Protein AF-0000000085124175 (afdb_homodimer)

InterPro domains:
  IPR004776 Membrane transport PIN-like [PF03547] (3-293)
  IPR038770 Sodium/solute symporter superfamily [G3DSA:1.20.1530.20] (146-297)

Secondary structure (DSSP, 8-state):
--TTTHHHHHHHHHHHHHHHHT---HHHHHHHIIIIIHHHHHHHHHTTS---HHHHHHHHHHHHHHHHHHHHHHHHHHHTT--HHHHHHHHHHHH-B-TTHHHHHHHHHHH-GGGHHHHHHHIIIIIIHHIIIIIHHHHHHHH-S---HHHHHHHHHT-HHHHHHHHHHHHTTSPPPHHHHHHHHHHHTTHHHHHHHHHHHH---TTTTTTHHHHHHHHHIIIIIHHHHHHHHHHHHS-TTSHHHHHHHHHHT--B-HHHHHHHHHTTS-HHHHHHHHHHHHHHHHHHHHHHHHHH-/--TTTHHHHHHHHHHHHHHHHT---HHHHHHHIIIIIHHHHHHHHHTTS---HHHHHHHHHHHHHHHHHHHHHHHHHHHTT--HHHHHHHHHHHH-B-TTHHHHHHHHHHH-GGGHHHHHHHIIIIIIHHIIIIIHHHHHHHH-S---HHHHHHHHHT-HHHHHHHHHHHHTTSPPPHHHHHHHHHHHTTHHHHHHHHHHHH---TTTTTTHHHHHHHHHIIIIIHHHHHHHHHHHHS-TTSHHHHHHHHHHT--B-HHHHHHHHHTTS-HHHHHHHHHHHHHHHHHHHHHHHHHH-

Sequence (594 aa):
MLDPVLPIALYLMIGYFFKIFIKDNSQALVDFVIYFSLPAMVFIKIYPLALDFKFLNMIFMFNTIILANLVLTYFIGKFLKFEKKTLATFMAVGTFGNTSFVGFSYIDAFYGQDYVVYALIYDLFGSFLLVVSLGSIIVNWGSGELIKFKAMTRKVLFFPPIIMFFVTIILKFFTVPTFVMNTASAIGATVVPVAMIAIGMKLEVKNIFYKFKTVSLLLGIKMFLMPILVMIGFSIFYNLDDTWSKATILEVAMPPMTMAVILAIQGGLDERLAVNALVIGVLLSLLSVTGFYYFLAMLDPVLPIALYLMIGYFFKIFIKDNSQALVDFVIYFSLPAMVFIKIYPLALDFKFLNMIFMFNTIILANLVLTYFIGKFLKFEKKTLATFMAVGTFGNTSFVGFSYIDAFYGQDYVVYALIYDLFGSFLLVVSLGSIIVNWGSGELIKFKAMTRKVLFFPPIIMFFVTIILKFFTVPTFVMNTASAIGATVVPVAMIAIGMKLEVKNIFYKFKTVSLLLGIKMFLMPILVMIGFSIFYNLDDTWSKATILEVAMPPMTMAVILAIQGGLDERLAVNALVIGVLLSLLSVTGFYYFLA

Nearest PDB structures (foldseek):
  8u5n-assembly1_A  TM=7.788E-01  e=3.786E-08  Homo sapiens
  8z8z-assembly1_B  TM=7.545E-01  e=6.148E-08  Homo sapiens
  7wkw-assembly1_B  TM=6.749E-01  e=1.638E-08  Arabidopsis thaliana
  7y9t-assembly1_B  TM=6.868E-01  e=2.285E-06  Arabidopsis thaliana
  7y9u-assembly1_A  TM=7.026E-01  e=2.608E-06  Arabidopsis thaliana

Foldseek 3Di:
DLVLLVVLVVLLQLLQVCCVPPRAPLVVLVVLLQQFQLLLLLLLLQLVDDPDVVLVVLLVVLQVLLVVLLVVLQVVCVVVPPQLLLSLLLSLQLRAFQLFQLVLSSLCSQPRNNLSSLSSSSVLSHRPVCCLQVVLVSLCRSLVHDDPNVVSVVCSVPRNNVVSNVVSVVCSVDDDDPVSNVVSVVSNVVRHSSSSSSVSNLADPPPLCVPVVSLCVSLCSQQPVSLVVLVVVCVVVHDLLDSSNLSSSLSSNGFTHPVSLVSNVVSPGDNSSSNSSRNVRSVCCSPRSVVSSVVSD/DLVLLVVLVVLLQLLQVCCVPPRQPLVVLVVLLQQFQLLLLLLLLQLVDDPDVVLVVLLVVLQVLLVVLLVVLQVVCVVVPPQLLLSLLLSLQLRAFQLFQQLLSSCCSQPRSNLSSLSSSSVLSHRPVCCLQVVLVSLCRSLVHDDPNVVSVVCSVPRNNVVSNVVSVVCSVDDDDPVSNVVSVVSNVVRHSSSSSSVSNLADPPPLCPPVVSLCVSLCSQQPVSLVVLCVVCVVVHDLLDSSNLSSSLSSNGFTHPVSLVSNVVSPGDNSSSNSSRNVRSVCCSPRSVVSSVVSD

Structure (mmCIF, N/CA/C/O backbone):
data_AF-0000000085124175-model_v1
#
loop_
_entity.id
_entity.type
_entity.pdbx_description
1 polymer 'Auxin Efflux Carrier'
#
loop_
_atom_site.group_PDB
_atom_site.id
_atom_site.type_symbol
_atom_site.label_atom_id
_atom_site.label_alt_id
_atom_site.label_comp_id
_atom_site.label_asym_id
_atom_site.label_entity_id
_atom_site.label_seq_id
_atom_site.pdbx_PDB_ins_code
_atom_site.Cartn_x
_atom_site.Cartn_y
_atom_site.Cartn_z
_atom_site.occupancy
_atom_site.B_iso_or_equiv
_atom_site.auth_seq_id
_atom_site.auth_comp_id
_atom_site.auth_asym_id
_atom_site.auth_atom_id
_atom_site.pdbx_PDB_model_num
ATOM 1 N N . MET A 1 1 ? 15.125 22.156 -9.008 1 59.59 1 MET A N 1
ATOM 2 C CA . MET A 1 1 ? 14.523 22.828 -7.863 1 59.59 1 MET A CA 1
ATOM 3 C C . MET A 1 1 ? 13.266 22.109 -7.395 1 59.59 1 MET A C 1
ATOM 5 O O . MET A 1 1 ? 13.07 21.922 -6.191 1 59.59 1 MET A O 1
ATOM 9 N N . LEU A 1 2 ? 12.453 21.484 -8.328 1 78.25 2 LEU A N 1
ATOM 10 C CA . LEU A 1 2 ? 11.172 20.891 -7.934 1 78.25 2 LEU A CA 1
ATOM 11 C C . LEU A 1 2 ? 11.258 19.375 -7.941 1 78.25 2 LEU A C 1
ATOM 13 O O . LEU A 1 2 ? 10.258 18.688 -7.691 1 78.25 2 LEU A O 1
ATOM 17 N N . ASP A 1 3 ? 12.43 18.938 -7.945 1 81.81 3 ASP A N 1
ATOM 18 C CA . ASP A 1 3 ? 12.609 17.516 -8.172 1 81.81 3 ASP A CA 1
ATOM 19 C C . ASP A 1 3 ? 12.07 16.703 -6.992 1 81.81 3 ASP A C 1
ATOM 21 O O . ASP A 1 3 ? 11.352 15.719 -7.188 1 81.81 3 ASP A O 1
ATOM 25 N N . PRO A 1 4 ? 12.242 17.234 -5.852 1 79.88 4 PRO A N 1
ATOM 26 C CA . PRO A 1 4 ? 11.828 16.375 -4.738 1 79.88 4 PRO A CA 1
ATOM 27 C C . PRO A 1 4 ? 10.312 16.344 -4.559 1 79.88 4 PRO A C 1
ATOM 29 O O . PRO A 1 4 ? 9.781 15.383 -3.998 1 79.88 4 PRO A O 1
ATOM 32 N N . VAL A 1 5 ? 9.703 17.328 -5.105 1 88.19 5 VAL A N 1
ATOM 33 C CA . VAL A 1 5 ? 8.273 17.438 -4.859 1 88.19 5 VAL A CA 1
ATOM 34 C C . VAL A 1 5 ? 7.504 16.797 -6.016 1 88.19 5 VAL A C 1
ATOM 36 O O . VAL A 1 5 ? 6.332 16.438 -5.863 1 88.19 5 VAL A O 1
ATOM 39 N N . LEU A 1 6 ? 8.133 16.594 -7.043 1 91.38 6 LEU A N 1
ATOM 40 C CA . LEU A 1 6 ? 7.488 16.109 -8.258 1 91.38 6 LEU A CA 1
ATOM 41 C C . LEU A 1 6 ? 6.887 14.719 -8.031 1 91.38 6 LEU A C 1
ATOM 43 O O . LEU A 1 6 ? 5.797 14.422 -8.516 1 91.38 6 LEU A O 1
ATOM 47 N N . PRO A 1 7 ? 7.547 13.922 -7.238 1 92.44 7 PRO A N 1
ATOM 48 C CA . PRO A 1 7 ? 6.918 12.633 -6.93 1 92.44 7 PRO A CA 1
ATOM 49 C C . PRO A 1 7 ? 5.574 12.789 -6.219 1 92.44 7 PRO A C 1
ATOM 51 O O . PRO A 1 7 ? 4.629 12.055 -6.52 1 92.44 7 PRO A O 1
ATOM 54 N N . ILE A 1 8 ? 5.516 13.711 -5.32 1 93.06 8 ILE A N 1
ATOM 55 C CA . ILE A 1 8 ? 4.277 13.953 -4.586 1 93.06 8 ILE A CA 1
ATOM 56 C C . ILE A 1 8 ? 3.174 14.367 -5.555 1 93.06 8 ILE A C 1
ATOM 58 O O . ILE A 1 8 ? 2.059 13.852 -5.492 1 93.06 8 ILE A O 1
ATOM 62 N N . ALA A 1 9 ? 3.525 15.242 -6.434 1 94.06 9 ALA A N 1
ATOM 63 C CA . ALA A 1 9 ? 2.576 15.68 -7.453 1 94.06 9 ALA A CA 1
ATOM 64 C C . ALA A 1 9 ? 2.105 14.5 -8.305 1 94.06 9 ALA A C 1
ATOM 66 O O . ALA A 1 9 ? 0.918 14.391 -8.625 1 94.06 9 ALA A O 1
ATOM 67 N N . LEU A 1 10 ? 2.99 13.656 -8.602 1 95.44 10 LEU A N 1
ATOM 68 C CA . LEU A 1 10 ? 2.674 12.5 -9.43 1 95.44 10 LEU A CA 1
ATOM 69 C C . LEU A 1 10 ? 1.722 11.555 -8.703 1 95.44 10 LEU A C 1
ATOM 71 O O . LEU A 1 10 ? 0.769 11.047 -9.297 1 95.44 10 LEU A O 1
ATOM 75 N N . TYR A 1 11 ? 1.988 11.281 -7.422 1 95.69 11 TYR A N 1
ATOM 76 C CA . TYR A 1 11 ? 1.098 10.438 -6.633 1 95.69 11 TYR A CA 1
ATOM 77 C C . TYR A 1 11 ? -0.325 10.984 -6.645 1 95.69 11 TYR A C 1
ATOM 79 O O . TYR A 1 11 ? -1.279 10.242 -6.891 1 95.69 11 TYR A O 1
ATOM 87 N N . LEU A 1 12 ? -0.445 12.305 -6.391 1 94.5 12 LEU A N 1
ATOM 88 C CA . LEU A 1 12 ? -1.75 12.953 -6.324 1 94.5 12 LEU A CA 1
ATOM 89 C C . LEU A 1 12 ? -2.477 12.852 -7.66 1 94.5 12 LEU A C 1
ATOM 91 O O . LEU A 1 12 ? -3.674 12.562 -7.703 1 94.5 12 LEU A O 1
ATOM 95 N N . MET A 1 13 ? -1.728 13.055 -8.703 1 95.75 13 MET A N 1
ATOM 96 C CA . MET A 1 13 ? -2.299 13.039 -10.039 1 95.75 13 MET A CA 1
ATOM 97 C C . MET A 1 13 ? -2.826 11.656 -10.398 1 95.75 13 MET A C 1
ATOM 99 O O . MET A 1 13 ? -3.951 11.516 -10.883 1 95.75 13 MET A O 1
ATOM 103 N N . ILE A 1 14 ? -2.072 10.594 -10.141 1 96.5 14 ILE A N 1
ATOM 104 C CA . ILE A 1 14 ? -2.486 9.258 -10.531 1 96.5 14 ILE A CA 1
ATOM 105 C C . ILE A 1 14 ? -3.664 8.805 -9.672 1 96.5 14 ILE A C 1
ATOM 107 O O . ILE A 1 14 ? -4.57 8.125 -10.156 1 96.5 14 ILE A O 1
ATOM 111 N N . GLY A 1 15 ? -3.666 9.188 -8.414 1 96.56 15 GLY A N 1
ATOM 112 C CA . GLY A 1 15 ? -4.824 8.914 -7.578 1 96.56 15 GLY A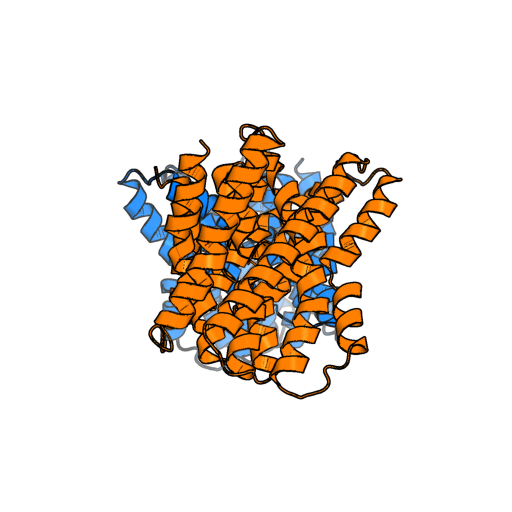 CA 1
ATOM 113 C C . GLY A 1 15 ? -6.09 9.594 -8.07 1 96.56 15 GLY A C 1
ATOM 114 O O . GLY A 1 15 ? -7.145 8.961 -8.156 1 96.56 15 GLY A O 1
ATOM 115 N N . TYR A 1 16 ? -5.938 10.836 -8.43 1 95.88 16 TYR A N 1
ATOM 116 C CA . TYR A 1 16 ? -7.074 11.625 -8.898 1 95.88 16 TYR A CA 1
ATOM 117 C C . TYR A 1 16 ? -7.66 11.023 -10.172 1 95.88 16 TYR A C 1
ATOM 119 O O . TYR A 1 16 ? -8.875 10.859 -10.281 1 95.88 16 TYR A O 1
ATOM 127 N N . PHE A 1 17 ? -6.836 10.672 -11.094 1 95.94 17 PHE A N 1
ATOM 128 C CA . PHE A 1 17 ? -7.305 10.156 -12.375 1 95.94 17 PHE A CA 1
ATOM 129 C C . PHE A 1 17 ? -7.879 8.758 -12.211 1 95.94 17 PHE A C 1
ATOM 131 O O . PHE A 1 17 ? -8.82 8.375 -12.914 1 95.94 17 PHE A O 1
ATOM 138 N N . PHE A 1 18 ? -7.305 8.008 -11.336 1 96 18 PHE A N 1
ATOM 139 C CA . PHE A 1 18 ? -7.879 6.695 -11.062 1 96 18 PHE A CA 1
ATOM 140 C C . PHE A 1 18 ? -9.32 6.824 -10.586 1 96 18 PHE A C 1
ATOM 142 O O . PHE A 1 18 ? -10.195 6.078 -11.031 1 96 18 PHE A O 1
ATOM 149 N N . LYS A 1 19 ? -9.508 7.785 -9.688 1 94.62 19 LYS A N 1
ATOM 150 C CA . LYS A 1 19 ? -10.859 8.008 -9.188 1 94.62 19 LYS A CA 1
ATOM 151 C C . LYS A 1 19 ? -11.812 8.375 -10.32 1 94.62 19 LYS A C 1
ATOM 153 O O . LYS A 1 19 ? -12.938 7.867 -10.383 1 94.62 19 LYS A O 1
ATOM 158 N N . ILE A 1 20 ? -11.391 9.219 -11.227 1 94.81 20 ILE A N 1
ATOM 159 C CA . ILE A 1 20 ? -12.242 9.758 -12.281 1 94.81 20 ILE A CA 1
ATOM 160 C C . ILE A 1 20 ? -12.562 8.672 -13.297 1 94.81 20 ILE A C 1
ATOM 162 O O . ILE A 1 20 ? -13.688 8.578 -13.789 1 94.81 20 ILE A O 1
ATOM 166 N N . PHE A 1 21 ? -11.625 7.77 -13.586 1 94.25 21 PHE A N 1
ATOM 167 C CA . PHE A 1 21 ? -11.781 6.879 -14.734 1 94.25 21 PHE A CA 1
ATOM 168 C C . PHE A 1 21 ? -12.172 5.477 -14.273 1 94.25 21 PHE A C 1
ATOM 170 O O . PHE A 1 21 ? -12.688 4.684 -15.062 1 94.25 21 PHE A O 1
ATOM 177 N N . ILE A 1 22 ? -11.867 5.195 -13.078 1 94.56 22 ILE A N 1
ATOM 178 C CA . ILE A 1 22 ? -12.102 3.828 -12.625 1 94.56 22 ILE A CA 1
ATOM 179 C C . ILE A 1 22 ? -13.039 3.84 -11.414 1 94.56 22 ILE A C 1
ATOM 181 O O . ILE A 1 22 ? -14.234 3.58 -11.547 1 94.56 22 ILE A O 1
ATOM 185 N N . LYS A 1 23 ? -12.57 4.172 -10.242 1 94.88 23 LYS A N 1
ATOM 186 C CA . LYS A 1 23 ? -13.414 4.211 -9.055 1 94.88 23 LYS A CA 1
ATOM 187 C C . LYS A 1 23 ? -12.688 4.852 -7.879 1 94.88 23 LYS A C 1
ATOM 189 O O . LYS A 1 23 ? -11.469 5.031 -7.926 1 94.88 23 LYS A O 1
ATOM 194 N N . ASP A 1 24 ? -13.414 5.199 -6.863 1 95.62 24 ASP A N 1
ATOM 195 C CA . ASP A 1 24 ? -12.852 5.73 -5.629 1 95.62 24 ASP A CA 1
ATOM 196 C C . ASP A 1 24 ? -12.609 4.621 -4.609 1 95.62 24 ASP A C 1
ATOM 198 O O . ASP A 1 24 ? -13.555 4.086 -4.031 1 95.62 24 ASP A O 1
ATOM 202 N N . ASN A 1 25 ? -11.344 4.316 -4.375 1 96.5 25 ASN A N 1
ATOM 203 C CA . ASN A 1 25 ? -10.953 3.336 -3.369 1 96.5 25 ASN A CA 1
ATOM 204 C C . ASN A 1 25 ? -10.258 4 -2.182 1 96.5 25 ASN A C 1
ATOM 206 O O . ASN A 1 25 ? -9.547 3.34 -1.421 1 96.5 25 ASN A O 1
ATOM 210 N N . SER A 1 26 ? -10.406 5.297 -2.062 1 95.25 26 SER A N 1
ATOM 211 C CA . SER A 1 26 ? -9.625 6.082 -1.112 1 95.25 26 SER A CA 1
ATOM 212 C C . SER A 1 26 ? -9.844 5.594 0.317 1 95.25 26 SER A C 1
ATOM 214 O O . SER A 1 26 ? -8.891 5.508 1.099 1 95.25 26 SER A O 1
ATOM 216 N N . GLN A 1 27 ? -11.07 5.215 0.695 1 94.06 27 GLN A N 1
ATOM 217 C CA . GLN A 1 27 ? -11.359 4.82 2.07 1 94.06 27 GLN A CA 1
ATOM 218 C C . GLN A 1 27 ? -10.594 3.555 2.449 1 94.06 27 GLN A C 1
ATOM 220 O O . GLN A 1 27 ? -9.984 3.488 3.521 1 94.06 27 GLN A O 1
ATOM 225 N N . ALA A 1 28 ? -10.586 2.59 1.595 1 96.06 28 ALA A N 1
ATOM 226 C CA . ALA A 1 28 ? -9.883 1.339 1.853 1 96.06 28 ALA A CA 1
ATOM 227 C C . ALA A 1 28 ? -8.375 1.57 1.948 1 96.06 28 ALA A C 1
ATOM 229 O O . ALA A 1 28 ? -7.691 0.93 2.75 1 96.06 28 ALA A O 1
ATOM 230 N N . LEU A 1 29 ? -7.852 2.43 1.11 1 96.69 29 LEU A N 1
ATOM 231 C CA . LEU A 1 29 ? -6.426 2.734 1.133 1 96.69 29 LEU A CA 1
ATOM 232 C C . LEU A 1 29 ? -6.047 3.477 2.408 1 96.69 29 LEU A C 1
ATOM 234 O O . LEU A 1 29 ? -4.992 3.221 2.992 1 96.69 29 LEU A O 1
ATOM 238 N N . VAL A 1 30 ? -6.898 4.355 2.832 1 93.31 30 VAL A N 1
ATOM 239 C CA . VAL A 1 30 ? -6.684 5.074 4.082 1 93.31 30 VAL A CA 1
ATOM 240 C C . VAL A 1 30 ? -6.688 4.09 5.254 1 93.31 30 VAL A C 1
ATOM 242 O O . VAL A 1 30 ? -5.844 4.176 6.148 1 93.31 30 VAL A O 1
ATOM 245 N N . ASP A 1 31 ? -7.648 3.152 5.219 1 94.62 31 ASP A N 1
ATOM 246 C CA . ASP A 1 31 ? -7.676 2.119 6.25 1 94.62 31 ASP A CA 1
ATOM 247 C C . ASP A 1 31 ? -6.363 1.343 6.289 1 94.62 31 ASP A C 1
ATOM 249 O O . ASP A 1 31 ? -5.844 1.039 7.363 1 94.62 31 ASP A O 1
ATOM 253 N N . PHE A 1 32 ? -5.891 1.017 5.184 1 97.31 32 PHE A N 1
ATOM 254 C CA . PHE A 1 32 ? -4.629 0.296 5.102 1 97.31 32 PHE A CA 1
ATOM 255 C C . PHE A 1 32 ? -3.508 1.092 5.762 1 97.31 32 PHE A C 1
ATOM 257 O O . PHE A 1 32 ? -2.715 0.54 6.527 1 97.31 32 PHE A O 1
ATOM 264 N N . VAL A 1 33 ? -3.418 2.369 5.453 1 95.94 33 VAL A N 1
ATOM 265 C CA . VAL A 1 33 ? -2.369 3.227 5.992 1 95.94 33 VAL A CA 1
ATOM 266 C C . VAL A 1 33 ? -2.506 3.316 7.512 1 95.94 33 VAL A C 1
ATOM 268 O O . VAL A 1 33 ? -1.516 3.197 8.234 1 95.94 33 VAL A O 1
ATOM 271 N N . ILE A 1 34 ? -3.707 3.441 7.992 1 93.38 34 ILE A N 1
ATOM 272 C CA . ILE A 1 34 ? -3.971 3.674 9.406 1 93.38 34 ILE A CA 1
ATOM 273 C C . ILE A 1 34 ? -3.697 2.398 10.203 1 93.38 34 ILE A C 1
ATOM 275 O O . ILE A 1 34 ? -3.117 2.449 11.289 1 93.38 34 ILE A O 1
ATOM 279 N N . TYR A 1 35 ? -4.047 1.264 9.594 1 95.75 35 TYR A N 1
ATOM 280 C CA . TYR A 1 35 ? -4.027 0.042 10.398 1 95.75 35 TYR A CA 1
ATOM 281 C C . TYR A 1 35 ? -2.723 -0.721 10.188 1 95.75 35 TYR A C 1
ATOM 283 O O . TYR A 1 35 ? -2.355 -1.563 11.016 1 95.75 35 TYR A O 1
ATOM 291 N N . PHE A 1 36 ? -2.037 -0.392 9.117 1 97.5 36 PHE A N 1
ATOM 292 C CA . PHE A 1 36 ? -0.849 -1.191 8.844 1 97.5 36 PHE A CA 1
ATOM 293 C C . PHE A 1 36 ? 0.375 -0.3 8.672 1 97.5 36 PHE A C 1
ATOM 295 O O . PHE A 1 36 ? 1.342 -0.411 9.43 1 97.5 36 PHE A O 1
ATOM 302 N N . SER A 1 37 ? 0.359 0.643 7.715 1 97 37 SER A N 1
ATOM 303 C CA . SER A 1 37 ? 1.544 1.406 7.34 1 97 37 SER A CA 1
ATOM 304 C C . SER A 1 37 ? 2.027 2.281 8.492 1 97 37 SER A C 1
ATOM 306 O O . SER A 1 37 ? 3.219 2.297 8.805 1 97 37 SER A O 1
ATOM 308 N N . LEU A 1 38 ? 1.117 3 9.117 1 94.81 38 LEU A N 1
ATOM 309 C CA . LEU A 1 38 ? 1.485 3.961 10.148 1 94.81 38 LEU A CA 1
ATOM 310 C C . LEU A 1 38 ? 1.978 3.248 11.406 1 94.81 38 LEU A C 1
ATOM 312 O O . LEU A 1 38 ? 3.018 3.607 11.961 1 94.81 38 LEU A O 1
ATOM 316 N N . PRO A 1 39 ? 1.238 2.209 11.844 1 96.06 39 PRO A N 1
ATOM 317 C CA . PRO A 1 39 ? 1.767 1.478 13 1 96.06 39 PRO A CA 1
ATOM 318 C C . PRO A 1 39 ? 3.162 0.91 12.75 1 96.06 39 PRO A C 1
ATOM 320 O O . PRO A 1 39 ? 4.02 0.957 13.633 1 96.06 39 PRO A O 1
ATOM 323 N N . ALA A 1 40 ? 3.363 0.408 11.562 1 97.19 40 ALA A N 1
ATOM 324 C CA . ALA A 1 40 ? 4.684 -0.112 11.219 1 97.19 40 ALA A CA 1
ATOM 325 C C . ALA A 1 40 ? 5.734 0.996 11.242 1 97.19 40 ALA A C 1
ATOM 327 O O . ALA A 1 40 ? 6.844 0.797 11.734 1 97.19 40 ALA A O 1
ATOM 328 N N . MET A 1 41 ? 5.371 2.109 10.742 1 94.75 41 MET A N 1
ATOM 329 C CA . MET A 1 41 ? 6.266 3.264 10.734 1 94.75 41 MET A CA 1
ATOM 330 C C . MET A 1 41 ? 6.594 3.707 12.156 1 94.75 41 MET A C 1
ATOM 332 O O . MET A 1 41 ? 7.75 3.99 12.469 1 94.75 41 MET A O 1
ATOM 336 N N . VAL A 1 42 ? 5.586 3.768 12.953 1 95 42 VAL A N 1
ATOM 337 C CA . VAL A 1 42 ? 5.777 4.113 14.359 1 95 42 VAL A CA 1
ATOM 338 C C . VAL A 1 42 ? 6.77 3.146 15 1 95 42 VAL A C 1
ATOM 340 O O . VAL A 1 42 ? 7.715 3.568 15.664 1 95 42 VAL A O 1
ATOM 343 N N . PHE A 1 43 ? 6.578 1.858 14.75 1 97.19 43 PHE A N 1
ATOM 344 C CA . PHE A 1 43 ? 7.418 0.824 15.344 1 97.19 43 PHE A CA 1
ATOM 345 C C . PHE A 1 43 ? 8.867 0.993 14.914 1 97.19 43 PHE A C 1
ATOM 347 O O . PHE A 1 43 ? 9.773 1.022 15.758 1 97.19 43 PHE A O 1
ATOM 354 N N . ILE A 1 44 ? 9.094 1.216 13.664 1 95.56 44 ILE A N 1
ATOM 355 C CA . ILE A 1 44 ? 10.461 1.187 13.156 1 95.56 44 ILE A CA 1
ATOM 356 C C . ILE A 1 44 ? 11.18 2.484 13.523 1 95.56 44 ILE A C 1
ATOM 358 O O . ILE A 1 44 ? 12.406 2.51 13.641 1 95.56 44 ILE A O 1
ATOM 362 N N . LYS A 1 45 ? 10.453 3.535 13.719 1 92.69 45 LYS A N 1
ATOM 363 C CA . LYS A 1 45 ? 11.086 4.816 14.023 1 92.69 45 LYS A CA 1
ATOM 364 C C . LYS A 1 45 ? 11.281 4.988 15.523 1 92.69 45 LYS A C 1
ATOM 366 O O . LYS A 1 45 ? 12.266 5.582 15.969 1 92.69 45 LYS A O 1
ATOM 371 N N . ILE A 1 46 ? 10.383 4.438 16.312 1 92.94 46 ILE A N 1
ATOM 372 C CA . ILE A 1 46 ? 10.406 4.648 17.75 1 92.94 46 ILE A CA 1
ATOM 373 C C . ILE A 1 46 ? 11.32 3.619 18.422 1 92.94 46 ILE A C 1
ATOM 375 O O . ILE A 1 46 ? 12.008 3.926 19.391 1 92.94 46 ILE A O 1
ATOM 379 N N . TYR A 1 47 ? 11.352 2.445 17.891 1 95.12 47 TYR A N 1
ATOM 380 C CA . TYR A 1 47 ? 12.086 1.349 18.516 1 95.12 47 TYR A CA 1
ATOM 381 C C . TYR A 1 47 ? 13.555 1.718 18.703 1 95.12 47 TYR A C 1
ATOM 383 O O . TYR A 1 47 ? 14.117 1.506 19.781 1 95.12 47 TYR A O 1
ATOM 391 N N . PRO A 1 48 ? 14.164 2.283 17.75 1 91.75 48 PRO A N 1
ATOM 392 C CA . PRO A 1 48 ? 15.586 2.584 17.922 1 91.75 48 PRO A CA 1
ATOM 393 C C . PRO A 1 48 ? 15.828 3.898 18.656 1 91.75 48 PRO A C 1
ATOM 395 O O . PRO A 1 48 ? 16.969 4.23 18.984 1 91.75 48 PRO A O 1
ATOM 398 N N . LEU A 1 49 ? 14.797 4.688 18.969 1 88.81 49 LEU A N 1
ATOM 399 C CA . LEU A 1 49 ? 14.938 6.035 19.516 1 88.81 49 LEU A CA 1
ATOM 400 C C . LEU A 1 49 ? 15.141 6 21.031 1 88.81 49 LEU A C 1
ATOM 402 O O . LEU A 1 49 ? 14.508 5.207 21.719 1 88.81 49 LEU A O 1
ATOM 406 N N . ALA A 1 50 ? 16.078 6.816 21.469 1 86.06 50 ALA A N 1
ATOM 407 C CA . ALA A 1 50 ? 16.203 7.043 22.906 1 86.06 50 ALA A CA 1
ATOM 408 C C . ALA A 1 50 ? 15.156 8.039 23.391 1 86.06 50 ALA A C 1
ATOM 410 O O . ALA A 1 50 ? 15.133 9.195 22.969 1 86.06 50 ALA A O 1
ATOM 411 N N . LEU A 1 51 ? 14.195 7.59 24.141 1 84.94 51 LEU A N 1
ATOM 412 C CA . LEU A 1 51 ? 13.125 8.438 24.656 1 84.94 51 LEU A CA 1
ATOM 413 C C . LEU A 1 51 ? 13.586 9.203 25.891 1 84.94 51 LEU A C 1
ATOM 415 O O . LEU A 1 51 ? 13.391 8.742 27.016 1 84.94 51 LEU A O 1
ATOM 419 N N . ASP A 1 52 ? 14.258 10.32 25.625 1 87.88 52 ASP A N 1
ATOM 420 C CA . ASP A 1 52 ? 14.797 11.148 26.719 1 87.88 52 ASP A CA 1
ATOM 421 C C . ASP A 1 52 ? 14.047 12.469 26.812 1 87.88 52 ASP A C 1
ATOM 423 O O . ASP A 1 52 ? 12.969 12.625 26.234 1 87.88 52 ASP A O 1
ATOM 427 N N . PHE A 1 53 ? 14.438 13.359 27.609 1 87.62 53 PHE A N 1
ATOM 428 C CA . PHE A 1 53 ? 13.797 14.633 27.922 1 87.62 53 PHE A CA 1
ATOM 429 C C . PHE A 1 53 ? 13.703 15.508 26.672 1 87.62 53 PHE A C 1
ATOM 431 O O . PHE A 1 53 ? 12.773 16.312 26.547 1 87.62 53 PHE A O 1
ATOM 438 N N . LYS A 1 54 ? 14.562 15.312 25.828 1 86.12 54 LYS A N 1
ATOM 439 C CA . LYS A 1 54 ? 14.531 16.094 24.594 1 86.12 54 LYS A CA 1
ATOM 440 C C . LYS A 1 54 ? 13.281 15.781 23.781 1 86.12 54 LYS A C 1
ATOM 442 O O . LYS A 1 54 ? 12.68 16.672 23.188 1 86.12 54 LYS A O 1
ATOM 447 N N . PHE A 1 55 ? 12.961 14.578 23.922 1 87.06 55 PHE A N 1
ATOM 448 C CA . PHE A 1 55 ? 11.766 14.133 23.219 1 87.06 55 PHE A CA 1
ATOM 449 C C . PHE A 1 55 ? 10.516 14.75 23.828 1 87.06 55 PHE A C 1
ATOM 451 O O . PHE A 1 55 ? 9.625 15.203 23.109 1 87.06 55 PHE A O 1
ATOM 458 N N . LEU A 1 56 ? 10.414 14.867 25.062 1 90.69 56 LEU A N 1
ATOM 459 C CA . LEU A 1 56 ? 9.273 15.445 25.766 1 90.69 56 LEU A CA 1
ATOM 460 C C . LEU A 1 56 ? 9.172 16.953 25.484 1 90.69 56 LEU A C 1
ATOM 462 O O . LEU A 1 56 ? 8.078 17.484 25.312 1 90.69 56 LEU A O 1
ATOM 466 N N . ASN A 1 57 ? 10.281 17.578 25.453 1 92.06 57 ASN A N 1
ATOM 467 C CA . ASN A 1 57 ? 10.312 19 25.141 1 92.06 57 ASN A CA 1
ATOM 468 C C . ASN A 1 57 ? 9.781 19.281 23.734 1 92.06 57 ASN A C 1
ATOM 470 O O . ASN A 1 57 ? 9.125 20.297 23.516 1 92.06 57 ASN A O 1
ATOM 474 N N . MET A 1 58 ? 10.102 18.391 22.891 1 92 58 MET A N 1
ATOM 475 C CA . MET A 1 58 ? 9.609 18.531 21.531 1 92 58 MET A CA 1
ATOM 476 C C . MET A 1 58 ? 8.094 18.406 21.484 1 92 58 MET A C 1
ATOM 478 O O . MET A 1 58 ? 7.426 19.188 20.797 1 92 58 MET A O 1
ATOM 482 N N . ILE A 1 59 ? 7.598 17.484 22.172 1 94.31 59 ILE A N 1
ATOM 483 C CA . ILE A 1 59 ? 6.156 17.281 22.219 1 94.31 59 ILE A CA 1
ATOM 484 C C . ILE A 1 59 ? 5.461 18.531 22.766 1 94.31 59 ILE A C 1
ATOM 486 O O . ILE A 1 59 ? 4.469 18.984 22.203 1 94.31 59 ILE A O 1
ATOM 490 N N . PHE A 1 60 ? 5.984 19.062 23.797 1 95.5 60 PHE A N 1
ATOM 491 C CA . PHE A 1 60 ? 5.422 20.266 24.391 1 95.5 60 PHE A CA 1
ATOM 492 C C . PHE A 1 60 ? 5.48 21.438 23.406 1 95.5 60 PHE A C 1
ATOM 494 O O . PHE A 1 60 ? 4.52 22.188 23.281 1 95.5 60 PHE A O 1
ATOM 501 N N . MET A 1 61 ? 6.598 21.531 22.797 1 95.81 61 MET A N 1
ATOM 502 C CA . MET A 1 61 ? 6.785 22.594 21.828 1 95.81 61 MET A CA 1
ATOM 503 C C . MET A 1 61 ? 5.793 22.453 20.672 1 95.81 61 MET A C 1
ATOM 505 O O . MET A 1 61 ? 5.164 23.438 20.266 1 95.81 61 MET A O 1
ATOM 509 N N . PHE A 1 62 ? 5.621 21.297 20.172 1 96.69 62 PHE A N 1
ATOM 510 C CA . PHE A 1 62 ? 4.703 21.047 19.062 1 96.69 62 PHE A CA 1
ATOM 511 C C . PHE A 1 62 ? 3.273 21.406 19.453 1 96.69 62 PHE A C 1
ATOM 513 O O . PHE A 1 62 ? 2.547 22.031 18.688 1 96.69 62 PHE A O 1
ATOM 520 N N . ASN A 1 63 ? 2.896 21 20.656 1 97.38 63 ASN A N 1
ATOM 521 C CA . ASN A 1 63 ? 1.561 21.297 21.156 1 97.38 63 ASN A CA 1
ATOM 522 C C . ASN A 1 63 ? 1.349 22.812 21.297 1 97.38 63 ASN A C 1
ATOM 524 O O . ASN A 1 63 ? 0.272 23.328 21 1 97.38 63 ASN A O 1
ATOM 528 N N . THR A 1 64 ? 2.338 23.469 21.766 1 97.38 64 THR A N 1
ATOM 529 C CA . THR A 1 64 ? 2.258 24.906 21.938 1 97.38 64 THR A CA 1
ATOM 530 C C . THR A 1 64 ? 2.055 25.609 20.594 1 97.38 64 THR A C 1
ATOM 532 O O . THR A 1 64 ? 1.265 26.547 20.484 1 97.38 64 THR A O 1
ATOM 535 N N . ILE A 1 65 ? 2.75 25.141 19.594 1 97.88 65 ILE A N 1
ATOM 536 C CA . ILE A 1 65 ? 2.645 25.703 18.25 1 97.88 65 ILE A CA 1
ATOM 537 C C . ILE A 1 65 ? 1.223 25.516 17.719 1 97.88 65 ILE A C 1
ATOM 539 O O . ILE A 1 65 ? 0.622 26.453 17.203 1 97.88 65 ILE A O 1
ATOM 543 N N . ILE A 1 66 ? 0.648 24.375 17.891 1 98.06 66 ILE A N 1
ATOM 544 C CA . ILE A 1 66 ? -0.681 24.062 17.375 1 98.06 66 ILE A CA 1
ATOM 545 C C . ILE A 1 66 ? -1.73 24.859 18.141 1 98.06 66 ILE A C 1
ATOM 547 O O . ILE A 1 66 ? -2.67 25.391 17.547 1 98.06 66 ILE A O 1
ATOM 551 N N . LEU A 1 67 ? -1.533 24.953 19.453 1 97.94 67 LEU A N 1
ATOM 552 C CA . LEU A 1 67 ? -2.459 25.734 20.266 1 97.94 67 LEU A CA 1
ATOM 553 C C . LEU A 1 67 ? -2.387 27.219 19.906 1 97.94 67 LEU A C 1
ATOM 555 O O . LEU A 1 67 ? -3.406 27.906 19.906 1 97.94 67 LEU A O 1
ATOM 559 N N . ALA A 1 68 ? -1.197 27.672 19.656 1 97.88 68 ALA A N 1
ATOM 560 C CA . ALA A 1 68 ? -1.047 29.047 19.203 1 97.88 68 ALA A CA 1
ATOM 561 C C . ALA A 1 68 ? -1.796 29.281 17.891 1 97.88 68 ALA A C 1
ATOM 563 O O . ALA A 1 68 ? -2.406 30.344 17.703 1 97.88 68 ALA A O 1
ATOM 564 N N . ASN A 1 69 ? -1.687 28.328 17 1 98.12 69 ASN A N 1
ATOM 565 C CA . ASN A 1 69 ? -2.424 28.422 15.742 1 98.12 69 ASN A CA 1
ATOM 566 C C . ASN A 1 69 ? -3.932 28.453 15.977 1 98.12 69 ASN A C 1
ATOM 568 O O . ASN A 1 69 ? -4.66 29.156 15.289 1 98.12 69 ASN A O 1
ATOM 572 N N . LEU A 1 70 ? -4.379 27.625 16.891 1 97.94 70 LEU A N 1
ATOM 573 C CA . LEU A 1 70 ? -5.793 27.594 17.25 1 97.94 70 LEU A CA 1
ATOM 574 C C . LEU A 1 70 ? -6.254 28.953 17.766 1 97.94 70 LEU A C 1
ATOM 576 O O . LEU A 1 70 ? -7.32 29.438 17.375 1 97.94 70 LEU A O 1
ATOM 580 N N . VAL A 1 71 ? -5.488 29.516 18.625 1 97.62 71 VAL A N 1
ATOM 581 C CA . VAL A 1 71 ? -5.801 30.828 19.188 1 97.62 71 VAL A CA 1
ATOM 582 C C . VAL A 1 71 ? -5.836 31.875 18.078 1 97.62 71 VAL A C 1
ATOM 584 O O . VAL A 1 71 ? -6.738 32.719 18.031 1 97.62 71 VAL A O 1
ATOM 587 N N . LEU A 1 72 ? -4.887 31.797 17.172 1 97.62 72 LEU A N 1
ATOM 588 C CA . LEU A 1 72 ? -4.816 32.75 16.062 1 97.62 72 LEU A CA 1
ATOM 589 C C . LEU A 1 72 ? -6.051 32.625 15.172 1 97.62 72 LEU A C 1
ATOM 591 O O . LEU A 1 72 ? -6.637 33.625 14.781 1 97.62 72 LEU A O 1
ATOM 595 N N . THR A 1 73 ? -6.422 31.391 14.797 1 97.94 73 THR A N 1
ATOM 596 C CA . THR A 1 73 ? -7.586 31.188 13.945 1 97.94 73 THR A CA 1
ATOM 597 C C . THR A 1 73 ? -8.859 31.672 14.641 1 97.94 73 THR A C 1
ATOM 599 O O . THR A 1 73 ? -9.75 32.219 14 1 97.94 73 THR A O 1
ATOM 602 N N . TYR A 1 74 ? -8.953 31.453 15.938 1 97.5 74 TYR A N 1
ATOM 603 C CA . TYR A 1 74 ? -10.109 31.906 16.703 1 97.5 74 TYR A CA 1
ATOM 604 C C . TYR A 1 74 ? -10.227 33.438 16.641 1 97.5 74 TYR A C 1
ATOM 606 O O . TYR A 1 74 ? -11.281 33.969 16.297 1 97.5 74 TYR A O 1
ATOM 614 N N . PHE A 1 75 ? -9.188 34.094 16.953 1 97.75 75 PHE A N 1
ATOM 615 C CA . PHE A 1 75 ? -9.242 35.562 17.078 1 97.75 75 PHE A CA 1
ATOM 616 C C . PHE A 1 75 ? -9.43 36.219 15.719 1 97.75 75 PHE A C 1
ATOM 618 O O . PHE A 1 75 ? -10.148 37.219 15.594 1 97.75 75 PHE A O 1
ATOM 625 N N . ILE A 1 76 ? -8.805 35.688 14.688 1 97.38 76 ILE A N 1
ATOM 626 C CA . ILE A 1 76 ? -8.977 36.25 13.359 1 97.38 76 ILE A CA 1
ATOM 627 C C . ILE A 1 76 ? -10.406 36 12.883 1 97.38 76 ILE A C 1
ATOM 629 O O . ILE A 1 76 ? -11.039 36.906 12.328 1 97.38 76 ILE A O 1
ATOM 633 N N . GLY A 1 77 ? -10.922 34.844 13.109 1 96.88 77 GLY A N 1
ATOM 634 C CA . GLY A 1 77 ? -12.297 34.562 12.742 1 96.88 77 GLY A CA 1
ATOM 635 C C . GLY A 1 77 ? -13.297 35.438 13.484 1 96.88 77 GLY A C 1
ATOM 636 O O . GLY A 1 77 ? -14.281 35.906 12.898 1 96.88 77 GLY A O 1
ATOM 637 N N . LYS A 1 78 ? -12.984 35.656 14.75 1 96.69 78 LYS A N 1
ATOM 638 C CA . LYS A 1 78 ? -13.836 36.5 15.562 1 96.69 78 LYS A CA 1
ATOM 639 C C . LYS A 1 78 ? -13.758 37.969 15.086 1 96.69 78 LYS A C 1
ATOM 641 O O . LYS A 1 78 ? -14.773 38.656 15.055 1 96.69 78 LYS A O 1
ATOM 646 N N . PHE A 1 79 ? -12.57 38.375 14.82 1 97.25 79 PHE A N 1
ATOM 647 C CA . PHE A 1 79 ? -12.367 39.719 14.344 1 97.25 79 PHE A CA 1
ATOM 648 C C . PHE A 1 79 ? -13.117 39.969 13.047 1 97.25 79 PHE A C 1
ATOM 650 O O . PHE A 1 79 ? -13.617 41.062 12.805 1 97.25 79 PHE A O 1
ATOM 657 N N . LEU A 1 80 ? -13.203 38.938 12.227 1 96.88 80 LEU A N 1
ATOM 658 C CA . LEU A 1 80 ? -13.875 39.062 10.938 1 96.88 80 LEU A CA 1
ATOM 659 C C . LEU A 1 80 ? -15.367 38.781 11.07 1 96.88 80 LEU A C 1
ATOM 661 O O . LEU A 1 80 ? -16.094 38.781 10.078 1 96.88 80 LEU A O 1
ATOM 665 N N . LYS A 1 81 ? -15.797 38.5 12.297 1 97.31 81 LYS A N 1
ATOM 666 C CA . LYS A 1 81 ? -17.203 38.344 12.664 1 97.31 81 LYS A CA 1
ATOM 667 C C . LYS A 1 81 ? -17.844 37.156 11.945 1 97.31 81 LYS A C 1
ATOM 669 O O . LYS A 1 81 ? -18.969 37.25 11.445 1 97.31 81 LYS A O 1
ATOM 674 N N . PHE A 1 82 ? -17.094 36.125 11.852 1 96.56 82 PHE A N 1
ATOM 675 C CA . PHE A 1 82 ? -17.656 34.906 11.281 1 96.56 82 PHE A CA 1
ATOM 676 C C . PHE A 1 82 ? -18.812 34.406 12.141 1 96.56 82 PHE A C 1
ATOM 678 O O . PHE A 1 82 ? -18.766 34.469 13.367 1 96.56 82 PHE A O 1
ATOM 685 N N . GLU A 1 83 ? -19.828 33.938 11.43 1 95.94 83 GLU A N 1
ATOM 686 C CA . GLU A 1 83 ? -20.875 33.219 12.156 1 95.94 83 GLU A CA 1
ATOM 687 C C . GLU A 1 83 ? -20.312 32 12.859 1 95.94 83 GLU A C 1
ATOM 689 O O . GLU A 1 83 ? -19.297 31.453 12.445 1 95.94 83 GLU A O 1
ATOM 694 N N . LYS A 1 84 ? -20.984 31.578 13.828 1 95.62 84 LYS A N 1
ATOM 695 C CA . LYS A 1 84 ? -20.5 30.531 14.727 1 95.62 84 LYS A CA 1
ATOM 696 C C . LYS A 1 84 ? -20.094 29.281 13.938 1 95.62 84 LYS A C 1
ATOM 698 O O . LYS A 1 84 ? -19.016 28.734 14.156 1 95.62 84 LYS A O 1
ATOM 703 N N . LYS A 1 85 ? -20.969 28.891 13.008 1 95.31 85 LYS A N 1
ATOM 704 C CA . LYS A 1 85 ? -20.703 27.688 12.234 1 95.31 85 LYS A CA 1
ATOM 705 C C . LYS A 1 85 ? -19.469 27.859 11.352 1 95.31 85 LYS A C 1
ATOM 707 O O . LYS A 1 85 ? -18.641 26.953 11.234 1 95.31 85 LYS A O 1
ATOM 712 N N . THR A 1 86 ? -19.375 28.938 10.75 1 96.38 86 THR A N 1
ATOM 713 C CA . THR A 1 86 ? -18.219 29.25 9.906 1 96.38 86 THR A CA 1
ATOM 714 C C . THR A 1 86 ? -16.953 29.391 10.742 1 96.38 86 THR A C 1
ATOM 716 O O . THR A 1 86 ? -15.883 28.922 10.344 1 96.38 86 THR A O 1
ATOM 719 N N . LEU A 1 87 ? -17.109 30.016 11.898 1 97.31 87 LEU A N 1
ATOM 720 C CA . LEU A 1 87 ? -15.977 30.188 12.789 1 97.31 87 LEU A CA 1
ATOM 721 C C . LEU A 1 87 ? -15.453 28.844 13.273 1 97.31 87 LEU A C 1
ATOM 723 O O . LEU A 1 87 ? -14.242 28.609 13.297 1 97.31 87 LEU A O 1
ATOM 727 N N . ALA A 1 88 ? -16.359 27.984 13.617 1 97.25 88 ALA A N 1
ATOM 728 C CA . ALA A 1 88 ? -15.977 26.656 14.062 1 97.25 88 ALA A CA 1
ATOM 729 C C . ALA A 1 88 ? -15.266 25.875 12.953 1 97.25 88 ALA A C 1
ATOM 731 O O . ALA A 1 88 ? -14.281 25.188 13.211 1 97.25 88 ALA A O 1
ATOM 732 N N . THR A 1 89 ? -15.797 25.969 11.742 1 97.38 89 THR A N 1
ATOM 733 C CA . THR A 1 89 ? -15.156 25.328 10.602 1 97.38 89 THR A CA 1
ATOM 734 C C . THR A 1 89 ? -13.758 25.906 10.375 1 97.38 89 THR A C 1
ATOM 736 O O . THR A 1 89 ? -12.805 25.156 10.164 1 97.38 89 THR A O 1
ATOM 739 N N . PHE A 1 90 ? -13.695 27.219 10.461 1 97.88 90 PHE A N 1
ATOM 740 C CA . PHE A 1 90 ? -12.453 27.953 10.273 1 97.88 90 PHE A CA 1
ATOM 741 C C . PHE A 1 90 ? -11.406 27.516 11.281 1 97.88 90 PHE A C 1
ATOM 743 O O . PHE A 1 90 ? -10.25 27.266 10.93 1 97.88 90 PHE A O 1
ATOM 750 N N . MET A 1 91 ? -11.742 27.344 12.461 1 98 91 MET A N 1
ATOM 751 C CA . MET A 1 91 ? -10.852 26.938 13.539 1 98 91 MET A CA 1
ATOM 752 C C . MET A 1 91 ? -10.43 25.469 13.367 1 98 91 MET A C 1
ATOM 754 O O . MET A 1 91 ? -9.234 25.172 13.383 1 98 91 MET A O 1
ATOM 758 N N . ALA A 1 92 ? -11.398 24.594 13.117 1 95.56 92 ALA A N 1
ATOM 759 C CA . ALA A 1 92 ? -11.133 23.172 13.039 1 95.56 92 ALA A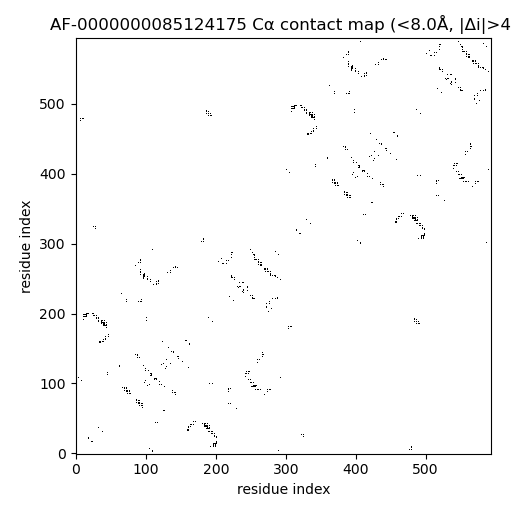 CA 1
ATOM 760 C C . ALA A 1 92 ? -10.234 22.828 11.852 1 95.56 92 ALA A C 1
ATOM 762 O O . ALA A 1 92 ? -9.297 22.047 11.969 1 95.56 92 ALA A O 1
ATOM 763 N N . VAL A 1 93 ? -10.492 23.438 10.766 1 96.94 93 VAL A N 1
ATOM 764 C CA . VAL A 1 93 ? -9.805 23.125 9.523 1 96.94 93 VAL A CA 1
ATOM 765 C C . VAL A 1 93 ? -8.523 23.953 9.414 1 96.94 93 VAL A C 1
ATOM 767 O O . VAL A 1 93 ? -7.531 23.516 8.836 1 96.94 93 VAL A O 1
ATOM 770 N N . GLY A 1 94 ? -8.523 25.125 10.039 1 97.88 94 GLY A N 1
ATOM 771 C CA . GLY A 1 94 ? -7.402 26.047 9.93 1 97.88 94 GLY A CA 1
ATOM 772 C C . GLY A 1 94 ? -6.316 25.797 10.961 1 97.88 94 GLY A C 1
ATOM 773 O O . GLY A 1 94 ? -5.23 26.375 10.883 1 97.88 94 GLY A O 1
ATOM 774 N N . THR A 1 95 ? -6.535 24.938 11.883 1 97.69 95 THR A N 1
ATOM 775 C CA . THR A 1 95 ? -5.602 24.75 12.984 1 97.69 95 THR A CA 1
ATOM 776 C C . THR A 1 95 ? -4.762 23.484 12.758 1 97.69 95 THR A C 1
ATOM 778 O O . THR A 1 95 ? -3.539 23.516 12.922 1 97.69 95 THR A O 1
ATOM 781 N N . PHE A 1 96 ? -5.383 22.469 12.367 1 96.56 96 PHE A N 1
ATOM 782 C CA . PHE A 1 96 ? -4.73 21.156 12.305 1 96.56 96 PHE A CA 1
ATOM 783 C C . PHE A 1 96 ? -4.246 20.859 10.891 1 96.56 96 PHE A C 1
ATOM 785 O O . PHE A 1 96 ? -5.004 20.984 9.93 1 96.56 96 PHE A O 1
ATOM 792 N N . GLY A 1 97 ? -2.982 20.469 10.82 1 97.31 97 GLY A N 1
ATOM 793 C CA . GLY A 1 97 ? -2.385 20.234 9.516 1 97.31 97 GLY A CA 1
ATOM 794 C C . GLY A 1 97 ? -2.342 18.766 9.141 1 97.31 97 GLY A C 1
ATOM 795 O O . GLY A 1 97 ? -2.412 17.891 10.008 1 97.31 97 GLY A O 1
ATOM 796 N N . ASN A 1 98 ? -2.334 18.5 7.879 1 95.69 98 ASN A N 1
ATOM 797 C CA . ASN A 1 98 ? -2.141 17.141 7.363 1 95.69 98 ASN A CA 1
ATOM 798 C C . ASN A 1 98 ? -0.7 16.672 7.543 1 95.69 98 ASN A C 1
ATOM 800 O O . ASN A 1 98 ? 0.012 16.453 6.562 1 95.69 98 ASN A O 1
ATOM 804 N N . THR A 1 99 ? -0.327 16.438 8.742 1 96.81 99 THR A N 1
ATOM 805 C CA . THR A 1 99 ? 1.062 16.234 9.125 1 96.81 99 THR A CA 1
ATOM 806 C C . THR A 1 99 ? 1.446 14.758 8.969 1 96.81 99 THR A C 1
ATOM 808 O O . THR A 1 99 ? 2.629 14.414 8.992 1 96.81 99 THR A O 1
ATOM 811 N N . SER A 1 100 ? 0.534 13.891 8.805 1 91.88 100 SER A N 1
ATOM 812 C CA . SER A 1 100 ? 0.814 12.477 8.602 1 91.88 100 SER A CA 1
ATOM 813 C C . SER A 1 100 ? 0.884 12.133 7.117 1 91.88 100 SER A C 1
ATOM 815 O O . SER A 1 100 ? 1.97 12.086 6.535 1 91.88 100 SER A O 1
ATOM 817 N N . PHE A 1 101 ? -0.231 12.172 6.418 1 88.06 101 PHE A N 1
ATOM 818 C CA . PHE A 1 101 ? -0.31 11.727 5.031 1 88.06 101 PHE A CA 1
ATOM 819 C C . PHE A 1 101 ? 0.543 12.617 4.129 1 88.06 101 PHE A C 1
ATOM 821 O O . PHE A 1 101 ? 1.429 12.125 3.428 1 88.06 101 PHE A O 1
ATOM 828 N N . VAL A 1 102 ? 0.351 13.867 4.246 1 92.94 102 VAL A N 1
ATOM 829 C CA . VAL A 1 102 ? 1.05 14.812 3.385 1 92.94 102 VAL A CA 1
ATOM 830 C C . VAL A 1 102 ? 2.391 15.188 4.012 1 92.94 102 VAL A C 1
ATOM 832 O O . VAL A 1 102 ? 3.42 15.195 3.334 1 92.94 102 VAL A O 1
ATOM 835 N N . GLY A 1 103 ? 2.418 15.352 5.238 1 96.25 103 GLY A N 1
ATOM 836 C CA . GLY A 1 103 ? 3.621 15.758 5.945 1 96.25 103 GLY A CA 1
ATOM 837 C C . GLY A 1 103 ? 4.746 14.742 5.848 1 96.25 103 GLY A C 1
ATOM 838 O O . GLY A 1 103 ? 5.879 15.094 5.504 1 96.25 103 GLY A O 1
ATOM 839 N N . PHE A 1 104 ? 4.438 13.484 6.141 1 94 104 PHE A N 1
ATOM 840 C CA . PHE A 1 104 ? 5.441 12.43 6.047 1 94 104 PHE A CA 1
ATOM 841 C C . PHE A 1 104 ? 6.066 12.406 4.656 1 94 104 PHE A C 1
ATOM 843 O O . PHE A 1 104 ? 7.277 12.211 4.52 1 94 104 PHE A O 1
ATOM 850 N N . SER A 1 105 ? 5.238 12.609 3.697 1 92.31 105 SER A N 1
ATOM 851 C CA . SER A 1 105 ? 5.699 12.531 2.314 1 92.31 105 SER A CA 1
ATOM 852 C C . SER A 1 105 ? 6.688 13.648 1.998 1 92.31 105 SER A C 1
ATOM 854 O O . SER A 1 105 ? 7.707 13.414 1.341 1 92.31 105 SER A O 1
ATOM 856 N N . TYR A 1 106 ? 6.414 14.82 2.494 1 95.5 106 TYR A N 1
ATOM 857 C CA . TYR A 1 106 ? 7.312 15.945 2.244 1 95.5 106 TYR A CA 1
ATOM 858 C C . TYR A 1 106 ? 8.625 15.766 2.99 1 95.5 106 TYR A C 1
ATOM 860 O O . TYR A 1 106 ? 9.703 16.031 2.439 1 95.5 106 TYR A O 1
ATOM 868 N N . ILE A 1 107 ? 8.547 15.32 4.207 1 96.12 107 ILE A N 1
ATOM 869 C CA . ILE A 1 107 ? 9.758 15.148 5 1 96.12 107 ILE A CA 1
ATOM 870 C C . ILE A 1 107 ? 10.625 14.055 4.383 1 96.12 107 ILE A C 1
ATOM 872 O O . ILE A 1 107 ? 11.844 14.203 4.289 1 96.12 107 ILE A O 1
ATOM 876 N N . ASP A 1 108 ? 9.953 13.008 3.963 1 91.69 108 ASP A N 1
ATOM 877 C CA . ASP A 1 108 ? 10.68 11.93 3.301 1 91.69 108 ASP A CA 1
ATOM 878 C C . ASP A 1 108 ? 11.352 12.422 2.021 1 91.69 108 ASP A C 1
ATOM 880 O O . ASP A 1 108 ? 12.523 12.125 1.776 1 91.69 108 ASP A O 1
ATOM 884 N N . ALA A 1 109 ? 10.664 13.188 1.281 1 90.69 109 ALA A N 1
ATOM 885 C CA . ALA A 1 109 ? 11.148 13.664 -0.012 1 90.69 109 ALA A CA 1
ATOM 886 C C . ALA A 1 109 ? 12.305 14.641 0.162 1 90.69 109 ALA A C 1
ATOM 888 O O . ALA A 1 109 ? 13.281 14.602 -0.592 1 90.69 109 ALA A O 1
ATOM 889 N N . PHE A 1 110 ? 12.242 15.477 1.16 1 93.69 110 PHE A N 1
ATOM 890 C CA . PHE A 1 110 ? 13.18 16.594 1.271 1 93.69 110 PHE A CA 1
ATOM 891 C C . PHE A 1 110 ? 14.375 16.203 2.131 1 93.69 110 PHE A C 1
ATOM 893 O O . PHE A 1 110 ? 15.5 16.641 1.873 1 93.69 110 PHE A O 1
ATOM 900 N N . TYR A 1 111 ? 14.109 15.375 3.143 1 93.31 111 TYR A N 1
ATOM 901 C CA . TYR A 1 111 ? 15.164 15.172 4.129 1 93.31 111 TYR A CA 1
ATOM 902 C C . TYR A 1 111 ? 15.508 13.695 4.27 1 93.31 111 TYR A C 1
ATOM 904 O O . TYR A 1 111 ? 16.562 13.344 4.824 1 93.31 111 TYR A O 1
ATOM 912 N N . GLY A 1 112 ? 14.664 12.875 3.791 1 89.5 112 GLY A N 1
ATOM 913 C CA . GLY A 1 112 ? 14.914 11.445 3.891 1 89.5 112 GLY A CA 1
ATOM 914 C C . GLY A 1 112 ? 14.109 10.773 4.98 1 89.5 112 GLY A C 1
ATOM 915 O O . GLY A 1 112 ? 13.594 11.438 5.883 1 89.5 112 GLY A O 1
ATOM 916 N N . GLN A 1 113 ? 14.078 9.477 4.93 1 87.62 113 GLN A N 1
ATOM 917 C CA . GLN A 1 113 ? 13.211 8.664 5.777 1 87.62 113 GLN A CA 1
ATOM 918 C C . GLN A 1 113 ? 13.633 8.758 7.242 1 87.62 113 GLN A C 1
ATOM 920 O O . GLN A 1 113 ? 12.789 8.68 8.141 1 87.62 113 GLN A O 1
ATOM 925 N N . ASP A 1 114 ? 14.906 9.023 7.473 1 88.88 114 ASP A N 1
ATOM 926 C CA . ASP A 1 114 ? 15.43 9.055 8.836 1 88.88 114 ASP A CA 1
ATOM 927 C C . ASP A 1 114 ? 14.828 10.219 9.625 1 88.88 114 ASP A C 1
ATOM 929 O O . ASP A 1 114 ? 14.758 10.172 10.852 1 88.88 114 ASP A O 1
ATOM 933 N N . TYR A 1 115 ? 14.336 11.258 8.93 1 92.44 115 TYR A N 1
ATOM 934 C CA . TYR A 1 115 ? 13.867 12.453 9.617 1 92.44 115 TYR A CA 1
ATOM 935 C C . TYR A 1 115 ? 12.344 12.453 9.734 1 92.44 115 TYR A C 1
ATOM 937 O O . TYR A 1 115 ? 11.766 13.344 10.352 1 92.44 115 TYR A O 1
ATOM 945 N N . VAL A 1 116 ? 11.727 11.367 9.25 1 94.12 116 VAL A N 1
ATOM 946 C CA . VAL A 1 116 ? 10.273 11.227 9.32 1 94.12 116 VAL A CA 1
ATOM 947 C C . VAL A 1 116 ? 9.844 11.062 10.781 1 94.12 116 VAL A C 1
ATOM 949 O O . VAL A 1 116 ? 8.688 11.328 11.125 1 94.12 116 VAL A O 1
ATOM 952 N N . VAL A 1 117 ? 10.766 10.711 11.641 1 92.5 117 VAL A N 1
ATOM 953 C CA . VAL A 1 117 ? 10.469 10.516 13.055 1 92.5 117 VAL A CA 1
ATOM 954 C C . VAL A 1 117 ? 9.977 11.82 13.672 1 92.5 117 VAL A C 1
ATOM 956 O O . VAL A 1 117 ? 9.094 11.812 14.531 1 92.5 117 VAL A O 1
ATOM 959 N N . TYR A 1 118 ? 10.461 12.969 13.266 1 93.69 118 TYR A N 1
ATOM 960 C CA . TYR A 1 118 ? 10.047 14.258 13.805 1 93.69 118 TYR A CA 1
ATOM 961 C C . TYR A 1 118 ? 8.609 14.578 13.398 1 93.69 118 TYR A C 1
ATOM 963 O O . TYR A 1 118 ? 7.828 15.062 14.219 1 93.69 118 TYR A O 1
ATOM 971 N N . ALA A 1 119 ? 8.297 14.273 12.125 1 95.31 119 ALA A N 1
ATOM 972 C CA . ALA A 1 119 ? 6.926 14.453 11.656 1 95.31 119 ALA A CA 1
ATOM 973 C C . ALA A 1 119 ? 5.965 13.508 12.375 1 95.31 119 ALA A C 1
ATOM 975 O O . ALA A 1 119 ? 4.832 13.883 12.68 1 95.31 119 ALA A O 1
ATOM 976 N N . LEU A 1 120 ? 6.453 12.375 12.602 1 94.31 120 LEU A N 1
ATOM 977 C CA . LEU A 1 120 ? 5.664 11.352 13.281 1 94.31 120 LEU A CA 1
ATOM 978 C C . LEU A 1 120 ? 5.312 11.797 14.695 1 94.31 120 LEU A C 1
ATOM 980 O O . LEU A 1 120 ? 4.16 11.68 15.117 1 94.31 120 LEU A O 1
ATOM 984 N N . ILE A 1 121 ? 6.262 12.281 15.43 1 93.31 121 ILE A N 1
ATOM 985 C CA . ILE A 1 121 ? 6.043 12.75 16.797 1 93.31 121 ILE A CA 1
ATOM 986 C C . ILE A 1 121 ? 5.109 13.953 16.781 1 93.31 121 ILE A C 1
ATOM 988 O O . ILE A 1 121 ? 4.18 14.039 17.594 1 93.31 121 ILE A O 1
ATOM 992 N N . TYR A 1 122 ? 5.367 14.859 15.867 1 96.19 122 TYR A N 1
ATOM 993 C CA . TYR A 1 122 ? 4.504 16.031 15.711 1 96.19 122 TYR A CA 1
ATOM 994 C C . TYR A 1 122 ? 3.057 15.609 15.492 1 96.19 122 TYR A C 1
ATOM 996 O O . TYR A 1 122 ? 2.139 16.203 16.062 1 96.19 122 TYR A O 1
ATOM 1004 N N . ASP A 1 123 ? 2.9 14.633 14.695 1 94.88 123 ASP A N 1
ATOM 1005 C CA . ASP A 1 123 ? 1.564 14.203 14.305 1 94.88 123 ASP A CA 1
ATOM 1006 C C . ASP A 1 123 ? 0.873 13.445 15.43 1 94.88 123 ASP A C 1
ATOM 1008 O O . ASP A 1 123 ? -0.244 13.789 15.828 1 94.88 123 ASP A O 1
ATOM 1012 N N . LEU A 1 124 ? 1.501 12.453 15.977 1 92.06 124 LEU A N 1
ATOM 1013 C CA . LEU A 1 124 ? 0.88 11.547 16.938 1 92.06 124 LEU A CA 1
ATOM 1014 C C . LEU A 1 124 ? 0.598 12.266 18.25 1 92.06 124 LEU A C 1
ATOM 1016 O O . LEU A 1 124 ? -0.496 12.141 18.812 1 92.06 124 LEU A O 1
ATOM 1020 N N . PHE A 1 125 ? 1.561 13.039 18.719 1 91.69 125 PHE A N 1
ATOM 1021 C CA . PHE A 1 125 ? 1.443 13.602 20.047 1 91.69 125 PHE A CA 1
ATOM 1022 C C . PHE A 1 125 ? 1.062 15.07 19.984 1 91.69 125 PHE A C 1
ATOM 1024 O O . PHE A 1 125 ? 0.905 15.727 21.016 1 91.69 125 PHE A O 1
ATOM 1031 N N . GLY A 1 126 ? 0.928 15.562 18.859 1 93.12 126 GLY A N 1
ATOM 1032 C CA . GLY A 1 126 ? 0.451 16.922 18.641 1 93.12 126 GLY A CA 1
ATOM 1033 C C . GLY A 1 126 ? -0.862 16.969 17.891 1 93.12 126 GLY A C 1
ATOM 1034 O O . GLY A 1 126 ? -1.936 16.922 18.5 1 93.12 126 GLY A O 1
ATOM 1035 N N . SER A 1 127 ? -0.726 16.938 16.656 1 92.56 127 SER A N 1
ATOM 1036 C CA . SER A 1 127 ? -1.839 17.25 15.766 1 92.56 127 SER A CA 1
ATOM 1037 C C . SER A 1 127 ? -2.988 16.266 15.953 1 92.56 127 SER A C 1
ATOM 1039 O O . SER A 1 127 ? -4.148 16.672 16.062 1 92.56 127 SER A O 1
ATOM 1041 N N . PHE A 1 128 ? -2.73 15.016 16.047 1 89.75 128 PHE A N 1
ATOM 1042 C CA . PHE A 1 128 ? -3.785 14.016 16.094 1 89.75 128 PHE A CA 1
ATOM 1043 C C . PHE A 1 128 ? -4.504 14.039 17.422 1 89.75 128 PHE A C 1
ATOM 1045 O O . PHE A 1 128 ? -5.738 14.031 17.484 1 89.75 128 PHE A O 1
ATOM 1052 N N . LEU A 1 129 ? -3.77 14.047 18.5 1 89.44 129 LEU A N 1
ATOM 1053 C CA . LEU A 1 129 ? -4.375 14.07 19.828 1 89.44 129 LEU A CA 1
ATOM 1054 C C . LEU A 1 129 ? -5.234 15.312 20 1 89.44 129 LEU A C 1
ATOM 1056 O O . LEU A 1 129 ? -6.344 15.234 20.531 1 89.44 129 LEU A O 1
ATOM 1060 N N . LEU A 1 130 ? -4.77 16.344 19.516 1 92.75 130 LEU A N 1
ATOM 1061 C CA . LEU A 1 130 ? -5.469 17.609 19.703 1 92.75 130 LEU A CA 1
ATOM 1062 C C . LEU A 1 130 ? -6.695 17.703 18.797 1 92.75 130 LEU A C 1
ATOM 1064 O O . LEU A 1 130 ? -7.715 18.281 19.188 1 92.75 130 LEU A O 1
ATOM 1068 N N . VAL A 1 131 ? -6.629 17.141 17.656 1 91.88 131 VAL A N 1
ATOM 1069 C CA . VAL A 1 131 ? -7.785 17.234 16.781 1 91.88 131 VAL A CA 1
ATOM 1070 C C . VAL A 1 131 ? -8.914 16.359 17.312 1 91.88 131 VAL A C 1
ATOM 1072 O O . VAL A 1 131 ? -10.086 16.734 17.234 1 91.88 131 VAL A O 1
ATOM 1075 N N . VAL A 1 132 ? -8.625 15.281 17.828 1 86.88 132 VAL A N 1
ATOM 1076 C CA . VAL A 1 132 ? -9.656 14.375 18.328 1 86.88 132 VAL A CA 1
ATOM 1077 C C . VAL A 1 132 ? -10.25 14.93 19.625 1 86.88 132 VAL A C 1
ATOM 1079 O O . VAL A 1 132 ? -11.422 14.688 19.938 1 86.88 132 VAL A O 1
ATOM 1082 N N . SER A 1 133 ? -9.492 15.664 20.328 1 89.12 133 SER A N 1
ATOM 1083 C CA . SER A 1 133 ? -9.977 16.25 21.578 1 89.12 133 SER A CA 1
ATOM 1084 C C . SER A 1 133 ? -10.516 17.656 21.359 1 89.12 133 SER A C 1
ATOM 1086 O O . SER A 1 133 ? -11.711 17.844 21.141 1 89.12 133 SER A O 1
ATOM 1088 N N . LEU A 1 134 ? -9.594 18.531 21.109 1 90.75 134 LEU A N 1
ATOM 1089 C CA . LEU A 1 134 ? -9.977 19.938 20.969 1 90.75 134 LEU A CA 1
ATOM 1090 C C . LEU A 1 134 ? -10.766 20.156 19.688 1 90.75 134 LEU A C 1
ATOM 1092 O O . LEU A 1 134 ? -11.68 20.984 19.656 1 90.75 134 LEU A O 1
ATOM 1096 N N . GLY A 1 135 ? -10.391 19.469 18.672 1 91.38 135 GLY A N 1
ATOM 1097 C CA . GLY A 1 135 ? -11.141 19.562 17.422 1 91.38 135 GLY A CA 1
ATOM 1098 C C . GLY A 1 135 ? -12.594 19.156 17.578 1 91.38 135 GLY A C 1
ATOM 1099 O O . GLY A 1 135 ? -13.492 19.812 17.047 1 91.38 135 GLY A O 1
ATOM 1100 N N . SER A 1 136 ? -12.789 18.125 18.344 1 88 136 SER A N 1
ATOM 1101 C CA . SER A 1 136 ? -14.148 17.672 18.594 1 88 136 SER A CA 1
ATOM 1102 C C . SER A 1 136 ? -14.938 18.688 19.406 1 88 136 SER A C 1
ATOM 1104 O O . SER A 1 136 ? -16.141 18.875 19.188 1 88 136 SER A O 1
ATOM 1106 N N . ILE A 1 137 ? -14.289 19.266 20.344 1 90.12 137 ILE A N 1
ATOM 1107 C CA . ILE A 1 137 ? -14.922 20.281 21.172 1 90.12 137 ILE A CA 1
ATOM 1108 C C . ILE A 1 137 ? -15.344 21.469 20.312 1 90.12 137 ILE A C 1
ATOM 1110 O O . ILE A 1 137 ? -16.453 21.984 20.438 1 90.12 137 ILE A O 1
ATOM 1114 N N . ILE A 1 138 ? -14.516 21.859 19.406 1 94 138 ILE A N 1
ATOM 1115 C CA . ILE A 1 138 ? -14.773 22.984 18.516 1 94 138 ILE A CA 1
ATOM 1116 C C . ILE A 1 138 ? -15.953 22.656 17.609 1 94 138 ILE A C 1
ATOM 1118 O O . ILE A 1 138 ? -16.844 23.484 17.406 1 94 138 ILE A O 1
ATOM 1122 N N . VAL A 1 139 ? -15.977 21.484 17.109 1 90.81 139 VAL A N 1
ATOM 1123 C CA . VAL A 1 139 ? -17.047 21.062 16.203 1 90.81 139 VAL A CA 1
ATOM 1124 C C . VAL A 1 139 ? -18.375 21.031 16.953 1 90.81 139 VAL A C 1
ATOM 1126 O O . VAL A 1 139 ? -19.391 21.484 16.438 1 90.81 139 VAL A O 1
ATOM 1129 N N . ASN A 1 140 ? -18.312 20.5 18.125 1 89.56 140 ASN A N 1
ATOM 1130 C CA . ASN A 1 140 ? -19.516 20.484 18.953 1 89.56 140 ASN A CA 1
ATOM 1131 C C . ASN A 1 140 ? -20.016 21.891 19.25 1 89.56 140 ASN A C 1
ATOM 1133 O O . ASN A 1 140 ? -21.219 22.141 19.219 1 89.56 140 ASN A O 1
ATOM 1137 N N . TRP A 1 141 ? -19.156 22.672 19.609 1 91.75 141 TRP A N 1
ATOM 1138 C CA . TRP A 1 141 ? -19.484 24.062 19.906 1 91.75 141 TRP A CA 1
ATOM 1139 C C . TRP A 1 141 ? -20.094 24.75 18.688 1 91.75 141 TRP A C 1
ATOM 1141 O O . TRP A 1 141 ? -21.078 25.469 18.812 1 91.75 141 TRP A O 1
ATOM 1151 N N . GLY A 1 142 ? -19.547 24.516 17.578 1 92.62 142 GLY A N 1
ATOM 1152 C CA . GLY A 1 142 ? -20.016 25.141 16.359 1 92.62 142 GLY A CA 1
ATOM 1153 C C . GLY A 1 142 ? -21.375 24.641 15.898 1 92.62 142 GLY A C 1
ATOM 1154 O O . GLY A 1 142 ? -22.188 25.391 15.375 1 92.62 142 GLY A O 1
ATOM 1155 N N . SER A 1 143 ? -21.562 23.375 16.031 1 87 143 SER A N 1
ATOM 1156 C CA . SER A 1 143 ? -22.781 22.734 15.562 1 87 143 SER A CA 1
ATOM 1157 C C . SER A 1 143 ? -23.906 22.875 16.578 1 87 143 SER A C 1
ATOM 1159 O O . SER A 1 143 ? -25.078 22.75 16.234 1 87 143 SER A O 1
ATOM 1161 N N . GLY A 1 144 ? -23.594 23.078 17.688 1 82.69 144 GLY A N 1
ATOM 1162 C CA . GLY A 1 144 ? -24.578 23.109 18.75 1 82.69 144 GLY A CA 1
ATOM 1163 C C . GLY A 1 144 ? -24.953 21.719 19.25 1 82.69 144 GLY A C 1
ATOM 1164 O O . GLY A 1 144 ? -25.875 21.594 20.078 1 82.69 144 GLY A O 1
ATOM 1165 N N . GLU A 1 145 ? -24.391 20.656 18.719 1 71.81 145 GLU A N 1
ATOM 1166 C CA . GLU A 1 145 ? -24.703 19.297 19.141 1 71.81 145 GLU A CA 1
ATOM 1167 C C . GLU A 1 145 ? -23.641 18.75 20.078 1 71.81 145 GLU A C 1
ATOM 1169 O O . GLU A 1 145 ? -22.453 19.094 19.969 1 71.81 145 GLU A O 1
ATOM 1174 N N . LEU A 1 146 ? -24.078 18.094 21.141 1 64.81 146 LEU A N 1
ATOM 1175 C CA . LEU A 1 146 ? -23.172 17.531 22.125 1 64.81 146 LEU A CA 1
ATOM 1176 C C . LEU A 1 146 ? -22.391 16.359 21.547 1 64.81 146 LEU A C 1
ATOM 1178 O O . LEU A 1 146 ? -23 15.422 21 1 64.81 146 LEU A O 1
ATOM 1182 N N . ILE A 1 147 ? -21.172 16.625 21.281 1 63.62 147 ILE A N 1
ATOM 1183 C CA . ILE A 1 147 ? -20.344 15.531 20.797 1 63.62 147 ILE A CA 1
ATOM 1184 C C . ILE A 1 147 ? -19.953 14.633 21.969 1 63.62 147 ILE A C 1
ATOM 1186 O O . ILE A 1 147 ? -19.656 15.125 23.062 1 63.62 147 ILE A O 1
ATOM 1190 N N . LYS A 1 148 ? -20.312 13.32 21.891 1 64.19 148 LYS A N 1
ATOM 1191 C CA . LYS A 1 148 ? -20.031 12.305 22.906 1 64.19 148 LYS A CA 1
ATOM 1192 C C . LYS A 1 148 ? -18.531 12.164 23.156 1 64.19 148 LYS A C 1
ATOM 1194 O O . LYS A 1 148 ? -17.828 11.484 22.391 1 64.19 148 LYS A O 1
ATOM 1199 N N . PHE A 1 149 ? -18.047 12.953 24.188 1 62.88 149 PHE A N 1
ATOM 1200 C CA . PHE A 1 149 ? -16.641 12.969 24.578 1 62.88 149 PHE A CA 1
ATOM 1201 C C . PHE A 1 149 ? -16.094 11.555 24.703 1 62.88 149 PHE A C 1
ATOM 1203 O O . PHE A 1 149 ? -14.945 11.289 24.312 1 62.88 149 PHE A O 1
ATOM 1210 N N . LYS A 1 150 ? -16.844 10.75 25.344 1 68.25 150 LYS A N 1
ATOM 1211 C CA . LYS A 1 150 ? -16.438 9.352 25.516 1 68.25 150 LYS A CA 1
ATOM 1212 C C . LYS A 1 150 ? -16.141 8.703 24.172 1 68.25 150 LYS A C 1
ATOM 1214 O O . LYS A 1 150 ? -15.156 7.965 24.031 1 68.25 150 LYS A O 1
ATOM 1219 N N . ALA A 1 151 ? -16.875 9.039 23.203 1 71.38 151 ALA A N 1
ATOM 1220 C CA . ALA A 1 151 ? -16.656 8.484 21.875 1 71.38 151 ALA A CA 1
ATOM 1221 C C . ALA A 1 151 ? -15.375 9.016 21.25 1 71.38 151 ALA A C 1
ATOM 1223 O O . ALA A 1 151 ? -14.664 8.281 20.562 1 71.38 151 ALA A O 1
ATOM 1224 N N . MET A 1 152 ? -15.031 10.164 21.656 1 71.31 152 MET A N 1
ATOM 1225 C CA . MET A 1 152 ? -13.828 10.781 21.109 1 71.31 152 MET A CA 1
ATOM 1226 C C . MET A 1 152 ? -12.578 10.219 21.781 1 71.31 152 MET A C 1
ATOM 1228 O O . MET A 1 152 ? -11.578 9.961 21.109 1 71.31 152 MET A O 1
ATOM 1232 N N . THR A 1 153 ? -12.672 10.086 23.031 1 71.44 153 THR A N 1
ATOM 1233 C CA . THR A 1 153 ? -11.555 9.492 23.766 1 71.44 153 THR A CA 1
ATOM 1234 C C . THR A 1 153 ? -11.281 8.078 23.281 1 71.44 153 THR A C 1
ATOM 1236 O O . THR A 1 153 ? -10.125 7.672 23.156 1 71.44 153 THR A O 1
ATOM 1239 N N . ARG A 1 154 ? -12.312 7.383 23.062 1 78 154 ARG A N 1
ATOM 1240 C CA . ARG A 1 154 ? -12.156 6.016 22.562 1 78 154 ARG A CA 1
ATOM 1241 C C . ARG A 1 154 ? -11.492 5.992 21.203 1 78 154 ARG A C 1
ATOM 1243 O O . ARG A 1 154 ? -10.688 5.102 20.906 1 78 154 ARG A O 1
ATOM 1250 N N . LYS A 1 155 ? -11.68 7.004 20.453 1 76.81 155 LYS A N 1
ATOM 1251 C CA . LYS A 1 155 ? -11.078 7.094 19.125 1 76.81 155 LYS A CA 1
ATOM 1252 C C . LYS A 1 155 ? -9.562 7.277 19.219 1 76.81 155 LYS A C 1
ATOM 1254 O O . LYS A 1 155 ? -8.812 6.707 18.438 1 76.81 155 LYS A O 1
ATOM 1259 N N . VAL A 1 156 ? -9.18 8.016 20.25 1 76.62 156 VAL A N 1
ATOM 1260 C CA . VAL A 1 156 ? -7.758 8.281 20.438 1 76.62 156 VAL A CA 1
ATOM 1261 C C . VAL A 1 156 ? -7.062 7.035 20.984 1 76.62 156 VAL A C 1
ATOM 1263 O O . VAL A 1 156 ? -6.035 6.605 20.438 1 76.62 156 VAL A O 1
ATOM 1266 N N . LEU A 1 157 ? -7.656 6.453 21.969 1 80.56 157 LEU A N 1
ATOM 1267 C CA . LEU A 1 157 ? -7.023 5.336 22.656 1 80.56 157 LEU A CA 1
ATOM 1268 C C . LEU A 1 157 ? -6.945 4.113 21.75 1 80.56 157 LEU A C 1
ATOM 1270 O O . LEU A 1 157 ? -6.02 3.305 21.859 1 80.56 157 LEU A O 1
ATOM 1274 N N . PHE A 1 158 ? -7.789 4.043 20.828 1 86.19 158 PHE A N 1
ATOM 1275 C CA . PHE A 1 158 ? -7.836 2.84 20 1 86.19 158 PHE A CA 1
ATOM 1276 C C . PHE A 1 158 ? -7.328 3.125 18.594 1 86.19 158 PHE A C 1
ATOM 1278 O O . PHE A 1 158 ? -7.539 2.326 17.672 1 86.19 158 PHE A O 1
ATOM 1285 N N . PHE A 1 159 ? -6.727 4.324 18.484 1 87.44 159 PHE A N 1
ATOM 1286 C CA . PHE A 1 159 ? -6.074 4.629 17.219 1 87.44 159 PHE A CA 1
ATOM 1287 C C . PHE A 1 159 ? -4.84 3.756 17.031 1 87.44 159 PHE A C 1
ATOM 1289 O O . PHE A 1 159 ? -3.898 3.814 17.828 1 87.44 159 PHE A O 1
ATOM 1296 N N . PRO A 1 160 ? -4.73 2.977 16 1 93.31 160 PRO A N 1
ATOM 1297 C CA . PRO A 1 160 ? -3.729 1.914 15.875 1 93.31 160 PRO A CA 1
ATOM 1298 C C . PRO A 1 160 ? -2.297 2.434 16 1 93.31 160 PRO A C 1
ATOM 1300 O O . PRO A 1 160 ? -1.478 1.828 16.703 1 93.31 160 PRO A O 1
ATOM 1303 N N . PRO A 1 161 ? -1.951 3.508 15.414 1 93.06 161 PRO A N 1
ATOM 1304 C CA . PRO A 1 161 ? -0.579 3.996 15.57 1 93.06 161 PRO A CA 1
ATOM 1305 C C . PRO A 1 161 ? -0.241 4.34 17.016 1 93.06 161 PRO A C 1
ATOM 1307 O O . PRO A 1 161 ? 0.899 4.152 17.453 1 93.06 161 PRO A O 1
ATOM 1310 N N . ILE A 1 162 ? -1.204 4.855 17.766 1 92.12 162 ILE A N 1
ATOM 1311 C CA . ILE A 1 162 ? -0.983 5.18 19.172 1 92.12 162 ILE A CA 1
ATOM 1312 C C . ILE A 1 162 ? -0.781 3.896 19.969 1 92.12 162 ILE A C 1
ATOM 1314 O O . ILE A 1 162 ? 0.125 3.812 20.797 1 92.12 162 ILE A O 1
ATOM 1318 N N . ILE A 1 163 ? -1.623 2.951 19.703 1 94.62 163 ILE A N 1
ATOM 1319 C CA . ILE A 1 163 ? -1.463 1.652 20.344 1 94.62 163 ILE A CA 1
ATOM 1320 C C . ILE A 1 163 ? -0.071 1.098 20.047 1 94.62 163 ILE A C 1
ATOM 1322 O O . ILE A 1 163 ? 0.618 0.619 20.953 1 94.62 163 ILE A O 1
ATOM 1326 N N . MET A 1 164 ? 0.349 1.196 18.828 1 96.06 164 MET A N 1
ATOM 1327 C CA . MET A 1 164 ? 1.652 0.669 18.438 1 96.06 164 MET A CA 1
ATOM 1328 C C . MET A 1 164 ? 2.777 1.411 19.141 1 96.06 164 MET A C 1
ATOM 1330 O O . MET A 1 164 ? 3.822 0.827 19.438 1 96.06 164 MET A O 1
ATOM 1334 N N . PHE A 1 165 ? 2.576 2.68 19.406 1 93.69 165 PHE A N 1
ATOM 1335 C CA . PHE A 1 165 ? 3.572 3.441 20.141 1 93.69 165 PHE A CA 1
ATOM 1336 C C . PHE A 1 165 ? 3.83 2.807 21.516 1 93.69 165 PHE A C 1
ATOM 1338 O O . PHE A 1 165 ? 4.98 2.535 21.859 1 93.69 165 PHE A O 1
ATOM 1345 N N . PHE A 1 166 ? 2.77 2.523 22.234 1 94.44 166 PHE A N 1
ATOM 1346 C CA . PHE A 1 166 ? 2.912 1.959 23.562 1 94.44 166 PHE A CA 1
ATOM 1347 C C . PHE A 1 166 ? 3.428 0.526 23.5 1 94.44 166 PHE A C 1
ATOM 1349 O O . PHE A 1 166 ? 4.246 0.114 24.328 1 94.44 166 PHE A O 1
ATOM 1356 N N . VAL A 1 167 ? 2.982 -0.219 22.531 1 96.75 167 VAL A N 1
ATOM 1357 C CA . VAL A 1 167 ? 3.5 -1.568 22.328 1 96.75 167 VAL A CA 1
ATOM 1358 C C . VAL A 1 167 ? 5.004 -1.511 22.062 1 96.75 167 VAL A C 1
ATOM 1360 O O . VAL A 1 167 ? 5.762 -2.332 22.578 1 96.75 167 VAL A O 1
ATOM 1363 N N . THR A 1 168 ? 5.414 -0.583 21.266 1 96.75 168 THR A N 1
ATOM 1364 C CA . THR A 1 168 ? 6.82 -0.438 20.922 1 96.75 168 THR A CA 1
ATOM 1365 C C . THR A 1 168 ? 7.66 -0.11 22.141 1 96.75 168 THR A C 1
ATOM 1367 O O . THR A 1 168 ? 8.773 -0.614 22.297 1 96.75 168 THR A O 1
ATOM 1370 N N . ILE A 1 169 ? 7.168 0.728 23.062 1 94.5 169 ILE A N 1
ATOM 1371 C CA . ILE A 1 169 ? 7.875 1.075 24.297 1 94.5 169 ILE A CA 1
ATOM 1372 C C . ILE A 1 169 ? 8.133 -0.187 25.109 1 94.5 169 ILE A C 1
ATOM 1374 O O . ILE A 1 169 ? 9.219 -0.371 25.656 1 94.5 169 ILE A O 1
ATOM 1378 N N . ILE A 1 170 ? 7.113 -1.019 25.172 1 96.5 170 ILE A N 1
ATOM 1379 C CA . ILE A 1 170 ? 7.25 -2.273 25.906 1 96.5 170 ILE A CA 1
ATOM 1380 C C . ILE A 1 170 ? 8.266 -3.174 25.188 1 96.5 170 ILE A C 1
ATOM 1382 O O . ILE A 1 170 ? 9.117 -3.789 25.844 1 96.5 170 ILE A O 1
ATOM 1386 N N . LEU A 1 171 ? 8.242 -3.234 23.922 1 96.56 171 LEU A N 1
ATOM 1387 C CA . LEU A 1 171 ? 9.109 -4.117 23.141 1 96.56 171 LEU A CA 1
ATOM 1388 C C . LEU A 1 171 ? 10.562 -3.658 23.203 1 96.56 171 LEU A C 1
ATOM 1390 O O . LEU A 1 171 ? 11.469 -4.426 22.891 1 96.56 171 LEU A O 1
ATOM 1394 N N . LYS A 1 172 ? 10.773 -2.402 23.562 1 94.69 172 LYS A N 1
ATOM 1395 C CA . LYS A 1 172 ? 12.133 -1.88 23.672 1 94.69 172 LYS A CA 1
ATOM 1396 C C . LYS A 1 172 ? 12.938 -2.643 24.719 1 94.69 172 LYS A C 1
ATOM 1398 O O . LYS A 1 172 ? 14.172 -2.627 24.688 1 94.69 172 LYS A O 1
ATOM 1403 N N . PHE A 1 173 ? 12.219 -3.26 25.578 1 95.12 173 PHE A N 1
ATOM 1404 C CA . PHE A 1 173 ? 12.875 -4.023 26.641 1 95.12 173 PHE A CA 1
ATOM 1405 C C . PHE A 1 173 ? 13.312 -5.391 26.125 1 95.12 173 PHE A C 1
ATOM 1407 O O . PHE A 1 173 ? 13.992 -6.137 26.828 1 95.12 173 PHE A O 1
ATOM 1414 N N . PHE A 1 174 ? 12.992 -5.684 24.938 1 96.25 174 PHE A N 1
ATOM 1415 C CA . PHE A 1 174 ? 13.328 -6.973 24.328 1 96.25 174 PHE A CA 1
ATOM 1416 C C . PHE A 1 174 ? 14.047 -6.785 23 1 96.25 174 PHE A C 1
ATOM 1418 O O . PHE A 1 174 ? 13.984 -5.707 22.406 1 96.25 174 PHE A O 1
ATOM 1425 N N . THR A 1 175 ? 14.812 -7.824 22.656 1 96.06 175 THR A N 1
ATOM 1426 C CA . THR A 1 175 ? 15.391 -7.836 21.312 1 96.06 175 THR A CA 1
ATOM 1427 C C . THR A 1 175 ? 14.383 -8.359 20.297 1 96.06 175 THR A C 1
ATOM 1429 O O . THR A 1 175 ? 13.938 -9.508 20.391 1 96.06 175 THR A O 1
ATOM 1432 N N . VAL A 1 176 ? 14.031 -7.551 19.391 1 95.56 176 VAL A N 1
ATOM 1433 C CA . VAL A 1 176 ? 13.055 -7.941 18.375 1 95.56 176 VAL A CA 1
ATOM 1434 C C . VAL A 1 176 ? 13.766 -8.656 17.234 1 95.56 176 VAL A C 1
ATOM 1436 O O . VAL A 1 176 ? 14.781 -8.18 16.719 1 95.56 176 VAL A O 1
ATOM 1439 N N . PRO A 1 177 ? 13.211 -9.781 16.812 1 94.5 177 PRO A N 1
ATOM 1440 C CA . PRO A 1 177 ? 13.844 -10.531 15.727 1 94.5 177 PRO A CA 1
ATOM 1441 C C . PRO A 1 177 ? 13.922 -9.727 14.43 1 94.5 177 PRO A C 1
ATOM 1443 O O . PRO A 1 177 ? 13.047 -8.906 14.156 1 94.5 177 PRO A O 1
ATOM 1446 N N . THR A 1 178 ? 14.93 -10.055 13.664 1 92.5 178 THR A N 1
ATOM 1447 C CA . THR A 1 178 ? 15.219 -9.32 12.438 1 92.5 178 THR A CA 1
ATOM 1448 C C . THR A 1 178 ? 14.062 -9.422 11.453 1 92.5 178 THR A C 1
ATOM 1450 O O . THR A 1 178 ? 13.734 -8.445 10.773 1 92.5 178 THR A O 1
ATOM 1453 N N . PHE A 1 179 ? 13.414 -10.547 11.375 1 91.5 179 PHE A N 1
ATOM 1454 C CA . PHE A 1 179 ? 12.336 -10.719 10.398 1 91.5 179 PHE A CA 1
ATOM 1455 C C . PHE A 1 179 ? 11.148 -9.828 10.742 1 91.5 179 PHE A C 1
ATOM 1457 O O . PHE A 1 179 ? 10.43 -9.367 9.852 1 91.5 179 PHE A O 1
ATOM 1464 N N . VAL A 1 180 ? 10.953 -9.539 11.984 1 95.06 180 VAL A N 1
ATOM 1465 C CA . VAL A 1 180 ? 9.883 -8.641 12.406 1 95.06 180 VAL A CA 1
ATOM 1466 C C . VAL A 1 180 ? 10.219 -7.207 12.008 1 95.06 180 VAL A C 1
ATOM 1468 O O . VAL A 1 180 ? 9.375 -6.488 11.477 1 95.06 180 VAL A O 1
ATOM 1471 N N . MET A 1 181 ? 11.484 -6.871 12.203 1 94 181 MET A N 1
ATOM 1472 C CA . MET A 1 181 ? 11.938 -5.527 11.852 1 94 181 MET A CA 1
ATOM 1473 C C . MET A 1 181 ? 11.852 -5.305 10.344 1 94 181 MET A C 1
ATOM 1475 O O . MET A 1 181 ? 11.383 -4.254 9.898 1 94 181 MET A O 1
ATOM 1479 N N . ASN A 1 182 ? 12.219 -6.277 9.648 1 91.94 182 ASN A N 1
ATOM 1480 C CA . ASN A 1 182 ? 12.188 -6.172 8.195 1 91.94 182 ASN A CA 1
ATOM 1481 C C . ASN A 1 182 ? 10.75 -6.086 7.672 1 91.94 182 ASN A C 1
ATOM 1483 O O . ASN A 1 182 ? 10.477 -5.332 6.734 1 91.94 182 ASN A O 1
ATOM 1487 N N . THR A 1 183 ? 9.93 -6.852 8.266 1 94.56 183 THR A N 1
ATOM 1488 C CA . THR A 1 183 ? 8.523 -6.816 7.883 1 94.56 183 THR A CA 1
ATOM 1489 C C . THR A 1 183 ? 7.918 -5.445 8.164 1 94.56 183 THR A C 1
ATOM 1491 O O . THR A 1 183 ? 7.234 -4.875 7.312 1 94.56 183 THR A O 1
ATOM 1494 N N . ALA A 1 184 ? 8.211 -4.949 9.305 1 96.25 184 ALA A N 1
ATOM 1495 C CA . ALA A 1 184 ? 7.711 -3.631 9.688 1 96.25 184 ALA A CA 1
ATOM 1496 C C . ALA A 1 184 ? 8.273 -2.547 8.773 1 96.25 184 ALA A C 1
ATOM 1498 O O . ALA A 1 184 ? 7.566 -1.607 8.406 1 96.25 184 ALA A O 1
ATOM 1499 N N . SER A 1 185 ? 9.508 -2.695 8.422 1 94.69 185 SER A N 1
ATOM 1500 C CA . SER A 1 185 ? 10.141 -1.725 7.531 1 94.69 185 SER A CA 1
ATOM 1501 C C . SER A 1 185 ? 9.477 -1.711 6.16 1 94.69 185 SER A C 1
ATOM 1503 O O . SER A 1 185 ? 9.227 -0.644 5.594 1 94.69 185 SER A O 1
ATOM 1505 N N . ALA A 1 186 ? 9.203 -2.859 5.691 1 94.06 186 ALA A N 1
ATOM 1506 C CA . ALA A 1 186 ? 8.555 -2.963 4.383 1 94.06 186 ALA A CA 1
ATOM 1507 C C . ALA A 1 186 ? 7.148 -2.373 4.422 1 94.06 186 ALA A C 1
ATOM 1509 O O . ALA A 1 186 ? 6.746 -1.649 3.506 1 94.06 186 ALA A O 1
ATOM 1510 N N . ILE A 1 187 ? 6.438 -2.646 5.422 1 97 187 ILE A N 1
ATOM 1511 C CA . ILE A 1 187 ? 5.086 -2.121 5.562 1 97 187 ILE A CA 1
ATOM 1512 C C . ILE A 1 187 ? 5.141 -0.609 5.773 1 97 187 ILE A C 1
ATOM 1514 O O . ILE A 1 187 ? 4.352 0.135 5.188 1 97 187 ILE A O 1
ATOM 1518 N N . GLY A 1 188 ? 6.055 -0.169 6.602 1 95.56 188 GLY A N 1
ATOM 1519 C CA . GLY A 1 188 ? 6.207 1.255 6.855 1 95.56 188 GLY A CA 1
ATOM 1520 C C . GLY A 1 188 ? 6.52 2.055 5.605 1 95.56 188 GLY A C 1
ATOM 1521 O O . GLY A 1 188 ? 6.066 3.191 5.461 1 95.56 188 GLY A O 1
ATOM 1522 N N . ALA A 1 189 ? 7.227 1.46 4.684 1 93.69 189 ALA A N 1
ATOM 1523 C CA . ALA A 1 189 ? 7.637 2.129 3.449 1 93.69 189 ALA A CA 1
ATOM 1524 C C . ALA A 1 189 ? 6.434 2.4 2.549 1 93.69 189 ALA A C 1
ATOM 1526 O O . ALA A 1 189 ? 6.523 3.184 1.601 1 93.69 189 ALA A O 1
ATOM 1527 N N . THR A 1 190 ? 5.332 1.803 2.875 1 96.12 190 THR A N 1
ATOM 1528 C CA . THR A 1 190 ? 4.148 1.98 2.041 1 96.12 190 THR A CA 1
ATOM 1529 C C . THR A 1 190 ? 3.4 3.252 2.432 1 96.12 190 THR A C 1
ATOM 1531 O O . THR A 1 190 ? 2.512 3.701 1.704 1 96.12 190 THR A O 1
ATOM 1534 N N . VAL A 1 191 ? 3.732 3.879 3.471 1 94.56 191 VAL A N 1
ATOM 1535 C CA . VAL A 1 191 ? 2.977 5.008 3.998 1 94.56 191 VAL A CA 1
ATOM 1536 C C . VAL A 1 191 ? 2.836 6.082 2.92 1 94.56 191 VAL A C 1
ATOM 1538 O O . VAL A 1 191 ? 1.722 6.477 2.57 1 94.56 191 VAL A O 1
ATOM 1541 N N . VAL A 1 192 ? 3.9 6.469 2.303 1 92.94 192 VAL A N 1
ATOM 1542 C CA . VAL A 1 192 ? 3.936 7.648 1.445 1 92.94 192 VAL A CA 1
ATOM 1543 C C . VAL A 1 192 ? 3.201 7.359 0.138 1 92.94 192 VAL A C 1
ATOM 1545 O O . VAL A 1 192 ? 2.217 8.023 -0.19 1 92.94 192 VAL A O 1
ATOM 1548 N N . PRO A 1 193 ? 3.57 6.336 -0.568 1 95.81 193 PRO A N 1
ATOM 1549 C CA . PRO A 1 193 ? 2.9 6.141 -1.856 1 95.81 193 PRO A CA 1
ATOM 1550 C C . PRO A 1 193 ? 1.412 5.832 -1.706 1 95.81 193 PRO A C 1
ATOM 1552 O O . PRO A 1 193 ? 0.589 6.371 -2.451 1 95.81 193 PRO A O 1
ATOM 1555 N N . VAL A 1 194 ? 1.052 5.023 -0.737 1 96.81 194 VAL A N 1
ATOM 1556 C CA . VAL A 1 194 ? -0.348 4.637 -0.594 1 96.81 194 VAL A CA 1
ATOM 1557 C C . VAL A 1 194 ? -1.164 5.824 -0.09 1 96.81 194 VAL A C 1
ATOM 1559 O O . VAL A 1 194 ? -2.25 6.102 -0.603 1 96.81 194 VAL A O 1
ATOM 1562 N N . ALA A 1 195 ? -0.626 6.551 0.868 1 94.25 195 ALA A N 1
ATOM 1563 C CA . ALA A 1 195 ? -1.335 7.695 1.438 1 94.25 195 ALA A CA 1
ATOM 1564 C C . ALA A 1 195 ? -1.542 8.789 0.394 1 94.25 195 ALA A C 1
ATOM 1566 O O . ALA A 1 195 ? -2.639 9.336 0.272 1 94.25 195 ALA A O 1
ATOM 1567 N N . MET A 1 196 ? -0.519 9.086 -0.349 1 94.38 196 MET A N 1
ATOM 1568 C CA . MET A 1 196 ? -0.599 10.195 -1.301 1 94.38 196 MET A CA 1
ATOM 1569 C C . MET A 1 196 ? -1.533 9.852 -2.455 1 94.38 196 MET A C 1
ATOM 1571 O O . MET A 1 196 ? -2.26 10.711 -2.949 1 94.38 196 MET A O 1
ATOM 1575 N N . ILE A 1 197 ? -1.536 8.633 -2.863 1 96.88 197 ILE A N 1
ATOM 1576 C CA . ILE A 1 197 ? -2.459 8.211 -3.912 1 96.88 197 ILE A CA 1
ATOM 1577 C C . ILE A 1 197 ? -3.893 8.258 -3.387 1 96.88 197 ILE A C 1
ATOM 1579 O O . ILE A 1 197 ? -4.805 8.695 -4.094 1 96.88 197 ILE A O 1
ATOM 1583 N N . ALA A 1 198 ? -4.082 7.824 -2.137 1 95.12 198 ALA A N 1
ATOM 1584 C CA . ALA A 1 198 ? -5.402 7.902 -1.519 1 95.12 198 ALA A CA 1
ATOM 1585 C C . ALA A 1 198 ? -5.883 9.352 -1.437 1 95.12 198 ALA A C 1
ATOM 1587 O O . ALA A 1 198 ? -7.047 9.641 -1.716 1 95.12 198 ALA A O 1
ATOM 1588 N N . ILE A 1 199 ? -5.016 10.266 -1.049 1 92.69 199 ILE A N 1
ATOM 1589 C CA . ILE A 1 199 ? -5.344 11.688 -0.971 1 92.69 199 ILE A CA 1
ATOM 1590 C C . ILE A 1 199 ? -5.707 12.211 -2.359 1 92.69 199 ILE A C 1
ATOM 1592 O O . ILE A 1 199 ? -6.645 12.992 -2.51 1 92.69 199 ILE A O 1
ATOM 1596 N N . GLY A 1 200 ? -4.977 11.797 -3.354 1 94.69 200 GLY A N 1
ATOM 1597 C CA . GLY A 1 200 ? -5.324 12.148 -4.723 1 94.69 200 GLY A CA 1
ATOM 1598 C C . GLY A 1 200 ? -6.738 11.75 -5.098 1 94.69 200 GLY A C 1
ATOM 1599 O O . GLY A 1 200 ? -7.453 12.516 -5.742 1 94.69 200 GLY A O 1
ATOM 1600 N N . MET A 1 201 ? -7.109 10.594 -4.672 1 94.94 201 MET A N 1
ATOM 1601 C CA . MET A 1 201 ? -8.453 10.102 -4.969 1 94.94 201 MET A CA 1
ATOM 1602 C C . MET A 1 201 ? -9.508 10.922 -4.227 1 94.94 201 MET A C 1
ATOM 1604 O O . MET A 1 201 ? -10.648 11.016 -4.676 1 94.94 201 MET A O 1
ATOM 1608 N N . LYS A 1 202 ? -9.141 11.477 -3.113 1 89.56 202 LYS A N 1
ATOM 1609 C CA . LYS A 1 202 ? -10.094 12.203 -2.281 1 89.56 202 LYS A CA 1
ATOM 1610 C C . LYS A 1 202 ? -10.273 13.633 -2.779 1 89.56 202 LYS A C 1
ATOM 1612 O O . LYS A 1 202 ? -11.219 14.32 -2.385 1 89.56 202 LYS A O 1
ATOM 1617 N N . LEU A 1 203 ? -9.391 14.102 -3.635 1 90.94 203 LEU A N 1
ATOM 1618 C CA . LEU A 1 203 ? -9.484 15.469 -4.133 1 90.94 203 LEU A CA 1
ATOM 1619 C C . LEU A 1 203 ? -10.773 15.68 -4.918 1 90.94 203 LEU A C 1
ATOM 1621 O O . LEU A 1 203 ? -11.148 14.836 -5.734 1 90.94 203 LEU A O 1
ATOM 1625 N N . GLU A 1 204 ? -11.531 16.656 -4.512 1 87.88 204 GLU A N 1
ATOM 1626 C CA . GLU A 1 204 ? -12.742 17.094 -5.195 1 87.88 204 GLU A CA 1
ATOM 1627 C C . GLU A 1 204 ? -12.609 18.516 -5.73 1 87.88 204 GLU A C 1
ATOM 1629 O O . GLU A 1 204 ? -12.555 19.469 -4.953 1 87.88 204 GLU A O 1
ATOM 1634 N N . VAL A 1 205 ? -12.672 18.625 -6.973 1 84.06 205 VAL A N 1
ATOM 1635 C CA . VAL A 1 205 ? -12.453 19.938 -7.559 1 84.06 205 VAL A CA 1
ATOM 1636 C C . VAL A 1 205 ? -13.789 20.625 -7.824 1 84.06 205 VAL A C 1
ATOM 1638 O O . VAL A 1 205 ? -13.836 21.781 -8.242 1 84.06 205 VAL A O 1
ATOM 1641 N N . LYS A 1 206 ? -14.805 20.016 -7.23 1 82.62 206 LYS A N 1
ATOM 1642 C CA . LYS A 1 206 ? -16.109 20.656 -7.391 1 82.62 206 LYS A CA 1
ATOM 1643 C C . LYS A 1 206 ? -16.281 21.812 -6.418 1 82.62 206 LYS A C 1
ATOM 1645 O O . LYS A 1 206 ? -15.867 21.734 -5.258 1 82.62 206 LYS A O 1
ATOM 1650 N N . ASN A 1 207 ? -16.656 23.016 -6.75 1 82.38 207 ASN A N 1
ATOM 1651 C CA . ASN A 1 207 ? -16.969 24.203 -5.945 1 82.38 207 ASN A CA 1
ATOM 1652 C C . ASN A 1 207 ? -15.703 24.828 -5.359 1 82.38 207 ASN A C 1
ATOM 1654 O O . ASN A 1 207 ? -15.727 25.328 -4.234 1 82.38 207 ASN A O 1
ATOM 1658 N N . ILE A 1 208 ? -14.68 24.688 -5.969 1 86.88 208 ILE A N 1
ATOM 1659 C CA . ILE A 1 208 ? -13.383 25.109 -5.449 1 86.88 208 ILE A CA 1
ATOM 1660 C C . ILE A 1 208 ? -13.391 26.609 -5.191 1 86.88 208 ILE A C 1
ATOM 1662 O O . ILE A 1 208 ? -12.547 27.125 -4.453 1 86.88 208 ILE A O 1
ATOM 1666 N N . PHE A 1 209 ? -14.422 27.328 -5.555 1 88.19 209 PHE A N 1
ATOM 1667 C CA . PHE A 1 209 ? -14.438 28.781 -5.398 1 88.19 209 PHE A CA 1
ATOM 1668 C C . PHE A 1 209 ? -15.398 29.188 -4.289 1 88.19 209 PHE A C 1
ATOM 1670 O O . PHE A 1 209 ? -15.5 30.375 -3.961 1 88.19 209 PHE A O 1
ATOM 1677 N N . TYR A 1 210 ? -16.078 28.219 -3.736 1 88.31 210 TYR A N 1
ATOM 1678 C CA . TYR A 1 210 ? -16.969 28.531 -2.617 1 88.31 210 TYR A CA 1
ATOM 1679 C C . TYR A 1 210 ? -16.188 29.141 -1.46 1 88.31 210 TYR A C 1
ATOM 1681 O O . TYR A 1 210 ? -15.188 28.594 -1.003 1 88.31 210 TYR A O 1
ATOM 1689 N N . LYS A 1 211 ? -16.562 30.359 -0.959 1 93.56 211 LYS A N 1
ATOM 1690 C CA . LYS A 1 211 ? -15.961 31.094 0.141 1 93.56 211 LYS A CA 1
ATOM 1691 C C . LYS A 1 211 ? -14.445 31.203 -0.035 1 93.56 211 LYS A C 1
ATOM 1693 O O . LYS A 1 211 ? -13.688 30.969 0.906 1 93.56 211 LYS A O 1
ATOM 1698 N N . PHE A 1 212 ? -14.133 31.531 -1.248 1 94.75 212 PHE A N 1
ATOM 1699 C CA . PHE A 1 212 ? -12.727 31.562 -1.637 1 94.75 212 PHE A CA 1
ATOM 1700 C C . PHE A 1 212 ? -11.945 32.5 -0.726 1 94.75 212 PHE A C 1
ATOM 1702 O O . PHE A 1 212 ? -10.789 32.25 -0.393 1 94.75 212 PHE A O 1
ATOM 1709 N N . LYS A 1 213 ? -12.547 33.562 -0.355 1 95.62 213 LYS A N 1
ATOM 1710 C CA . LYS A 1 213 ? -11.867 34.5 0.528 1 95.62 213 LYS A CA 1
ATOM 1711 C C . LYS A 1 213 ? -11.586 33.875 1.893 1 95.62 213 LYS A C 1
ATOM 1713 O O . LYS A 1 213 ? -10.484 34 2.428 1 95.62 213 LYS A O 1
ATOM 1718 N N . THR A 1 214 ? -12.602 33.281 2.438 1 96.62 214 THR A N 1
ATOM 1719 C CA . THR A 1 214 ? -12.461 32.594 3.725 1 96.62 214 THR A CA 1
ATOM 1720 C C . THR A 1 214 ? -11.43 31.484 3.643 1 96.62 214 THR A C 1
ATOM 1722 O O . THR A 1 214 ? -10.602 31.312 4.543 1 96.62 214 THR A O 1
ATOM 1725 N N . VAL A 1 215 ? -11.5 30.75 2.553 1 97.25 215 VAL A N 1
ATOM 1726 C CA . VAL A 1 215 ? -10.562 29.656 2.332 1 97.25 215 VAL A CA 1
ATOM 1727 C C . VAL A 1 215 ? -9.141 30.203 2.225 1 97.25 215 VAL A C 1
ATOM 1729 O O . VAL A 1 215 ? -8.211 29.672 2.832 1 97.25 215 VAL A O 1
ATOM 1732 N N . SER A 1 216 ? -9.008 31.281 1.471 1 97.62 216 SER A N 1
ATOM 1733 C CA . SER A 1 216 ? -7.695 31.875 1.282 1 97.62 216 SER A CA 1
ATOM 1734 C C . SER A 1 216 ? -7.129 32.406 2.602 1 97.62 216 SER A C 1
ATOM 1736 O O . SER A 1 216 ? -5.93 32.281 2.854 1 97.62 216 SER A O 1
ATOM 1738 N N . LEU A 1 217 ? -7.938 32.938 3.369 1 97.56 217 LEU A N 1
ATOM 1739 C CA . LEU A 1 217 ? -7.512 33.438 4.676 1 97.56 217 LEU A CA 1
ATOM 1740 C C . LEU A 1 217 ? -7.102 32.281 5.582 1 97.56 217 LEU A C 1
ATOM 1742 O O . LEU A 1 217 ? -6.07 32.344 6.254 1 97.56 217 LEU A O 1
ATOM 1746 N N . LEU A 1 218 ? -7.922 31.281 5.609 1 98.12 218 LEU A N 1
ATOM 1747 C CA . LEU A 1 218 ? -7.645 30.094 6.391 1 98.12 218 LEU A CA 1
ATOM 1748 C C . LEU A 1 218 ? -6.297 29.484 6.008 1 98.12 218 LEU A C 1
ATOM 1750 O O . LEU A 1 218 ? -5.453 29.234 6.871 1 98.12 218 LEU A O 1
ATOM 1754 N N . LEU A 1 219 ? -6.109 29.328 4.75 1 98.44 219 LEU A N 1
ATOM 1755 C CA . LEU A 1 219 ? -4.871 28.734 4.25 1 98.44 219 LEU A CA 1
ATOM 1756 C C . LEU A 1 219 ? -3.695 29.688 4.48 1 98.44 219 LEU A C 1
ATOM 1758 O O . LEU A 1 219 ? -2.572 29.234 4.723 1 98.44 219 LEU A O 1
ATOM 1762 N N . GLY A 1 220 ? -3.98 30.984 4.324 1 98.38 220 GLY A N 1
ATOM 1763 C CA . GLY A 1 220 ? -2.951 31.969 4.605 1 98.38 220 GLY A CA 1
ATOM 1764 C C . GLY A 1 220 ? -2.42 31.891 6.023 1 98.38 220 GLY A C 1
ATOM 1765 O O . GLY A 1 220 ? -1.214 32 6.25 1 98.38 220 GLY A O 1
ATOM 1766 N N . ILE A 1 221 ? -3.252 31.719 6.949 1 97.94 221 ILE A N 1
ATOM 1767 C CA . ILE A 1 221 ? -2.867 31.625 8.352 1 97.94 221 ILE A CA 1
ATOM 1768 C C . ILE A 1 221 ? -2.139 30.312 8.602 1 97.94 221 ILE A C 1
ATOM 1770 O O . ILE A 1 221 ? -1.027 30.297 9.133 1 97.94 221 ILE A O 1
ATOM 1774 N N . LYS A 1 222 ? -2.703 29.281 8.117 1 97.69 222 LYS A N 1
ATOM 1775 C CA . LYS A 1 222 ? -2.25 27.922 8.453 1 97.69 222 LYS A CA 1
ATOM 1776 C C . LYS A 1 222 ? -0.958 27.578 7.715 1 97.69 222 LYS A C 1
ATOM 1778 O O . LYS A 1 222 ? -0.07 26.938 8.273 1 97.69 222 LYS A O 1
ATOM 1783 N N . MET A 1 223 ? -0.841 27.969 6.449 1 98.44 223 MET A N 1
ATOM 1784 C CA . MET A 1 223 ? 0.236 27.453 5.605 1 98.44 223 MET A CA 1
ATOM 1785 C C . MET A 1 223 ? 1.336 28.5 5.441 1 98.44 223 MET A C 1
ATOM 1787 O O . MET A 1 223 ? 2.428 28.188 4.965 1 98.44 223 MET A O 1
ATOM 1791 N N . PHE A 1 224 ? 1.046 29.766 5.855 1 98.38 224 PHE A N 1
ATOM 1792 C CA . PHE A 1 224 ? 2.055 30.797 5.656 1 98.38 224 PHE A CA 1
ATOM 1793 C C . PHE A 1 224 ? 2.332 31.547 6.957 1 98.38 224 PHE A C 1
ATOM 1795 O O . PHE A 1 224 ? 3.445 31.5 7.484 1 98.38 224 PHE A O 1
ATOM 1802 N N . LEU A 1 225 ? 1.33 32.156 7.527 1 98.31 225 LEU A N 1
ATOM 1803 C CA . LEU A 1 225 ? 1.544 33 8.688 1 98.31 225 LEU A CA 1
ATOM 1804 C C . LEU A 1 225 ? 2.127 32.188 9.852 1 98.31 225 LEU A C 1
ATOM 1806 O O . LEU A 1 225 ? 3.133 32.594 10.445 1 98.31 225 LEU A O 1
ATOM 1810 N N . MET A 1 226 ? 1.525 31.172 10.188 1 98.12 226 MET A N 1
ATOM 1811 C CA . MET A 1 226 ? 1.961 30.406 11.352 1 98.12 226 MET A CA 1
ATOM 1812 C C . MET A 1 226 ? 3.365 29.844 11.141 1 98.12 226 MET A C 1
ATOM 1814 O O . MET A 1 226 ? 4.219 29.953 12.016 1 98.12 226 MET A O 1
ATOM 1818 N N . PRO A 1 227 ? 3.662 29.203 10 1 98.25 227 PRO A N 1
ATOM 1819 C CA . PRO A 1 227 ? 5.031 28.734 9.805 1 98.25 227 PRO A CA 1
ATOM 1820 C C . PRO A 1 227 ? 6.059 29.859 9.828 1 98.25 227 PRO A C 1
ATOM 1822 O O . PRO A 1 227 ? 7.188 29.672 10.289 1 98.25 227 PRO A O 1
ATOM 1825 N N . ILE A 1 228 ? 5.703 31.016 9.344 1 98.12 228 ILE A N 1
ATOM 1826 C CA . ILE A 1 228 ? 6.613 32.156 9.375 1 98.12 228 ILE A CA 1
ATOM 1827 C C . ILE A 1 228 ? 6.859 32.562 10.82 1 98.12 228 ILE A C 1
ATOM 1829 O O . ILE A 1 228 ? 8 32.844 11.211 1 98.12 228 ILE A O 1
ATOM 1833 N N . LEU A 1 229 ? 5.816 32.594 11.617 1 98 229 LEU A N 1
ATOM 1834 C CA . LEU A 1 229 ? 5.961 32.938 13.031 1 98 229 LEU A CA 1
ATOM 1835 C C . LEU A 1 229 ? 6.848 31.938 13.75 1 98 229 LEU A C 1
ATOM 1837 O O . LEU A 1 229 ? 7.695 32.312 14.562 1 98 229 LEU A O 1
ATOM 1841 N N . VAL A 1 230 ? 6.652 30.703 13.469 1 97.88 230 VAL A N 1
ATOM 1842 C CA . VAL A 1 230 ? 7.457 29.656 14.086 1 97.88 230 VAL A CA 1
ATOM 1843 C C . VAL A 1 230 ? 8.906 29.781 13.625 1 97.88 230 VAL A C 1
ATOM 1845 O O . VAL A 1 230 ? 9.836 29.625 14.422 1 97.88 230 VAL A O 1
ATOM 1848 N N . MET A 1 231 ? 9.078 30.078 12.375 1 97.31 231 MET A N 1
ATOM 1849 C CA . MET A 1 231 ? 10.422 30.266 11.836 1 97.31 231 MET A CA 1
ATOM 1850 C C . MET A 1 231 ? 11.141 31.406 12.539 1 97.31 231 MET A C 1
ATOM 1852 O O . MET A 1 231 ? 12.32 31.281 12.891 1 97.31 231 MET A O 1
ATOM 1856 N N . ILE A 1 232 ? 10.492 32.469 12.734 1 96.81 232 ILE A N 1
ATOM 1857 C CA . ILE A 1 232 ? 11.055 33.625 13.438 1 96.81 232 ILE A CA 1
ATOM 1858 C C . ILE A 1 232 ? 11.398 33.25 14.875 1 96.81 232 ILE A C 1
ATOM 1860 O O . ILE A 1 232 ? 12.492 33.531 15.352 1 96.81 232 ILE A O 1
ATOM 1864 N N . GLY A 1 233 ? 10.477 32.562 15.539 1 96.5 233 GLY A N 1
ATOM 1865 C CA . GLY A 1 233 ? 10.75 32.094 16.891 1 96.5 233 GLY A CA 1
ATOM 1866 C C . GLY A 1 233 ? 11.945 31.172 16.969 1 96.5 233 GLY A C 1
ATOM 1867 O O . GLY A 1 233 ? 12.781 31.297 17.859 1 96.5 233 GLY A O 1
ATOM 1868 N N . PHE A 1 234 ? 11.977 30.234 16.016 1 96.62 234 PHE A N 1
ATOM 1869 C CA . PHE A 1 234 ? 13.07 29.266 16 1 96.62 234 PHE A CA 1
ATOM 1870 C C . PHE A 1 234 ? 14.398 29.953 15.727 1 96.62 234 PHE A C 1
ATOM 1872 O O . PHE A 1 234 ? 15.438 29.531 16.234 1 96.62 234 PHE A O 1
ATOM 1879 N N . SER A 1 235 ? 14.406 31.031 14.93 1 94.81 235 SER A N 1
ATOM 1880 C CA . SER A 1 235 ? 15.633 31.75 14.641 1 94.81 235 SER A CA 1
ATOM 1881 C C . SER A 1 235 ? 16.188 32.438 15.883 1 94.81 235 SER A C 1
ATOM 1883 O O . SER A 1 235 ? 17.391 32.688 15.984 1 94.81 235 SER A O 1
ATOM 1885 N N . ILE A 1 236 ? 15.359 32.688 16.844 1 95.19 236 ILE A N 1
ATOM 1886 C CA . ILE A 1 236 ? 15.742 33.375 18.078 1 95.19 236 ILE A CA 1
ATOM 1887 C C . ILE A 1 236 ? 16.125 32.344 19.141 1 95.19 236 ILE A C 1
ATOM 1889 O O . ILE A 1 236 ? 17.141 32.531 19.828 1 95.19 236 ILE A O 1
ATOM 1893 N N . PHE A 1 237 ? 15.383 31.234 19.203 1 93.62 237 PHE A N 1
ATOM 1894 C CA . PHE A 1 237 ? 15.5 30.359 20.359 1 93.62 237 PHE A CA 1
ATOM 1895 C C . PHE A 1 237 ? 16.219 29.078 20 1 93.62 237 PHE A C 1
ATOM 1897 O O . PHE A 1 237 ? 16.703 28.359 20.891 1 93.62 237 PHE A O 1
ATOM 1904 N N . TYR A 1 238 ? 16.25 28.797 18.703 1 93.19 238 TYR A N 1
ATOM 1905 C CA . TYR A 1 238 ? 16.844 27.547 18.25 1 93.19 238 TYR A CA 1
ATOM 1906 C C . TYR A 1 238 ? 17.719 27.766 17.016 1 93.19 238 TYR A C 1
ATOM 1908 O O . TYR A 1 238 ? 17.891 28.891 16.578 1 93.19 238 TYR A O 1
ATOM 1916 N N . ASN A 1 239 ? 18.391 26.625 16.562 1 93.62 239 ASN A N 1
ATOM 1917 C CA . ASN A 1 239 ? 19.172 26.641 15.328 1 93.62 239 ASN A CA 1
ATOM 1918 C C . ASN A 1 239 ? 18.359 26.188 14.125 1 93.62 239 ASN A C 1
ATOM 1920 O O . ASN A 1 239 ? 17.953 25.016 14.047 1 93.62 239 ASN A O 1
ATOM 1924 N N . LEU A 1 240 ? 18.172 27.047 13.211 1 94.06 240 LEU A N 1
ATOM 1925 C CA . LEU A 1 240 ? 17.344 26.781 12.039 1 94.06 240 LEU A CA 1
ATOM 1926 C C . LEU A 1 240 ? 18.016 25.75 11.133 1 94.06 240 LEU A C 1
ATOM 1928 O O . LEU A 1 240 ? 17.344 25.141 10.289 1 94.06 240 LEU A O 1
ATOM 1932 N N . ASP A 1 241 ? 19.281 25.516 11.352 1 93.69 241 ASP A N 1
ATOM 1933 C CA . ASP A 1 241 ? 20.016 24.625 10.469 1 93.69 241 ASP A CA 1
ATOM 1934 C C . ASP A 1 241 ? 19.797 23.156 10.867 1 93.69 241 ASP A C 1
ATOM 1936 O O . ASP A 1 241 ? 20.078 22.25 10.086 1 93.69 241 ASP A O 1
ATOM 1940 N N . ASP A 1 242 ? 19.328 23.016 12.062 1 94.31 242 ASP A N 1
ATOM 1941 C CA . ASP A 1 242 ? 19.047 21.641 12.492 1 94.31 242 ASP A CA 1
ATOM 1942 C C . ASP A 1 242 ? 17.891 21.047 11.695 1 94.31 242 ASP A C 1
ATOM 1944 O O . ASP A 1 242 ? 16.859 21.703 11.5 1 94.31 242 ASP A O 1
ATOM 1948 N N . THR A 1 243 ? 18 19.828 11.344 1 93.81 243 THR A N 1
ATOM 1949 C CA . THR A 1 243 ? 17 19.188 10.5 1 93.81 243 THR A CA 1
ATOM 1950 C C . THR A 1 243 ? 15.68 19.047 11.25 1 93.81 243 THR A C 1
ATOM 1952 O O . THR A 1 243 ? 14.609 19.156 10.648 1 93.81 243 THR A O 1
ATOM 1955 N N . TRP A 1 244 ? 15.766 18.766 12.57 1 94.06 244 TRP A N 1
ATOM 1956 C CA . TRP A 1 244 ? 14.523 18.672 13.328 1 94.06 244 TRP A CA 1
ATOM 1957 C C . TRP A 1 244 ? 13.766 20 13.297 1 94.06 244 TRP A C 1
ATOM 1959 O O . TRP A 1 244 ? 12.531 20.016 13.25 1 94.06 244 TRP A O 1
ATOM 1969 N N . SER A 1 245 ? 14.508 21.156 13.344 1 95.5 245 SER A N 1
ATOM 1970 C CA . SER A 1 245 ? 13.914 22.484 13.25 1 95.5 245 SER A CA 1
ATOM 1971 C C . SER A 1 245 ? 13.25 22.703 11.898 1 95.5 245 SER A C 1
ATOM 1973 O O . SER A 1 245 ? 12.109 23.172 11.82 1 95.5 245 SER A O 1
ATOM 1975 N N . LYS A 1 246 ? 13.898 22.312 10.867 1 96.75 246 LYS A N 1
ATOM 1976 C CA . LYS A 1 246 ? 13.375 22.438 9.508 1 96.75 246 LYS A CA 1
ATOM 1977 C C . LYS A 1 246 ? 12.141 21.562 9.312 1 96.75 246 LYS A C 1
ATOM 1979 O O . LYS A 1 246 ? 11.141 22.016 8.742 1 96.75 246 LYS A O 1
ATOM 1984 N N . ALA A 1 247 ? 12.25 20.359 9.828 1 96.5 247 ALA A N 1
ATOM 1985 C CA . ALA A 1 247 ? 11.125 19.438 9.742 1 96.5 247 ALA A CA 1
ATOM 1986 C C . ALA A 1 247 ? 9.898 19.984 10.461 1 96.5 247 ALA A C 1
ATOM 1988 O O . ALA A 1 247 ? 8.773 19.859 9.977 1 96.5 247 ALA A O 1
ATOM 1989 N N . THR A 1 248 ? 10.109 20.594 11.586 1 96.88 248 THR A N 1
ATOM 1990 C CA . THR A 1 248 ? 9.016 21.172 12.367 1 96.88 248 THR A CA 1
ATOM 1991 C C . THR A 1 248 ? 8.336 22.297 11.586 1 96.88 248 THR A C 1
ATOM 1993 O O . THR A 1 248 ? 7.105 22.344 11.5 1 96.88 248 THR A O 1
ATOM 1996 N N . ILE A 1 249 ? 9.109 23.141 11.008 1 97.88 249 ILE A N 1
ATOM 1997 C CA . ILE A 1 249 ? 8.57 24.266 10.258 1 97.88 249 ILE A CA 1
ATOM 1998 C C . ILE A 1 249 ? 7.75 23.766 9.07 1 97.88 249 ILE A C 1
ATOM 2000 O O . ILE A 1 249 ? 6.668 24.281 8.789 1 97.88 249 ILE A O 1
ATOM 2004 N N . LEU A 1 250 ? 8.219 22.734 8.422 1 97.88 250 LEU A N 1
ATOM 2005 C CA . LEU A 1 250 ? 7.477 22.156 7.305 1 97.88 250 LEU A CA 1
ATOM 2006 C C . LEU A 1 250 ? 6.18 21.516 7.785 1 97.88 250 LEU A C 1
ATOM 2008 O O . LEU A 1 250 ? 5.152 21.609 7.113 1 97.88 250 LEU A O 1
ATOM 2012 N N . GLU A 1 251 ? 6.211 20.859 8.938 1 98.06 251 GLU A N 1
ATOM 2013 C CA . GLU A 1 251 ? 5 20.281 9.5 1 98.06 251 GLU A CA 1
ATOM 2014 C C . GLU A 1 251 ? 3.967 21.344 9.828 1 98.06 251 GLU A C 1
ATOM 2016 O O . GLU A 1 251 ? 2.77 21.156 9.609 1 98.06 251 GLU A O 1
ATOM 2021 N N . VAL A 1 252 ? 4.434 22.438 10.328 1 98.12 252 VAL A N 1
ATOM 2022 C CA . VAL A 1 252 ? 3.551 23.547 10.648 1 98.12 252 VAL A CA 1
ATOM 2023 C C . VAL A 1 252 ? 2.914 24.094 9.375 1 98.12 252 VAL A C 1
ATOM 2025 O O . VAL A 1 252 ? 1.76 24.531 9.383 1 98.12 252 VAL A O 1
ATOM 2028 N N . ALA A 1 253 ? 3.594 23.984 8.281 1 98.25 253 ALA A N 1
ATOM 2029 C CA . ALA A 1 253 ? 3.189 24.594 7.016 1 98.25 253 ALA A CA 1
ATOM 2030 C C . ALA A 1 253 ? 2.26 23.672 6.234 1 98.25 253 ALA A C 1
ATOM 2032 O O . ALA A 1 253 ? 1.856 23.984 5.113 1 98.25 253 ALA A O 1
ATOM 2033 N N . MET A 1 254 ? 1.927 22.531 6.781 1 98.19 254 MET A N 1
ATOM 2034 C CA . MET A 1 254 ? 1.118 21.547 6.062 1 98.19 254 MET A CA 1
ATOM 2035 C C . MET A 1 254 ? -0.286 22.078 5.805 1 98.19 254 MET A C 1
ATOM 2037 O O . MET A 1 254 ? -0.781 22.922 6.555 1 98.19 254 MET A O 1
ATOM 2041 N N . PRO A 1 255 ? -0.98 21.609 4.73 1 97.88 255 PRO A N 1
ATOM 2042 C CA . PRO A 1 255 ? -2.385 21.953 4.496 1 97.88 255 PRO A CA 1
ATOM 2043 C C . PRO A 1 255 ? -3.322 21.359 5.547 1 97.88 255 PRO A C 1
ATOM 2045 O O . PRO A 1 255 ? -2.877 20.625 6.434 1 97.88 255 PRO A O 1
ATOM 2048 N N . PRO A 1 256 ? -4.586 21.688 5.449 1 97.56 256 PRO A N 1
ATOM 2049 C CA . PRO A 1 256 ? -5.535 21.219 6.465 1 97.56 256 PRO A CA 1
ATOM 2050 C C . PRO A 1 256 ? -5.578 19.688 6.574 1 97.56 256 PRO A C 1
ATOM 2052 O O . PRO A 1 256 ? -5.473 19 5.562 1 97.56 256 PRO A O 1
ATOM 2055 N N . MET A 1 257 ? -5.793 19.281 7.77 1 95.81 257 MET A N 1
ATOM 2056 C CA . MET A 1 257 ? -5.871 17.859 8.117 1 95.81 257 MET A CA 1
ATOM 2057 C C . MET A 1 257 ? -7.16 17.234 7.582 1 95.81 257 MET A C 1
ATOM 2059 O O . MET A 1 257 ? -8.242 17.797 7.77 1 95.81 257 MET A O 1
ATOM 2063 N N . THR A 1 258 ? -7.008 16.062 7.02 1 91.12 258 THR A N 1
ATOM 2064 C CA . THR A 1 258 ? -8.164 15.344 6.492 1 91.12 258 THR A CA 1
ATOM 2065 C C . THR A 1 258 ? -9.141 15 7.613 1 91.12 258 THR A C 1
ATOM 2067 O O . THR A 1 258 ? -10.352 15.172 7.461 1 91.12 258 THR A O 1
ATOM 2070 N N . MET A 1 259 ? -8.656 14.547 8.711 1 88.75 259 MET A N 1
ATOM 2071 C CA . MET A 1 259 ? -9.508 14.164 9.836 1 88.75 259 MET A CA 1
ATOM 2072 C C . MET A 1 259 ? -10.289 15.367 10.352 1 88.75 259 MET A C 1
ATOM 2074 O O . MET A 1 259 ? -11.445 15.242 10.766 1 88.75 259 MET A O 1
ATOM 2078 N N . ALA A 1 260 ? -9.688 16.469 10.359 1 93.69 260 ALA A N 1
ATOM 2079 C CA . ALA A 1 260 ? -10.375 17.672 10.781 1 93.69 260 ALA A CA 1
ATOM 2080 C C . ALA A 1 260 ? -11.562 17.984 9.867 1 93.69 260 ALA A C 1
ATOM 2082 O O . ALA A 1 260 ? -12.633 18.375 10.336 1 93.69 260 ALA A O 1
ATOM 2083 N N . VAL A 1 261 ? -11.391 17.797 8.633 1 93.12 261 VAL A N 1
ATOM 2084 C CA . VAL A 1 261 ? -12.438 18.031 7.645 1 93.12 261 VAL A CA 1
ATOM 2085 C C . VAL A 1 261 ? -13.57 17.031 7.852 1 93.12 261 VAL A C 1
ATOM 2087 O O . VAL A 1 261 ? -14.742 17.406 7.82 1 93.12 261 VAL A O 1
ATOM 2090 N N . ILE A 1 262 ? -13.203 15.875 8.125 1 87 262 ILE A N 1
ATOM 2091 C CA . ILE A 1 262 ? -14.195 14.82 8.352 1 87 262 ILE A CA 1
ATOM 2092 C C . ILE A 1 262 ? -15.016 15.156 9.602 1 87 262 ILE A C 1
ATOM 2094 O O . ILE A 1 262 ? -16.25 15.062 9.578 1 87 262 ILE A O 1
ATOM 2098 N N . LEU A 1 263 ? -14.367 15.555 10.602 1 87.81 263 LEU A N 1
ATOM 2099 C CA . LEU A 1 263 ? -15.047 15.914 11.836 1 87.81 263 LEU A CA 1
ATOM 2100 C C . LEU A 1 263 ? -15.992 17.094 11.617 1 87.81 263 LEU A C 1
ATOM 2102 O O . LEU A 1 263 ? -17.109 17.094 12.133 1 87.81 263 LEU A O 1
ATOM 2106 N N . ALA A 1 264 ? -15.562 17.984 10.867 1 92.25 264 ALA A N 1
ATOM 2107 C CA . ALA A 1 264 ? -16.391 19.141 10.57 1 92.25 264 ALA A CA 1
ATOM 2108 C C . ALA A 1 264 ? -17.656 18.734 9.828 1 92.25 264 ALA A C 1
ATOM 2110 O O . ALA A 1 264 ? -18.75 19.203 10.156 1 92.25 264 ALA A O 1
ATOM 2111 N N . ILE A 1 265 ? -17.5 17.906 8.945 1 89.12 265 ILE A N 1
ATOM 2112 C CA . ILE A 1 265 ? -18.625 17.453 8.148 1 89.12 265 ILE A CA 1
ATOM 2113 C C . ILE A 1 265 ? -19.578 16.641 9.016 1 89.12 265 ILE A C 1
ATOM 2115 O O . ILE A 1 265 ? -20.797 16.875 9 1 89.12 265 ILE A O 1
ATOM 2119 N N . GLN A 1 266 ? -19.078 15.789 9.727 1 84.38 266 GLN A N 1
ATOM 2120 C CA . GLN A 1 266 ? -19.891 14.922 10.578 1 84.38 266 GLN A CA 1
ATOM 2121 C C . GLN A 1 266 ? -20.625 15.734 11.641 1 84.38 266 GLN A C 1
ATOM 2123 O O . GLN A 1 266 ? -21.734 15.383 12.055 1 84.38 266 GLN A O 1
ATOM 2128 N N . GLY A 1 267 ? -20.016 16.734 12.031 1 87.81 267 GLY A N 1
ATOM 2129 C CA . GLY A 1 267 ? -20.594 17.594 13.055 1 87.81 267 GLY A CA 1
ATOM 2130 C C . GLY A 1 267 ? -21.594 18.594 12.492 1 87.81 267 GLY A C 1
ATOM 2131 O O . GLY A 1 267 ? -22.156 19.391 13.234 1 87.81 267 GLY A O 1
ATOM 2132 N N . GLY A 1 268 ? -21.734 18.547 11.188 1 89.81 268 GLY A N 1
ATOM 2133 C CA . GLY A 1 268 ? -22.734 19.422 10.562 1 89.81 268 GLY A CA 1
ATOM 2134 C C . GLY A 1 268 ? -22.234 20.828 10.359 1 89.81 268 GLY A C 1
ATOM 2135 O O . GLY A 1 268 ? -23.047 21.766 10.297 1 89.81 268 GLY A O 1
ATOM 2136 N N . LEU A 1 269 ? -21 20.984 10.266 1 94.75 269 LEU A N 1
ATOM 2137 C CA . LEU A 1 269 ? -20.453 22.312 9.992 1 94.75 269 LEU A CA 1
ATOM 2138 C C . LEU A 1 269 ? -20.453 22.594 8.5 1 94.75 269 LEU A C 1
ATOM 2140 O O . LEU A 1 269 ? -21.266 22.047 7.754 1 94.75 269 LEU A O 1
ATOM 2144 N N . ASP A 1 270 ? -19.688 23.594 8.078 1 94.69 270 ASP A N 1
ATOM 2145 C CA . ASP A 1 270 ? -19.688 23.984 6.672 1 94.69 270 ASP A CA 1
ATOM 2146 C C . ASP A 1 270 ? -18.828 23.031 5.832 1 94.69 270 ASP A C 1
ATOM 2148 O O . ASP A 1 270 ? -17.625 23.234 5.691 1 94.69 270 ASP A O 1
ATOM 2152 N N . GLU A 1 271 ? -19.5 22.125 5.254 1 92.69 271 GLU A N 1
ATOM 2153 C CA . GLU A 1 271 ? -18.844 21.062 4.512 1 92.69 271 GLU A CA 1
ATOM 2154 C C . GLU A 1 271 ? -18.062 21.609 3.32 1 92.69 271 GLU A C 1
ATOM 2156 O O . GLU A 1 271 ? -16.922 21.219 3.082 1 92.69 271 GLU A O 1
ATOM 2161 N N . ARG A 1 272 ? -18.703 22.469 2.617 1 93.81 272 ARG A N 1
ATOM 2162 C CA . ARG A 1 272 ? -18.094 23 1.401 1 93.81 272 ARG A CA 1
ATOM 2163 C C . ARG A 1 272 ? -16.828 23.781 1.725 1 93.81 272 ARG A C 1
ATOM 2165 O O . ARG A 1 272 ? -15.812 23.656 1.031 1 93.81 272 ARG A O 1
ATOM 2172 N N . LEU A 1 273 ? -16.844 24.5 2.729 1 95.19 273 LEU A N 1
ATOM 2173 C CA . LEU A 1 273 ? -15.688 25.266 3.168 1 95.19 273 LEU A CA 1
ATOM 2174 C C . LEU A 1 273 ? -14.555 24.344 3.602 1 95.19 273 LEU A C 1
ATOM 2176 O O . LEU A 1 273 ? -13.398 24.562 3.236 1 95.19 273 LEU A O 1
ATOM 2180 N N . ALA A 1 274 ? -14.898 23.391 4.367 1 94.94 274 ALA A N 1
ATOM 2181 C CA . ALA A 1 274 ? -13.914 22.453 4.887 1 94.94 274 ALA A CA 1
ATOM 2182 C C . ALA A 1 274 ? -13.234 21.688 3.75 1 94.94 274 ALA A C 1
ATOM 2184 O O . ALA A 1 274 ? -12 21.609 3.703 1 94.94 274 ALA A O 1
ATOM 2185 N N . VAL A 1 275 ? -14.016 21.234 2.844 1 93.06 275 VAL A N 1
ATOM 2186 C CA . VAL A 1 275 ? -13.516 20.422 1.736 1 93.06 275 VAL A CA 1
ATOM 2187 C C . VAL A 1 275 ? -12.664 21.297 0.808 1 93.06 275 VAL A C 1
ATOM 2189 O O . VAL A 1 275 ? -11.594 20.875 0.371 1 93.06 275 VAL A O 1
ATOM 2192 N N . ASN A 1 276 ? -13.078 22.406 0.533 1 94.88 276 ASN A N 1
ATOM 2193 C CA . ASN A 1 276 ? -12.336 23.328 -0.336 1 94.88 276 ASN A CA 1
ATOM 2194 C C . ASN A 1 276 ? -10.984 23.688 0.258 1 94.88 276 ASN A C 1
ATOM 2196 O O . ASN A 1 276 ? -9.984 23.75 -0.46 1 94.88 276 ASN A O 1
ATOM 2200 N N . ALA A 1 277 ? -11.008 23.953 1.526 1 96.31 277 ALA A N 1
ATOM 2201 C CA . ALA A 1 277 ? -9.75 24.281 2.197 1 96.31 277 ALA A CA 1
ATOM 2202 C C . ALA A 1 277 ? -8.75 23.141 2.09 1 96.31 277 ALA A C 1
ATOM 2204 O O . ALA A 1 277 ? -7.559 23.375 1.859 1 96.31 277 ALA A O 1
ATOM 2205 N N . LEU A 1 278 ? -9.219 22 2.258 1 95 278 LEU A N 1
ATOM 2206 C CA . LEU A 1 278 ? -8.352 20.828 2.166 1 95 278 LEU A CA 1
ATOM 2207 C C . LEU A 1 278 ? -7.801 20.672 0.754 1 95 278 LEU A C 1
ATOM 2209 O O . LEU A 1 278 ? -6.59 20.516 0.573 1 95 278 LEU A O 1
ATOM 2213 N N . VAL A 1 279 ? -8.656 20.766 -0.244 1 94.31 279 VAL A N 1
ATOM 2214 C CA . VAL A 1 279 ? -8.281 20.516 -1.632 1 94.31 279 VAL A CA 1
ATOM 2215 C C . VAL A 1 279 ? -7.312 21.594 -2.107 1 94.31 279 VAL A C 1
ATOM 2217 O O . VAL A 1 279 ? -6.23 21.281 -2.607 1 94.31 279 VAL A O 1
ATOM 2220 N N . ILE A 1 280 ? -7.672 22.781 -1.896 1 95.94 280 ILE A N 1
ATOM 2221 C CA . ILE A 1 280 ? -6.82 23.891 -2.334 1 95.94 280 ILE A CA 1
ATOM 2222 C C . ILE A 1 280 ? -5.516 23.875 -1.542 1 95.94 280 ILE A C 1
ATOM 2224 O O . ILE A 1 280 ? -4.445 24.156 -2.092 1 95.94 280 ILE A O 1
ATOM 2228 N N . GLY A 1 281 ? -5.598 23.562 -0.327 1 96.94 281 GLY A N 1
ATOM 2229 C CA . GLY A 1 281 ? -4.406 23.484 0.504 1 96.94 281 GLY A CA 1
ATOM 2230 C C . GLY A 1 281 ? -3.416 22.438 0.023 1 96.94 281 GLY A C 1
ATOM 2231 O O . GLY A 1 281 ? -2.213 22.703 -0.039 1 96.94 281 GLY A O 1
ATOM 2232 N N . VAL A 1 282 ? -3.936 21.281 -0.259 1 95.12 282 VAL A N 1
ATOM 2233 C CA . VAL A 1 282 ? -3.076 20.188 -0.732 1 95.12 282 VAL A CA 1
ATOM 2234 C C . VAL A 1 282 ? -2.406 20.609 -2.041 1 95.12 282 VAL A C 1
ATOM 2236 O O . VAL A 1 282 ? -1.195 20.438 -2.207 1 95.12 282 VAL A O 1
ATOM 2239 N N . LEU A 1 283 ? -3.105 21.188 -2.924 1 94.62 283 LEU A N 1
ATOM 2240 C CA . LEU A 1 283 ? -2.553 21.625 -4.203 1 94.62 283 LEU A CA 1
ATOM 2241 C C . LEU A 1 283 ? -1.564 22.766 -4.004 1 94.62 283 LEU A C 1
ATOM 2243 O O . LEU A 1 283 ? -0.491 22.781 -4.613 1 94.62 283 LEU A O 1
ATOM 2247 N N . LEU A 1 284 ? -1.919 23.625 -3.133 1 96.44 284 LEU A N 1
ATOM 2248 C CA . LEU A 1 284 ? -1.063 24.781 -2.844 1 96.44 284 LEU A CA 1
ATOM 2249 C C . LEU A 1 284 ? 0.223 24.328 -2.154 1 96.44 284 LEU A C 1
ATOM 2251 O O . LEU A 1 284 ? 1.261 24.984 -2.291 1 96.44 284 LEU A O 1
ATOM 2255 N N . SER A 1 285 ? 0.183 23.281 -1.44 1 96.69 285 SER A N 1
ATOM 2256 C CA . SER A 1 285 ? 1.335 22.812 -0.679 1 96.69 285 SER A CA 1
ATOM 2257 C C . SER A 1 285 ? 2.492 22.438 -1.601 1 96.69 285 SER A C 1
ATOM 2259 O O . SER A 1 285 ? 3.658 22.531 -1.209 1 96.69 285 SER A O 1
ATOM 2261 N N . LEU A 1 286 ? 2.217 22.031 -2.807 1 95 286 LEU A N 1
ATOM 2262 C CA . LEU A 1 286 ? 3.254 21.688 -3.775 1 95 286 LEU A CA 1
ATOM 2263 C C . LEU A 1 286 ? 4.188 22.875 -4.008 1 95 286 LEU A C 1
ATOM 2265 O O . LEU A 1 286 ? 5.383 22.688 -4.238 1 95 286 LEU A O 1
ATOM 2269 N N . LEU A 1 287 ? 3.658 24.031 -3.834 1 94.69 287 LEU A N 1
ATOM 2270 C CA . LEU A 1 287 ? 4.453 25.234 -4.012 1 94.69 287 LEU A CA 1
ATOM 2271 C C . LEU A 1 287 ? 4.871 25.812 -2.666 1 94.69 287 LEU A C 1
ATOM 2273 O O . LEU A 1 287 ? 6.039 26.156 -2.463 1 94.69 287 LEU A O 1
ATOM 2277 N N . SER A 1 288 ? 3.932 25.906 -1.727 1 95.75 288 SER A N 1
ATOM 2278 C CA . SER A 1 288 ? 4.184 26.594 -0.46 1 95.75 288 SER A CA 1
ATOM 2279 C C . SER A 1 288 ? 5.191 25.828 0.388 1 95.75 288 SER A C 1
ATOM 2281 O O . SER A 1 288 ? 6.18 26.391 0.853 1 95.75 288 SER A O 1
ATOM 2283 N N . VAL A 1 289 ? 4.977 24.562 0.544 1 96.56 289 VAL A N 1
ATOM 2284 C CA . VAL A 1 289 ? 5.879 23.766 1.367 1 96.56 289 VAL A CA 1
ATOM 2285 C C . VAL A 1 289 ? 7.254 23.688 0.706 1 96.56 289 VAL A C 1
ATOM 2287 O O . VAL A 1 289 ? 8.281 23.766 1.385 1 96.56 289 VAL A O 1
ATOM 2290 N N . THR A 1 290 ? 7.258 23.547 -0.585 1 94.94 290 THR A N 1
ATOM 2291 C CA . THR A 1 290 ? 8.508 23.547 -1.341 1 94.94 290 THR A CA 1
ATOM 2292 C C . THR A 1 290 ? 9.234 24.875 -1.169 1 94.94 290 THR A C 1
ATOM 2294 O O . THR A 1 290 ? 10.461 24.906 -1.049 1 94.94 290 THR A O 1
ATOM 2297 N N . GLY A 1 291 ? 8.523 25.938 -1.195 1 95.44 291 GLY A N 1
ATOM 2298 C CA . GLY A 1 291 ? 9.102 27.25 -0.95 1 95.44 291 GLY A CA 1
ATOM 2299 C C . GLY A 1 291 ? 9.773 27.359 0.406 1 95.44 291 GLY A C 1
ATOM 2300 O O . GLY A 1 291 ? 10.883 27.875 0.513 1 95.44 291 GLY A O 1
ATOM 2301 N N . PHE A 1 292 ? 9.117 26.859 1.441 1 96.56 292 PHE A N 1
ATOM 2302 C CA . PHE A 1 292 ? 9.711 26.875 2.773 1 96.56 292 PHE A CA 1
ATOM 2303 C C . PHE A 1 292 ? 10.977 26.016 2.811 1 96.56 292 PHE A C 1
ATOM 2305 O O . PHE A 1 292 ? 11.961 26.391 3.457 1 96.56 292 PHE A O 1
ATOM 2312 N N . TYR A 1 293 ? 10.93 24.875 2.131 1 95.38 293 TYR A N 1
ATOM 2313 C CA . TYR A 1 293 ? 12.094 24 2.076 1 95.38 293 TYR A CA 1
ATOM 2314 C C . TYR A 1 293 ? 13.289 24.734 1.478 1 95.38 293 TYR A C 1
ATOM 2316 O O . TYR A 1 293 ? 14.398 24.688 2.023 1 95.38 293 TYR A O 1
ATOM 2324 N N . TYR A 1 294 ? 13.062 25.484 0.422 1 94.12 294 TYR A N 1
ATOM 2325 C CA . TYR A 1 294 ? 14.156 26.172 -0.26 1 94.12 294 TYR A CA 1
ATOM 2326 C C . TYR A 1 294 ? 14.625 27.375 0.537 1 94.12 294 TYR A C 1
ATOM 2328 O O . TYR A 1 294 ? 15.812 27.703 0.538 1 94.12 294 TYR A O 1
ATOM 2336 N N . PHE A 1 295 ? 13.742 27.953 1.184 1 94.06 295 PHE A N 1
ATOM 2337 C CA . PHE A 1 295 ? 14.109 29.094 2.014 1 94.06 295 PHE A CA 1
ATOM 2338 C C . PHE A 1 295 ? 14.992 28.656 3.176 1 94.06 295 PHE A C 1
ATOM 2340 O O . PHE A 1 295 ? 15.898 29.375 3.58 1 94.06 295 PHE A O 1
ATOM 2347 N N . LEU A 1 296 ? 14.727 27.484 3.678 1 93.5 296 LEU A N 1
ATOM 2348 C CA . LEU A 1 296 ? 15.438 26.984 4.848 1 93.5 296 LEU A CA 1
ATOM 2349 C C . LEU A 1 296 ? 16.734 26.281 4.438 1 93.5 296 LEU A C 1
ATOM 2351 O O . LEU A 1 296 ? 17.547 25.922 5.289 1 93.5 296 LEU A O 1
ATOM 2355 N N . ALA A 1 297 ? 16.859 25.922 3.111 1 85.44 297 ALA A N 1
ATOM 2356 C CA . ALA A 1 297 ? 18.047 25.219 2.623 1 85.44 297 ALA A CA 1
ATOM 2357 C C . ALA A 1 297 ? 19.281 26.094 2.703 1 85.44 297 ALA A C 1
ATOM 2359 O O . ALA A 1 297 ? 19.188 27.328 2.6 1 85.44 297 ALA A O 1
ATOM 2360 N N . MET B 1 1 ? 16.422 -20.797 9.547 1 58.47 1 MET B N 1
ATOM 2361 C CA . MET B 1 1 ? 15.977 -21.516 8.359 1 58.47 1 MET B CA 1
ATOM 2362 C C . MET B 1 1 ? 14.695 -20.906 7.801 1 58.47 1 MET B C 1
ATOM 2364 O O . MET B 1 1 ? 14.57 -20.719 6.586 1 58.47 1 MET B O 1
ATOM 2368 N N . LEU B 1 2 ? 13.773 -20.359 8.664 1 77.5 2 LEU B N 1
ATOM 2369 C CA . LEU B 1 2 ? 12.484 -19.875 8.18 1 77.5 2 LEU B CA 1
ATOM 2370 C C . LEU B 1 2 ? 12.43 -18.359 8.195 1 77.5 2 LEU B C 1
ATOM 2372 O O . LEU B 1 2 ? 11.391 -17.766 7.879 1 77.5 2 LEU B O 1
ATOM 2376 N N . ASP B 1 3 ? 13.555 -17.812 8.281 1 81.75 3 ASP B N 1
ATOM 2377 C CA . ASP B 1 3 ? 13.586 -16.375 8.516 1 81.75 3 ASP B CA 1
ATOM 2378 C C . ASP B 1 3 ? 13.055 -15.609 7.297 1 81.75 3 ASP B C 1
ATOM 2380 O O . ASP B 1 3 ? 12.234 -14.703 7.438 1 81.75 3 ASP B O 1
ATOM 2384 N N . PRO B 1 4 ? 13.359 -16.125 6.168 1 79.31 4 PRO B N 1
ATOM 2385 C CA . PRO B 1 4 ? 12.945 -15.312 5.023 1 79.31 4 PRO B CA 1
ATOM 2386 C C . PRO B 1 4 ? 11.445 -15.406 4.738 1 79.31 4 PRO B C 1
ATOM 2388 O O . PRO B 1 4 ? 10.867 -14.5 4.137 1 79.31 4 PRO B O 1
ATOM 2391 N N . VAL B 1 5 ? 10.891 -16.438 5.254 1 87.75 5 VAL B N 1
ATOM 2392 C CA . VAL B 1 5 ? 9.492 -16.688 4.91 1 87.75 5 VAL B CA 1
ATOM 2393 C C . VAL B 1 5 ? 8.594 -16.125 6.004 1 87.75 5 VAL B C 1
ATOM 2395 O O . VAL B 1 5 ? 7.406 -15.867 5.77 1 87.75 5 VAL B O 1
ATOM 2398 N N . LEU B 1 6 ? 9.125 -15.875 7.07 1 91.38 6 LEU B N 1
ATOM 2399 C CA . LEU B 1 6 ? 8.352 -15.453 8.234 1 91.38 6 LEU B CA 1
ATOM 2400 C C . LEU B 1 6 ? 7.648 -14.125 7.957 1 91.38 6 LEU B C 1
ATOM 2402 O O . LEU B 1 6 ? 6.5 -13.93 8.367 1 91.38 6 LEU B O 1
ATOM 2406 N N . PRO B 1 7 ? 8.281 -13.273 7.207 1 92.31 7 PRO B N 1
ATOM 2407 C CA . PRO B 1 7 ? 7.566 -12.047 6.852 1 92.31 7 PRO B CA 1
ATOM 2408 C C . PRO B 1 7 ? 6.293 -12.32 6.051 1 92.31 7 PRO B C 1
ATOM 2410 O O . PRO B 1 7 ? 5.266 -11.68 6.277 1 92.31 7 PRO B O 1
ATOM 2413 N N . ILE B 1 8 ? 6.379 -13.25 5.152 1 93 8 ILE B N 1
ATOM 2414 C CA . ILE B 1 8 ? 5.223 -13.602 4.332 1 93 8 ILE B CA 1
ATOM 2415 C C . ILE B 1 8 ? 4.098 -14.117 5.223 1 93 8 ILE B C 1
ATOM 2417 O O . ILE B 1 8 ? 2.945 -13.703 5.082 1 93 8 ILE B O 1
ATOM 2421 N N . ALA B 1 9 ? 4.461 -14.953 6.129 1 94.06 9 ALA B N 1
ATOM 2422 C CA . ALA B 1 9 ? 3.484 -15.477 7.082 1 94.06 9 ALA B CA 1
ATOM 2423 C C . ALA B 1 9 ? 2.85 -14.352 7.895 1 94.06 9 ALA B C 1
ATOM 2425 O O . ALA B 1 9 ? 1.639 -14.352 8.125 1 94.06 9 ALA B O 1
ATOM 2426 N N . LEU B 1 10 ? 3.635 -13.438 8.25 1 95.44 10 LEU B N 1
ATOM 2427 C CA . LEU B 1 10 ? 3.158 -12.32 9.047 1 95.44 10 LEU B CA 1
ATOM 2428 C C . LEU B 1 10 ? 2.178 -11.461 8.258 1 95.44 10 LEU B C 1
ATOM 2430 O O . LEU B 1 10 ? 1.144 -11.047 8.781 1 95.44 10 LEU B O 1
ATOM 2434 N N . TYR B 1 11 ? 2.504 -11.164 6.996 1 95.56 11 TYR B N 1
ATOM 2435 C CA . TYR B 1 11 ? 1.597 -10.398 6.145 1 95.56 11 TYR B CA 1
ATOM 2436 C C . TYR B 1 11 ? 0.233 -11.078 6.059 1 95.56 11 TYR B C 1
ATOM 2438 O O . TYR B 1 11 ? -0.8 -10.43 6.234 1 95.56 11 TYR B O 1
ATOM 2446 N N . LEU B 1 12 ? 0.253 -12.398 5.801 1 94.5 12 LEU B N 1
ATOM 2447 C CA . LEU B 1 12 ? -0.98 -13.156 5.645 1 94.5 12 LEU B CA 1
ATOM 2448 C C . LEU B 1 12 ? -1.804 -13.133 6.93 1 94.5 12 LEU B C 1
ATOM 2450 O O . LEU B 1 12 ? -3.023 -12.953 6.887 1 94.5 12 LEU B O 1
ATOM 2454 N N . MET B 1 13 ? -1.106 -13.258 8.023 1 95.75 13 MET B N 1
ATOM 2455 C CA . MET B 1 13 ? -1.769 -13.305 9.32 1 95.75 13 MET B CA 1
ATOM 2456 C C . MET B 1 13 ? -2.443 -11.977 9.641 1 95.75 13 MET B C 1
ATOM 2458 O O . MET B 1 13 ? -3.605 -11.945 10.039 1 95.75 13 MET B O 1
ATOM 2462 N N . ILE B 1 14 ? -1.773 -10.859 9.422 1 96.56 14 ILE B N 1
ATOM 2463 C CA . ILE B 1 14 ? -2.334 -9.562 9.781 1 96.56 14 ILE B CA 1
ATOM 2464 C C . ILE B 1 14 ? -3.484 -9.219 8.836 1 96.56 14 ILE B C 1
ATOM 2466 O O . ILE B 1 14 ? -4.48 -8.625 9.258 1 96.56 14 ILE B O 1
ATOM 2470 N N . GLY B 1 15 ? -3.365 -9.594 7.574 1 96.56 15 GLY B N 1
ATOM 2471 C CA . GLY B 1 15 ? -4.484 -9.414 6.66 1 96.56 15 GLY B CA 1
ATOM 2472 C C . GLY B 1 15 ? -5.711 -10.211 7.062 1 96.56 15 GLY B C 1
ATOM 2473 O O . GLY B 1 15 ? -6.824 -9.68 7.074 1 96.56 15 GLY B O 1
ATOM 2474 N N . TYR B 1 16 ? -5.473 -11.445 7.453 1 96 16 TYR B N 1
ATOM 2475 C CA . TYR B 1 16 ? -6.562 -12.336 7.84 1 96 16 TYR B CA 1
ATOM 2476 C C . TYR B 1 16 ? -7.289 -11.797 9.07 1 96 16 TYR B C 1
ATOM 2478 O O . TYR B 1 16 ? -8.523 -11.742 9.094 1 96 16 TYR B O 1
ATOM 2486 N N . PHE B 1 17 ? -6.566 -11.375 10.039 1 96 17 PHE B N 1
ATOM 2487 C CA . PHE B 1 17 ? -7.164 -10.906 11.281 1 96 17 PHE B CA 1
ATOM 2488 C C . PHE B 1 17 ? -7.855 -9.562 11.078 1 96 17 PHE B C 1
ATOM 2490 O O . PHE B 1 17 ? -8.875 -9.273 11.719 1 96 17 PHE B O 1
ATOM 2497 N N . PHE B 1 18 ? -7.289 -8.758 10.242 1 96.06 18 PHE B N 1
ATOM 2498 C CA . PHE B 1 18 ? -7.961 -7.504 9.922 1 96.06 18 PHE B CA 1
ATOM 2499 C C . PHE B 1 18 ? -9.344 -7.762 9.344 1 96.06 18 PHE B C 1
ATOM 2501 O O . PHE B 1 18 ? -10.312 -7.098 9.719 1 96.06 18 PHE B O 1
ATOM 2508 N N . LYS B 1 19 ? -9.391 -8.734 8.445 1 94.62 19 LYS B N 1
ATOM 2509 C CA . LYS B 1 19 ? -10.68 -9.078 7.852 1 94.62 19 LYS B CA 1
ATOM 2510 C C . LYS B 1 19 ? -11.672 -9.539 8.914 1 94.62 19 LYS B C 1
ATOM 2512 O O . LYS B 1 19 ? -12.836 -9.133 8.898 1 94.62 19 LYS B O 1
ATOM 2517 N N . ILE B 1 20 ? -11.227 -10.344 9.859 1 94.75 20 ILE B N 1
ATOM 2518 C CA . ILE B 1 20 ? -12.102 -10.969 10.852 1 94.75 20 ILE B CA 1
ATOM 2519 C C . ILE B 1 20 ? -12.586 -9.914 11.844 1 94.75 20 ILE B C 1
ATOM 2521 O O . ILE B 1 20 ? -13.75 -9.93 12.258 1 94.75 20 ILE B O 1
ATOM 2525 N N . PHE B 1 21 ? -11.758 -8.93 12.195 1 94.25 21 PHE B N 1
ATOM 2526 C CA . PHE B 1 21 ? -12.07 -8.062 13.32 1 94.25 21 PHE B CA 1
ATOM 2527 C C . PHE B 1 21 ? -12.555 -6.699 12.836 1 94.25 21 PHE B C 1
ATOM 2529 O O . PHE B 1 21 ? -13.195 -5.961 13.586 1 94.25 21 PHE B O 1
ATOM 2536 N N . ILE B 1 22 ? -12.203 -6.383 11.648 1 94.5 22 ILE B N 1
ATOM 2537 C CA . ILE B 1 22 ? -12.531 -5.043 11.172 1 94.5 22 ILE B CA 1
ATOM 2538 C C . ILE B 1 22 ? -13.375 -5.137 9.898 1 94.5 22 ILE B C 1
ATOM 2540 O O . ILE B 1 22 ? -14.602 -4.988 9.945 1 94.5 22 ILE B O 1
ATOM 2544 N N . LYS B 1 23 ? -12.797 -5.41 8.766 1 94.81 23 LYS B N 1
ATOM 2545 C CA . LYS B 1 23 ? -13.555 -5.527 7.52 1 94.81 23 LYS B CA 1
ATOM 2546 C C . LYS B 1 23 ? -12.688 -6.094 6.398 1 94.81 23 LYS B C 1
ATOM 2548 O O . LYS B 1 23 ? -11.461 -6.164 6.527 1 94.81 23 LYS B O 1
ATOM 2553 N N . ASP B 1 24 ? -13.305 -6.504 5.32 1 95.62 24 ASP B N 1
ATOM 2554 C CA . ASP B 1 24 ? -12.609 -6.984 4.129 1 95.62 24 ASP B CA 1
ATOM 2555 C C . ASP B 1 24 ? -12.398 -5.855 3.125 1 95.62 24 ASP B C 1
ATOM 2557 O O . ASP B 1 24 ? -13.344 -5.422 2.463 1 95.62 24 ASP B O 1
ATOM 2561 N N . ASN B 1 25 ? -11.164 -5.426 2.992 1 96.5 25 ASN B N 1
ATOM 2562 C CA . ASN B 1 25 ? -10.789 -4.41 2.014 1 96.5 25 ASN B CA 1
ATOM 2563 C C . ASN B 1 25 ? -9.961 -5.008 0.879 1 96.5 25 ASN B C 1
ATOM 2565 O O . ASN B 1 25 ? -9.258 -4.285 0.17 1 96.5 25 ASN B O 1
ATOM 2569 N N . SER B 1 26 ? -9.977 -6.309 0.747 1 95.25 26 SER B N 1
ATOM 2570 C CA . SER B 1 26 ? -9.062 -7.016 -0.144 1 95.25 26 SER B CA 1
ATOM 2571 C C . SER B 1 26 ? -9.219 -6.543 -1.586 1 95.25 26 SER B C 1
ATOM 2573 O O . SER B 1 26 ? -8.227 -6.367 -2.299 1 95.25 26 SER B O 1
ATOM 2575 N N . GLN B 1 27 ? -10.445 -6.277 -2.053 1 94.06 27 GLN B N 1
ATOM 2576 C CA . GLN B 1 27 ? -10.672 -5.902 -3.445 1 94.06 27 GLN B CA 1
ATOM 2577 C C . GLN B 1 27 ? -9.992 -4.57 -3.771 1 94.06 27 GLN B C 1
ATOM 2579 O O . GLN B 1 27 ? -9.32 -4.445 -4.797 1 94.06 27 GLN B O 1
ATOM 2584 N N . ALA B 1 28 ? -10.148 -3.611 -2.92 1 95.94 28 ALA B N 1
ATOM 2585 C CA . ALA B 1 28 ? -9.539 -2.301 -3.129 1 95.94 28 ALA B CA 1
ATOM 2586 C C . ALA B 1 28 ? -8.016 -2.395 -3.115 1 95.94 28 ALA B C 1
ATOM 2588 O O . ALA B 1 28 ? -7.336 -1.695 -3.873 1 95.94 28 ALA B O 1
ATOM 2589 N N . LEU B 1 29 ? -7.48 -3.207 -2.242 1 96.62 29 LEU B N 1
ATOM 2590 C CA . LEU B 1 29 ? -6.031 -3.381 -2.16 1 96.62 29 LEU B CA 1
ATOM 2591 C C . LEU B 1 29 ? -5.496 -4.082 -3.404 1 96.62 29 LEU B C 1
ATOM 2593 O O . LEU B 1 29 ? -4.434 -3.727 -3.914 1 96.62 29 LEU B O 1
ATOM 2597 N N . VAL B 1 30 ? -6.238 -5.031 -3.875 1 93.31 30 VAL B N 1
ATOM 2598 C CA . VAL B 1 30 ? -5.867 -5.723 -5.105 1 93.31 30 VAL B CA 1
ATOM 2599 C C . VAL B 1 30 ? -5.879 -4.742 -6.277 1 93.31 30 VAL B C 1
ATOM 2601 O O . VAL B 1 30 ? -4.969 -4.746 -7.109 1 93.31 30 VAL B O 1
ATOM 2604 N N . ASP B 1 31 ? -6.91 -3.906 -6.328 1 94.56 31 ASP B N 1
ATOM 2605 C CA . ASP B 1 31 ? -6.961 -2.879 -7.363 1 94.56 31 ASP B CA 1
ATOM 2606 C C . ASP B 1 31 ? -5.727 -1.983 -7.312 1 94.56 31 ASP B C 1
ATOM 2608 O O . ASP B 1 31 ? -5.16 -1.637 -8.352 1 94.56 31 ASP B O 1
ATOM 2612 N N . PHE B 1 32 ? -5.371 -1.596 -6.176 1 97.25 32 PHE B N 1
ATOM 2613 C CA . PHE B 1 32 ? -4.184 -0.762 -6.008 1 97.25 32 PHE B CA 1
ATOM 2614 C C . PHE B 1 32 ? -2.953 -1.453 -6.582 1 97.25 32 PHE B C 1
ATOM 2616 O O . PHE B 1 32 ? -2.158 -0.832 -7.289 1 97.25 32 PHE B O 1
ATOM 2623 N N . VAL B 1 33 ? -2.787 -2.727 -6.262 1 95.81 33 VAL B N 1
ATOM 2624 C CA . VAL B 1 33 ? -1.629 -3.484 -6.723 1 95.81 33 VAL B CA 1
ATOM 2625 C C . VAL B 1 33 ? -1.649 -3.584 -8.242 1 95.81 33 VAL B C 1
ATOM 2627 O O . VAL B 1 33 ? -0.627 -3.373 -8.898 1 95.81 33 VAL B O 1
ATOM 2630 N N . ILE B 1 34 ? -2.793 -3.818 -8.797 1 93.38 34 ILE B N 1
ATOM 2631 C CA . ILE B 1 34 ? -2.936 -4.074 -10.227 1 93.38 34 ILE B CA 1
ATOM 2632 C C . ILE B 1 34 ? -2.721 -2.779 -11.008 1 93.38 34 ILE B C 1
ATOM 2634 O O . ILE B 1 34 ? -2.062 -2.775 -12.047 1 93.38 34 ILE B O 1
ATOM 2638 N N . TYR B 1 35 ? -3.211 -1.68 -10.445 1 95.62 35 TYR B N 1
ATOM 2639 C CA . TYR B 1 35 ? -3.246 -0.46 -11.25 1 95.62 35 TYR B CA 1
ATOM 2640 C C . TYR B 1 35 ? -2.035 0.418 -10.961 1 95.62 35 TYR B C 1
ATOM 2642 O O . TYR B 1 35 ? -1.688 1.291 -11.758 1 95.62 35 TYR B O 1
ATOM 2650 N N . PHE B 1 36 ? -1.398 0.149 -9.828 1 97.5 36 PHE B N 1
ATOM 2651 C CA . PHE B 1 36 ? -0.31 1.053 -9.477 1 97.5 36 PHE B CA 1
ATOM 2652 C C . PHE B 1 36 ? 0.975 0.276 -9.211 1 97.5 36 PHE B C 1
ATOM 2654 O O . PHE B 1 36 ? 1.979 0.477 -9.898 1 97.5 36 PHE B O 1
ATOM 2661 N N . SER B 1 37 ? 0.972 -0.663 -8.258 1 97 37 SER B N 1
ATOM 2662 C CA . SER B 1 37 ? 2.191 -1.316 -7.789 1 97 37 SER B CA 1
ATOM 2663 C C . SER B 1 37 ? 2.836 -2.141 -8.898 1 97 37 SER B C 1
ATOM 2665 O O . SER B 1 37 ? 4.043 -2.043 -9.133 1 97 37 SER B O 1
ATOM 2667 N N . LEU B 1 38 ? 2.047 -2.934 -9.586 1 94.88 38 LEU B N 1
ATOM 2668 C CA . LEU B 1 38 ? 2.578 -3.855 -10.586 1 94.88 38 LEU B CA 1
ATOM 2669 C C . LEU B 1 38 ? 3.09 -3.098 -11.805 1 94.88 38 LEU B C 1
ATOM 2671 O O . LEU B 1 38 ? 4.195 -3.359 -12.289 1 94.88 38 LEU B O 1
ATOM 2675 N N . PRO B 1 39 ? 2.283 -2.135 -12.305 1 96.06 39 PRO B N 1
ATOM 2676 C CA . PRO B 1 39 ? 2.824 -1.357 -13.422 1 96.06 39 PRO B CA 1
ATOM 2677 C C . PRO B 1 39 ? 4.141 -0.665 -13.07 1 96.06 39 PRO B C 1
ATOM 2679 O O . PRO B 1 39 ? 5.059 -0.632 -13.898 1 96.06 39 PRO B O 1
ATOM 2682 N N . ALA B 1 40 ? 4.215 -0.152 -11.883 1 97.19 40 ALA B N 1
ATOM 2683 C CA . ALA B 1 40 ? 5.453 0.486 -11.445 1 97.19 40 ALA B CA 1
ATOM 2684 C C . ALA B 1 40 ? 6.602 -0.521 -11.391 1 97.19 40 ALA B C 1
ATOM 2686 O O . ALA B 1 40 ? 7.723 -0.22 -11.805 1 97.19 40 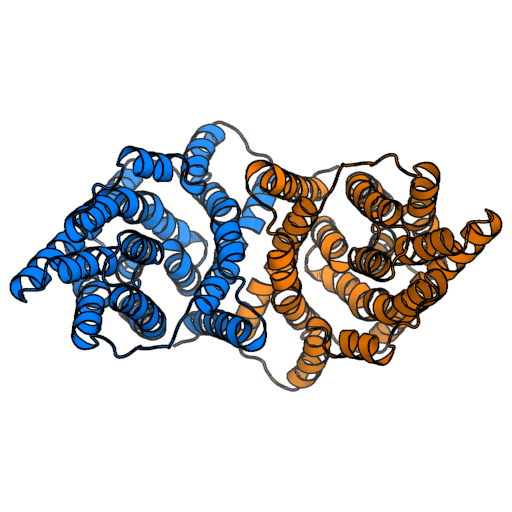ALA B O 1
ATOM 2687 N N . MET B 1 41 ? 6.309 -1.66 -10.914 1 94.81 41 MET B N 1
ATOM 2688 C CA . MET B 1 41 ? 7.305 -2.727 -10.836 1 94.81 41 MET B CA 1
ATOM 2689 C C . MET B 1 41 ? 7.773 -3.137 -12.227 1 94.81 41 MET B C 1
ATOM 2691 O O . MET B 1 41 ? 8.969 -3.312 -12.461 1 94.81 41 MET B O 1
ATOM 2695 N N . VAL B 1 42 ? 6.836 -3.281 -13.102 1 95.06 42 VAL B N 1
ATOM 2696 C CA . VAL B 1 42 ? 7.16 -3.607 -14.484 1 95.06 42 VAL B CA 1
ATOM 2697 C C . VAL B 1 42 ? 8.102 -2.553 -15.055 1 95.06 42 VAL B C 1
ATOM 2699 O O . VAL B 1 42 ? 9.125 -2.885 -15.656 1 95.06 42 VAL B O 1
ATOM 2702 N N . PHE B 1 43 ? 7.773 -1.299 -14.836 1 97.12 43 PHE B N 1
ATOM 2703 C CA . PHE B 1 43 ? 8.555 -0.19 -15.375 1 97.12 43 PHE B CA 1
ATOM 2704 C C . PHE B 1 43 ? 9.984 -0.227 -14.844 1 97.12 43 PHE B C 1
ATOM 2706 O O . PHE B 1 43 ? 10.938 -0.176 -15.617 1 97.12 43 PHE B O 1
ATOM 2713 N N . ILE B 1 44 ? 10.133 -0.417 -13.57 1 95.5 44 ILE B N 1
ATOM 2714 C CA . ILE B 1 44 ? 11.453 -0.259 -12.969 1 95.5 44 ILE B CA 1
ATOM 2715 C C . ILE B 1 44 ? 12.312 -1.484 -13.273 1 95.5 44 ILE B C 1
ATOM 2717 O O . ILE B 1 44 ? 13.539 -1.396 -13.305 1 95.5 44 ILE B O 1
ATOM 2721 N N . LYS B 1 45 ? 11.695 -2.596 -13.523 1 92.75 45 LYS B N 1
ATOM 2722 C CA . LYS B 1 45 ? 12.469 -3.811 -13.773 1 92.75 45 LYS B CA 1
ATOM 2723 C C . LYS B 1 45 ? 12.773 -3.973 -15.258 1 92.75 45 LYS B C 1
ATOM 2725 O O . LYS B 1 45 ? 13.836 -4.473 -15.633 1 92.75 45 LYS B O 1
ATOM 2730 N N . ILE B 1 46 ? 11.883 -3.51 -16.109 1 92.88 46 ILE B N 1
ATOM 2731 C CA . ILE B 1 46 ? 12.023 -3.719 -17.547 1 92.88 46 ILE B CA 1
ATOM 2732 C C . ILE B 1 46 ? 12.883 -2.607 -18.141 1 92.88 46 ILE B C 1
ATOM 2734 O O . ILE B 1 46 ? 13.664 -2.85 -19.062 1 92.88 46 ILE B O 1
ATOM 2738 N N . TYR B 1 47 ? 12.773 -1.435 -17.625 1 95.06 47 TYR B N 1
ATOM 2739 C CA . TYR B 1 47 ? 13.453 -0.273 -18.203 1 95.06 47 TYR B CA 1
ATOM 2740 C C . TYR B 1 47 ? 14.953 -0.507 -18.281 1 95.06 47 TYR B C 1
ATOM 2742 O O . TYR B 1 47 ? 15.57 -0.249 -19.312 1 95.06 47 TYR B O 1
ATOM 2750 N N . PRO B 1 48 ? 15.547 -1.013 -17.281 1 91.88 48 PRO B N 1
ATOM 2751 C CA . PRO B 1 48 ? 17 -1.186 -17.359 1 91.88 48 PRO B CA 1
ATOM 2752 C C . PRO B 1 48 ? 17.406 -2.477 -18.062 1 91.88 48 PRO B C 1
ATOM 2754 O O . PRO B 1 48 ? 18.594 -2.707 -18.297 1 91.88 48 PRO B O 1
ATOM 2757 N N . LEU B 1 49 ? 16.469 -3.359 -18.438 1 88.81 49 LEU B N 1
ATOM 2758 C CA . LEU B 1 49 ? 16.766 -4.691 -18.953 1 88.81 49 LEU B CA 1
ATOM 2759 C C . LEU B 1 49 ? 17.078 -4.641 -20.438 1 88.81 49 LEU B C 1
ATOM 2761 O O . LEU B 1 49 ? 16.422 -3.914 -21.188 1 88.81 49 LEU B O 1
ATOM 2765 N N . ALA B 1 50 ? 18.109 -5.375 -20.828 1 86.31 50 ALA B N 1
ATOM 2766 C CA . ALA B 1 50 ? 18.359 -5.586 -22.25 1 86.31 50 ALA B CA 1
ATOM 2767 C C . ALA B 1 50 ? 17.438 -6.66 -22.812 1 86.31 50 ALA B C 1
ATOM 2769 O O . ALA B 1 50 ? 17.469 -7.812 -22.375 1 86.31 50 ALA B O 1
ATOM 2770 N N . LEU B 1 51 ? 16.516 -6.289 -23.641 1 85.31 51 LEU B N 1
ATOM 2771 C CA . LEU B 1 51 ? 15.562 -7.223 -24.234 1 85.31 51 LEU B CA 1
ATOM 2772 C C . LEU B 1 51 ? 16.188 -7.934 -25.438 1 85.31 51 LEU B C 1
ATOM 2774 O O . LEU B 1 51 ? 16.016 -7.5 -26.578 1 85.31 51 LEU B O 1
ATOM 2778 N N . ASP B 1 52 ? 16.922 -8.992 -25.141 1 88.12 52 ASP B N 1
ATOM 2779 C CA . ASP B 1 52 ? 17.609 -9.758 -26.172 1 88.12 52 ASP B CA 1
ATOM 2780 C C . ASP B 1 52 ? 17 -11.148 -26.312 1 88.12 52 ASP B C 1
ATOM 2782 O O . ASP B 1 52 ? 15.898 -11.398 -25.828 1 88.12 52 ASP B O 1
ATOM 2786 N N . PHE B 1 53 ? 17.547 -12 -27.062 1 87.69 53 PHE B N 1
ATOM 2787 C CA . PHE B 1 53 ? 17.031 -13.328 -27.406 1 87.69 53 PHE B CA 1
ATOM 2788 C C . PHE B 1 53 ? 16.922 -14.203 -26.172 1 87.69 53 PHE B C 1
ATOM 2790 O O . PHE B 1 53 ? 16.062 -15.086 -26.109 1 87.69 53 PHE B O 1
ATOM 2797 N N . LYS B 1 54 ? 17.703 -13.938 -25.266 1 86.19 54 LYS B N 1
ATOM 2798 C CA . LYS B 1 54 ? 17.641 -14.703 -24.031 1 86.19 54 LYS B CA 1
ATOM 2799 C C . LYS B 1 54 ? 16.312 -14.5 -23.312 1 86.19 54 LYS B C 1
ATOM 2801 O O . LYS B 1 54 ? 15.742 -15.445 -22.75 1 86.19 54 LYS B O 1
ATOM 2806 N N . PHE B 1 55 ? 15.906 -13.328 -23.484 1 87.12 55 PHE B N 1
ATOM 2807 C CA . PHE B 1 55 ? 14.617 -12.977 -22.891 1 87.12 55 PHE B CA 1
ATOM 2808 C C . PHE B 1 55 ? 13.484 -13.719 -23.578 1 87.12 55 PHE B C 1
ATOM 2810 O O . PHE B 1 55 ? 12.586 -14.25 -22.922 1 87.12 55 PHE B O 1
ATOM 2817 N N . LEU B 1 56 ? 13.477 -13.852 -24.828 1 90.75 56 LEU B N 1
ATOM 2818 C CA . LEU B 1 56 ? 12.445 -14.539 -25.594 1 90.75 56 LEU B CA 1
ATOM 2819 C C . LEU B 1 56 ? 12.469 -16.031 -25.312 1 90.75 56 LEU B C 1
ATOM 2821 O O . LEU B 1 56 ? 11.414 -16.672 -25.203 1 90.75 56 LEU B O 1
ATOM 2825 N N . ASN B 1 57 ? 13.625 -16.578 -25.188 1 92 57 ASN B N 1
ATOM 2826 C CA . ASN B 1 57 ? 13.758 -17.984 -24.875 1 92 57 ASN B CA 1
ATOM 2827 C C . ASN B 1 57 ? 13.164 -18.312 -23.5 1 92 57 ASN B C 1
ATOM 2829 O O . ASN B 1 57 ? 12.578 -19.375 -23.312 1 92 57 ASN B O 1
ATOM 2833 N N . MET B 1 58 ? 13.344 -17.391 -22.641 1 92 58 MET B N 1
ATOM 2834 C CA . MET B 1 58 ? 12.766 -17.578 -21.312 1 92 58 MET B CA 1
ATOM 2835 C C . MET B 1 58 ? 11.242 -17.594 -21.375 1 92 58 MET B C 1
ATOM 2837 O O . MET B 1 58 ? 10.602 -18.438 -20.75 1 92 58 MET B O 1
ATOM 2841 N N . ILE B 1 59 ? 10.711 -16.734 -22.125 1 94.25 59 ILE B N 1
ATOM 2842 C CA . ILE B 1 59 ? 9.258 -16.656 -22.281 1 94.25 59 ILE B CA 1
ATOM 2843 C C . ILE B 1 59 ? 8.734 -17.953 -22.859 1 94.25 59 ILE B C 1
ATOM 2845 O O . ILE B 1 59 ? 7.746 -18.516 -22.359 1 94.25 59 ILE B O 1
ATOM 2849 N N . PHE B 1 60 ? 9.375 -18.438 -23.828 1 95.44 60 PHE B N 1
ATOM 2850 C CA . PHE B 1 60 ? 8.977 -19.688 -24.469 1 95.44 60 PHE B CA 1
ATOM 2851 C C . PHE B 1 60 ? 9.07 -20.844 -23.469 1 95.44 60 PHE B C 1
ATOM 2853 O O . PHE B 1 60 ? 8.18 -21.688 -23.422 1 95.44 60 PHE B O 1
ATOM 2860 N N . MET B 1 61 ? 10.148 -20.844 -22.781 1 95.75 61 MET B N 1
ATOM 2861 C CA . MET B 1 61 ? 10.359 -21.891 -21.797 1 95.75 61 MET B CA 1
ATOM 2862 C C . MET B 1 61 ? 9.281 -21.844 -20.719 1 95.75 61 MET B C 1
ATOM 2864 O O . MET B 1 61 ? 8.719 -22.875 -20.359 1 95.75 61 MET B O 1
ATOM 2868 N N . PHE B 1 62 ? 8.969 -20.719 -20.234 1 96.69 62 PHE B N 1
ATOM 2869 C CA . PHE B 1 62 ? 7.953 -20.547 -19.188 1 96.69 62 PHE B CA 1
ATOM 2870 C C . PHE B 1 62 ? 6.594 -21.031 -19.688 1 96.69 62 PHE B C 1
ATOM 2872 O O . PHE B 1 62 ? 5.875 -21.734 -18.969 1 96.69 62 PHE B O 1
ATOM 2879 N N . ASN B 1 63 ? 6.273 -20.656 -20.922 1 97.38 63 ASN B N 1
ATOM 2880 C CA . ASN B 1 63 ? 5.012 -21.078 -21.516 1 97.38 63 ASN B CA 1
ATOM 2881 C C . ASN B 1 63 ? 4.953 -22.594 -21.672 1 97.38 63 ASN B C 1
ATOM 2883 O O . ASN B 1 63 ? 3.91 -23.219 -21.438 1 97.38 63 ASN B O 1
ATOM 2887 N N . THR B 1 64 ? 6.027 -23.172 -22.062 1 97.38 64 THR B N 1
ATOM 2888 C CA . THR B 1 64 ? 6.094 -24.625 -22.219 1 97.38 64 THR B CA 1
ATOM 2889 C C . THR B 1 64 ? 5.855 -25.328 -20.891 1 97.38 64 THR B C 1
ATOM 2891 O O . THR B 1 64 ? 5.148 -26.328 -20.828 1 97.38 64 THR B O 1
ATOM 2894 N N . ILE B 1 65 ? 6.434 -24.797 -19.844 1 97.88 65 ILE B N 1
ATOM 2895 C CA . ILE B 1 65 ? 6.281 -25.375 -18.516 1 97.88 65 ILE B CA 1
ATOM 2896 C C . ILE B 1 65 ? 4.812 -25.312 -18.094 1 97.88 65 ILE B C 1
ATOM 2898 O O . ILE B 1 65 ? 4.266 -26.312 -17.609 1 97.88 65 ILE B O 1
ATOM 2902 N N . ILE B 1 66 ? 4.152 -24.234 -18.312 1 98.06 66 ILE B N 1
ATOM 2903 C CA . ILE B 1 66 ? 2.768 -24.047 -17.891 1 98.06 66 ILE B CA 1
ATOM 2904 C C . ILE B 1 66 ? 1.853 -24.938 -18.719 1 98.06 66 ILE B C 1
ATOM 2906 O O . ILE B 1 66 ? 0.928 -25.562 -18.188 1 98.06 66 ILE B O 1
ATOM 2910 N N . LEU B 1 67 ? 2.148 -25 -20.016 1 97.94 67 LEU B N 1
ATOM 2911 C CA . LEU B 1 67 ? 1.359 -25.859 -20.891 1 97.94 67 LEU B CA 1
ATOM 2912 C C . LEU B 1 67 ? 1.54 -27.328 -20.516 1 97.94 67 LEU B C 1
ATOM 2914 O O . LEU B 1 67 ? 0.592 -28.109 -20.578 1 97.94 67 LEU B O 1
ATOM 2918 N N . ALA B 1 68 ? 2.75 -27.672 -20.172 1 97.88 68 ALA B N 1
ATOM 2919 C CA . ALA B 1 68 ? 2.994 -29.031 -19.703 1 97.88 68 ALA B CA 1
ATOM 2920 C C . ALA B 1 68 ? 2.178 -29.344 -18.453 1 97.88 68 ALA B C 1
ATOM 2922 O O . ALA B 1 68 ? 1.655 -30.453 -18.297 1 97.88 68 ALA B O 1
ATOM 2923 N N . ASN B 1 69 ? 2.139 -28.391 -17.547 1 98.12 69 ASN B N 1
ATOM 2924 C CA . ASN B 1 69 ? 1.326 -28.547 -16.359 1 98.12 69 ASN B CA 1
ATOM 2925 C C . ASN B 1 69 ? -0.153 -28.703 -16.688 1 98.12 69 ASN B C 1
ATOM 2927 O O . ASN B 1 69 ? -0.859 -29.5 -16.062 1 98.12 69 ASN B O 1
ATOM 2931 N N . LEU B 1 70 ? -0.607 -27.922 -17.641 1 97.94 70 LEU B N 1
ATOM 2932 C CA . LEU B 1 70 ? -1.989 -28.016 -18.094 1 97.94 70 LEU B CA 1
ATOM 2933 C C . LEU B 1 70 ? -2.285 -29.422 -18.641 1 97.94 70 LEU B C 1
ATOM 2935 O O . LEU B 1 70 ? -3.324 -30 -18.328 1 97.94 70 LEU B O 1
ATOM 2939 N N . VAL B 1 71 ? -1.413 -29.906 -19.453 1 97.62 71 VAL B N 1
ATOM 2940 C CA . VAL B 1 71 ? -1.563 -31.234 -20.016 1 97.62 71 VAL B CA 1
ATOM 2941 C C . VAL B 1 71 ? -1.584 -32.281 -18.906 1 97.62 71 VAL B C 1
ATOM 2943 O O . VAL B 1 71 ? -2.408 -33.188 -18.922 1 97.62 71 VAL B O 1
ATOM 2946 N N . LEU B 1 72 ? -0.711 -32.125 -17.938 1 97.62 72 LEU B N 1
ATOM 2947 C CA . LEU B 1 72 ? -0.633 -33.062 -16.828 1 97.62 72 LEU B CA 1
ATOM 2948 C C . LEU B 1 72 ? -1.931 -33.062 -16.016 1 97.62 72 LEU B C 1
ATOM 2950 O O . LEU B 1 72 ? -2.453 -34.125 -15.672 1 97.62 72 LEU B O 1
ATOM 2954 N N . THR B 1 73 ? -2.43 -31.875 -15.68 1 97.94 73 THR B N 1
ATOM 2955 C CA . THR B 1 73 ? -3.666 -31.797 -14.914 1 97.94 73 THR B CA 1
ATOM 2956 C C . THR B 1 73 ? -4.832 -32.375 -15.695 1 97.94 73 THR B C 1
ATOM 2958 O O . THR B 1 73 ? -5.711 -33.031 -15.117 1 97.94 73 THR B O 1
ATOM 2961 N N . TYR B 1 74 ? -4.875 -32.156 -16.984 1 97.5 74 TYR B N 1
ATOM 2962 C CA . TYR B 1 74 ? -5.926 -32.719 -17.828 1 97.5 74 TYR B CA 1
ATOM 2963 C C . TYR B 1 74 ? -5.906 -34.25 -17.781 1 97.5 74 TYR B C 1
ATOM 2965 O O . TYR B 1 74 ? -6.926 -34.875 -17.5 1 97.5 74 TYR B O 1
ATOM 2973 N N . PHE B 1 75 ? -4.785 -34.844 -18.016 1 97.81 75 PHE B N 1
ATOM 2974 C CA . PHE B 1 75 ? -4.699 -36.281 -18.141 1 97.81 75 PHE B CA 1
ATOM 2975 C C . PHE B 1 75 ? -4.918 -36.969 -16.797 1 97.81 75 PHE B C 1
ATOM 2977 O O . PHE B 1 75 ? -5.551 -38 -16.719 1 97.81 75 PHE B O 1
ATOM 2984 N N . ILE B 1 76 ? -4.41 -36.375 -15.719 1 97.38 76 ILE B N 1
ATOM 2985 C CA . ILE B 1 76 ? -4.625 -36.969 -14.398 1 97.38 76 ILE B CA 1
ATOM 2986 C C . ILE B 1 76 ? -6.102 -36.844 -14.023 1 97.38 76 ILE B C 1
ATOM 2988 O O . ILE B 1 76 ? -6.684 -37.812 -13.516 1 97.38 76 ILE B O 1
ATOM 2992 N N . GLY B 1 77 ? -6.695 -35.75 -14.289 1 96.81 77 GLY B N 1
ATOM 2993 C CA . GLY B 1 77 ? -8.117 -35.594 -14.016 1 96.81 77 GLY B CA 1
ATOM 2994 C C . GLY B 1 77 ? -8.977 -36.562 -14.828 1 96.81 77 GLY B C 1
ATOM 2995 O O . GLY B 1 77 ? -9.961 -37.094 -14.312 1 96.81 77 GLY B O 1
ATOM 2996 N N . LYS B 1 78 ? -8.562 -36.719 -16.078 1 96.62 78 LYS B N 1
ATOM 2997 C CA . LYS B 1 78 ? -9.266 -37.656 -16.938 1 96.62 78 LYS B CA 1
ATOM 2998 C C . LYS B 1 78 ? -9.094 -39.094 -16.453 1 96.62 78 LYS B C 1
ATOM 3000 O O . LYS B 1 78 ? -10.039 -39.875 -16.484 1 96.62 78 LYS B O 1
ATOM 3005 N N . PHE B 1 79 ? -7.891 -39.375 -16.094 1 97.19 79 PHE B N 1
ATOM 3006 C CA . PHE B 1 79 ? -7.594 -40.719 -15.609 1 97.19 79 PHE B CA 1
ATOM 3007 C C . PHE B 1 79 ? -8.406 -41.031 -14.359 1 97.19 79 PHE B C 1
ATOM 3009 O O . PHE B 1 79 ? -8.82 -42.188 -14.148 1 97.19 79 PHE B O 1
ATOM 3016 N N . LEU B 1 80 ? -8.648 -40.031 -13.547 1 96.88 80 LEU B N 1
ATOM 3017 C CA . LEU B 1 80 ? -9.391 -40.219 -12.312 1 96.88 80 LEU B CA 1
ATOM 3018 C C . LEU B 1 80 ? -10.891 -40.094 -12.555 1 96.88 80 LEU B C 1
ATOM 3020 O O . LEU B 1 80 ? -11.688 -40.125 -11.609 1 96.88 80 LEU B O 1
ATOM 3024 N N . LYS B 1 81 ? -11.258 -39.812 -13.812 1 97.31 81 LYS B N 1
ATOM 3025 C CA . LYS B 1 81 ? -12.641 -39.812 -14.281 1 97.31 81 LYS B CA 1
ATOM 3026 C C . LYS B 1 81 ? -13.438 -38.688 -13.609 1 97.31 81 LYS B C 1
ATOM 3028 O O . LYS B 1 81 ? -14.578 -38.906 -13.188 1 97.31 81 LYS B O 1
ATOM 3033 N N . PHE B 1 82 ? -12.797 -37.594 -13.469 1 96.56 82 PHE B N 1
ATOM 3034 C CA . PHE B 1 82 ? -13.516 -36.438 -12.945 1 96.56 82 PHE B CA 1
ATOM 3035 C C . PHE B 1 82 ? -14.656 -36.062 -13.875 1 96.56 82 PHE B C 1
ATOM 3037 O O . PHE B 1 82 ? -14.516 -36.125 -15.102 1 96.56 82 PHE B O 1
ATOM 3044 N N . GLU B 1 83 ? -15.75 -35.656 -13.25 1 95.94 83 GLU B N 1
ATOM 3045 C CA . GLU B 1 83 ? -16.812 -35.031 -14.055 1 95.94 83 GLU B CA 1
ATOM 3046 C C . GLU B 1 83 ? -16.312 -33.75 -14.719 1 95.94 83 GLU B C 1
ATOM 3048 O O . GLU B 1 83 ? -15.375 -33.125 -14.234 1 95.94 83 GLU B O 1
ATOM 3053 N N . LYS B 1 84 ? -16.953 -33.406 -15.727 1 95.69 84 LYS B N 1
ATOM 3054 C CA . LYS B 1 84 ? -16.516 -32.312 -16.594 1 95.69 84 LYS B CA 1
ATOM 3055 C C . LYS B 1 84 ? -16.266 -31.047 -15.781 1 95.69 84 LYS B C 1
ATOM 3057 O O . LYS B 1 84 ? -15.227 -30.406 -15.922 1 95.69 84 LYS B O 1
ATOM 3062 N N . LYS B 1 85 ? -17.234 -30.719 -14.914 1 95.31 85 LYS B N 1
ATOM 3063 C CA . LYS B 1 85 ? -17.141 -29.5 -14.125 1 95.31 85 LYS B CA 1
ATOM 3064 C C . LYS B 1 85 ? -15.961 -29.562 -13.156 1 95.31 85 LYS B C 1
ATOM 3066 O O . LYS B 1 85 ? -15.227 -28.578 -12.992 1 95.31 85 LYS B O 1
ATOM 3071 N N . THR B 1 86 ? -15.805 -30.625 -12.547 1 96.44 86 THR B N 1
ATOM 3072 C CA . THR B 1 86 ? -14.695 -30.844 -11.625 1 96.44 86 THR B CA 1
ATOM 3073 C C . THR B 1 86 ? -13.367 -30.859 -12.367 1 96.44 86 THR B C 1
ATOM 3075 O O . THR B 1 86 ? -12.375 -30.297 -11.898 1 96.44 86 THR B O 1
ATOM 3078 N N . LEU B 1 87 ? -13.383 -31.5 -13.531 1 97.38 87 LEU B N 1
ATOM 3079 C CA . LEU B 1 87 ? -12.164 -31.562 -14.344 1 97.38 87 LEU B CA 1
ATOM 3080 C C . LEU B 1 87 ? -11.742 -30.172 -14.789 1 97.38 87 LEU B C 1
ATOM 3082 O O . LEU B 1 87 ? -10.562 -29.828 -14.734 1 97.38 87 LEU B O 1
ATOM 3086 N N . ALA B 1 88 ? -12.688 -29.406 -15.203 1 97.25 88 ALA B N 1
ATOM 3087 C CA . ALA B 1 88 ? -12.406 -28.031 -15.633 1 97.25 88 ALA B CA 1
ATOM 3088 C C . ALA B 1 88 ? -11.852 -27.203 -14.484 1 97.25 88 ALA B C 1
ATOM 3090 O O . ALA B 1 88 ? -10.906 -26.422 -14.664 1 97.25 88 ALA B O 1
ATOM 3091 N N . THR B 1 89 ? -12.461 -27.344 -13.305 1 97.38 89 THR B N 1
ATOM 3092 C CA . THR B 1 89 ? -11.961 -26.656 -12.125 1 97.38 89 THR B CA 1
ATOM 3093 C C . THR B 1 89 ? -10.539 -27.094 -11.797 1 97.38 89 THR B C 1
ATOM 3095 O O . THR B 1 89 ? -9.672 -26.266 -11.531 1 97.38 89 THR B O 1
ATOM 3098 N N . PHE B 1 90 ? -10.352 -28.391 -11.875 1 97.88 90 PHE B N 1
ATOM 3099 C CA . PHE B 1 90 ? -9.062 -29.016 -11.594 1 97.88 90 PHE B CA 1
ATOM 3100 C C . PHE B 1 90 ? -7.992 -28.484 -12.531 1 97.88 90 PHE B C 1
ATOM 3102 O O . PHE B 1 90 ? -6.891 -28.125 -12.094 1 97.88 90 PHE B O 1
ATOM 3109 N N . MET B 1 91 ? -8.258 -28.344 -13.734 1 98 91 MET B N 1
ATOM 3110 C CA . MET B 1 91 ? -7.332 -27.844 -14.75 1 98 91 MET B CA 1
ATOM 3111 C C . MET B 1 91 ? -7.055 -26.359 -14.547 1 98 91 MET B C 1
ATOM 3113 O O . MET B 1 91 ? -5.898 -25.938 -14.484 1 98 91 MET B O 1
ATOM 3117 N N . ALA B 1 92 ? -8.117 -25.562 -14.375 1 95.56 92 ALA B N 1
ATOM 3118 C CA . ALA B 1 92 ? -7.984 -24.109 -14.281 1 95.56 92 ALA B CA 1
ATOM 3119 C C . ALA B 1 92 ? -7.211 -23.703 -13.031 1 95.56 92 ALA B C 1
ATOM 3121 O O . ALA B 1 92 ? -6.336 -22.844 -13.094 1 95.56 92 ALA B O 1
ATOM 3122 N N . VAL B 1 93 ? -7.488 -24.344 -11.969 1 96.94 93 VAL B N 1
ATOM 3123 C CA . VAL B 1 93 ? -6.918 -23.969 -10.68 1 96.94 93 VAL B CA 1
ATOM 3124 C C . VAL B 1 93 ? -5.586 -24.688 -10.477 1 96.94 93 VAL B C 1
ATOM 3126 O O . VAL B 1 93 ? -4.676 -24.156 -9.836 1 96.94 93 VAL B O 1
ATOM 3129 N N . GLY B 1 94 ? -5.434 -25.844 -11.102 1 97.88 94 GLY B N 1
ATOM 3130 C CA . GLY B 1 94 ? -4.246 -26.656 -10.906 1 97.88 94 GLY B CA 1
ATOM 3131 C C . GLY B 1 94 ? -3.119 -26.312 -11.859 1 97.88 94 GLY B C 1
ATOM 3132 O O . GLY B 1 94 ? -1.996 -26.797 -11.703 1 97.88 94 GLY B O 1
ATOM 3133 N N . THR B 1 95 ? -3.346 -25.484 -12.789 1 97.62 95 THR B N 1
ATOM 3134 C CA . THR B 1 95 ? -2.357 -25.188 -13.828 1 97.62 95 THR B CA 1
ATOM 3135 C C . THR B 1 95 ? -1.654 -23.859 -13.555 1 97.62 95 THR B C 1
ATOM 3137 O O . THR B 1 95 ? -0.427 -23.781 -13.617 1 97.62 95 THR B O 1
ATOM 3140 N N . PHE B 1 96 ? -2.404 -22.906 -13.211 1 96.56 96 PHE B N 1
ATOM 3141 C CA . PHE B 1 96 ? -1.876 -21.547 -13.117 1 96.56 96 PHE B CA 1
ATOM 3142 C C . PHE B 1 96 ? -1.52 -21.203 -11.672 1 96.56 96 PHE B C 1
ATOM 3144 O O . PHE B 1 96 ? -2.33 -21.406 -10.766 1 96.56 96 PHE B O 1
ATOM 3151 N N . GLY B 1 97 ? -0.306 -20.703 -11.516 1 97.31 97 GLY B N 1
ATOM 3152 C CA . GLY B 1 97 ? 0.178 -20.406 -10.172 1 97.31 97 GLY B CA 1
ATOM 3153 C C . GLY B 1 97 ? 0.058 -18.953 -9.797 1 97.31 97 GLY B C 1
ATOM 3154 O O . GLY B 1 97 ? -0.033 -18.078 -10.664 1 97.31 97 GLY B O 1
ATOM 3155 N N . ASN B 1 98 ? -0.042 -18.688 -8.547 1 95.75 98 ASN B N 1
ATOM 3156 C CA . ASN B 1 98 ? -0.006 -17.328 -8.016 1 95.75 98 ASN B CA 1
ATOM 3157 C C . ASN B 1 98 ? 1.396 -16.734 -8.094 1 95.75 98 ASN B C 1
ATOM 3159 O O . ASN B 1 98 ? 2.02 -16.453 -7.07 1 95.75 98 ASN B O 1
ATOM 3163 N N . THR B 1 99 ? 1.82 -16.453 -9.266 1 96.81 99 THR B N 1
ATOM 3164 C CA . THR B 1 99 ? 3.207 -16.109 -9.555 1 96.81 99 THR B CA 1
ATOM 3165 C C . THR B 1 99 ? 3.441 -14.609 -9.383 1 96.81 99 THR B C 1
ATOM 3167 O O . THR B 1 99 ? 4.586 -14.164 -9.312 1 96.81 99 THR B O 1
ATOM 3170 N N . SER B 1 100 ? 2.441 -13.836 -9.273 1 91.81 100 SER B N 1
ATOM 3171 C CA . SER B 1 100 ? 2.57 -12.398 -9.055 1 91.81 100 SER B CA 1
ATOM 3172 C C . SER B 1 100 ? 2.51 -12.055 -7.574 1 91.81 100 SER B C 1
ATOM 3174 O O . SER B 1 100 ? 3.547 -11.898 -6.926 1 91.81 100 SER B O 1
ATOM 3176 N N . PHE B 1 101 ? 1.361 -12.188 -6.953 1 88.12 101 PHE B N 1
ATOM 3177 C CA . PHE B 1 101 ? 1.15 -11.766 -5.574 1 88.12 101 PHE B CA 1
ATOM 3178 C C . PHE B 1 101 ? 2.02 -12.57 -4.617 1 88.12 101 PHE B C 1
ATOM 3180 O O . PHE B 1 101 ? 2.822 -12.008 -3.873 1 88.12 101 PHE B O 1
ATOM 3187 N N . VAL B 1 102 ? 1.949 -13.836 -4.738 1 92.94 102 VAL B N 1
ATOM 3188 C CA . VAL B 1 102 ? 2.672 -14.719 -3.832 1 92.94 102 VAL B CA 1
ATOM 3189 C C . VAL B 1 102 ? 4.078 -14.969 -4.367 1 92.94 102 VAL B C 1
ATOM 3191 O O . VAL B 1 102 ? 5.059 -14.883 -3.619 1 92.94 102 VAL B O 1
ATOM 3194 N N . GLY B 1 103 ? 4.203 -15.125 -5.586 1 96.25 103 GLY B N 1
ATOM 3195 C CA . GLY B 1 103 ? 5.484 -15.422 -6.211 1 96.25 103 GLY B CA 1
ATOM 3196 C C . GLY B 1 103 ? 6.5 -14.312 -6.039 1 96.25 103 GLY B C 1
ATOM 3197 O O . GLY B 1 103 ? 7.637 -14.562 -5.625 1 96.25 103 GLY B O 1
ATOM 3198 N N . PHE B 1 104 ? 6.098 -13.094 -6.359 1 93.88 104 PHE B N 1
ATOM 3199 C CA . PHE B 1 104 ? 6.992 -11.953 -6.199 1 93.88 104 PHE B CA 1
ATOM 3200 C C . PHE B 1 104 ? 7.512 -11.867 -4.77 1 93.88 104 PHE B C 1
ATOM 3202 O O . PHE B 1 104 ? 8.688 -11.562 -4.551 1 93.88 104 PHE B O 1
ATOM 3209 N N . SER B 1 105 ? 6.645 -12.148 -3.867 1 92.25 105 SER B N 1
ATOM 3210 C CA . SER B 1 105 ? 7 -12.031 -2.455 1 92.25 105 SER B CA 1
ATOM 3211 C C . SER B 1 105 ? 8.062 -13.047 -2.064 1 92.25 105 SER B C 1
ATOM 3213 O O . SER B 1 105 ? 9.008 -12.727 -1.342 1 92.25 105 SER B O 1
ATOM 3215 N N . TYR B 1 106 ? 7.934 -14.234 -2.572 1 95.44 106 TYR B N 1
ATOM 3216 C CA . TYR B 1 106 ? 8.906 -15.273 -2.256 1 95.44 106 TYR B CA 1
ATOM 3217 C C . TYR B 1 106 ? 10.25 -14.977 -2.908 1 95.44 106 TYR B C 1
ATOM 3219 O O . TYR B 1 106 ? 11.305 -15.141 -2.283 1 95.44 106 TYR B O 1
ATOM 3227 N N . ILE B 1 107 ? 10.219 -14.547 -4.133 1 96.12 107 ILE B N 1
ATOM 3228 C CA . ILE B 1 107 ? 11.461 -14.258 -4.84 1 96.12 107 ILE B CA 1
ATOM 3229 C C . ILE B 1 107 ? 12.18 -13.094 -4.168 1 96.12 107 ILE B C 1
ATOM 3231 O O . ILE B 1 107 ? 13.398 -13.133 -3.984 1 96.12 107 ILE B O 1
ATOM 3235 N N . ASP B 1 108 ? 11.391 -12.109 -3.803 1 91.38 108 ASP B N 1
ATOM 3236 C CA . ASP B 1 108 ? 11.961 -10.969 -3.096 1 91.38 108 ASP B CA 1
ATOM 3237 C C . ASP B 1 108 ? 12.586 -11.398 -1.771 1 91.38 108 ASP B C 1
ATOM 3239 O O . ASP B 1 108 ? 13.711 -11 -1.448 1 91.38 108 ASP B O 1
ATOM 3243 N N . ALA B 1 109 ? 11.93 -12.227 -1.068 1 90.56 109 ALA B N 1
ATOM 3244 C CA . ALA B 1 109 ? 12.359 -12.656 0.259 1 90.56 109 ALA B CA 1
ATOM 3245 C C . ALA B 1 109 ? 13.609 -13.531 0.171 1 90.56 109 ALA B C 1
ATOM 3247 O O . ALA B 1 109 ? 14.523 -13.398 0.991 1 90.56 109 ALA B O 1
ATOM 3248 N N . PHE B 1 110 ? 13.68 -14.359 -0.829 1 93.5 110 PHE B N 1
ATOM 3249 C CA . PHE B 1 110 ? 14.727 -15.383 -0.867 1 93.5 110 PHE B CA 1
ATOM 3250 C C . PHE B 1 110 ? 15.938 -14.891 -1.644 1 93.5 110 PHE B C 1
ATOM 3252 O O . PHE B 1 110 ? 17.078 -15.227 -1.306 1 93.5 110 PHE B O 1
ATOM 3259 N N . TYR B 1 111 ? 15.672 -14.094 -2.668 1 93.19 111 TYR B N 1
ATOM 3260 C CA . TYR B 1 111 ? 16.766 -13.797 -3.582 1 93.19 111 TYR B CA 1
ATOM 3261 C C . TYR B 1 111 ? 17 -12.297 -3.707 1 93.19 111 TYR B C 1
ATOM 3263 O O . TYR B 1 111 ? 18.047 -11.852 -4.188 1 93.19 111 TYR B O 1
ATOM 3271 N N . GLY B 1 112 ? 16.047 -11.555 -3.297 1 89.25 112 GLY B N 1
ATOM 3272 C CA . GLY B 1 112 ? 16.172 -10.109 -3.387 1 89.25 112 GLY B CA 1
ATOM 3273 C C . GLY B 1 112 ? 15.391 -9.508 -4.535 1 89.25 112 GLY B C 1
ATOM 3274 O O . GLY B 1 112 ? 14.992 -10.219 -5.465 1 89.25 112 GLY B O 1
ATOM 3275 N N . GLN B 1 113 ? 15.234 -8.219 -4.508 1 87.44 113 GLN B N 1
ATOM 3276 C CA . GLN B 1 113 ? 14.367 -7.484 -5.422 1 87.44 113 GLN B CA 1
ATOM 3277 C C . GLN B 1 113 ? 14.891 -7.543 -6.852 1 87.44 113 GLN B C 1
ATOM 3279 O O . GLN B 1 113 ? 14.109 -7.543 -7.805 1 87.44 113 GLN B O 1
ATOM 3284 N N . ASP B 1 114 ? 16.203 -7.695 -6.988 1 88.5 114 ASP B N 1
ATOM 3285 C CA . ASP B 1 114 ? 16.812 -7.684 -8.312 1 88.5 114 ASP B CA 1
ATOM 3286 C C . ASP B 1 114 ? 16.375 -8.891 -9.133 1 88.5 114 ASP B C 1
ATOM 3288 O O . ASP B 1 114 ? 16.391 -8.852 -10.359 1 88.5 114 ASP B O 1
ATOM 3292 N N . TYR B 1 115 ? 15.938 -9.961 -8.469 1 92.44 115 TYR B N 1
ATOM 3293 C CA . TYR B 1 115 ? 15.617 -11.195 -9.172 1 92.44 115 TYR B CA 1
ATOM 3294 C C . TYR B 1 115 ? 14.117 -11.328 -9.398 1 92.44 115 TYR B C 1
ATOM 3296 O O . TYR B 1 115 ? 13.656 -12.266 -10.055 1 92.44 115 TYR B O 1
ATOM 3304 N N . VAL B 1 116 ? 13.367 -10.32 -8.961 1 94.12 116 VAL B N 1
ATOM 3305 C CA . VAL B 1 116 ? 11.922 -10.305 -9.133 1 94.12 116 VAL B CA 1
ATOM 3306 C C . VAL B 1 116 ? 11.578 -10.172 -10.617 1 94.12 116 VAL B C 1
ATOM 3308 O O . VAL B 1 116 ? 10.484 -10.539 -11.039 1 94.12 116 VAL B O 1
ATOM 3311 N N . VAL B 1 117 ? 12.531 -9.727 -11.406 1 92.44 117 VAL B N 1
ATOM 3312 C CA . VAL B 1 117 ? 12.312 -9.547 -12.844 1 92.44 117 VAL B CA 1
ATOM 3313 C C . VAL B 1 117 ? 11.984 -10.891 -13.484 1 92.44 117 VAL B C 1
ATOM 3315 O O . VAL B 1 117 ? 11.172 -10.961 -14.406 1 92.44 117 VAL B O 1
ATOM 3318 N N . TYR B 1 118 ? 12.547 -12 -13.039 1 93.75 118 TYR B N 1
ATOM 3319 C CA . TYR B 1 118 ? 12.281 -13.32 -13.602 1 93.75 118 TYR B CA 1
ATOM 3320 C C . TYR B 1 118 ? 10.859 -13.766 -13.297 1 93.75 118 TYR B C 1
ATOM 3322 O O . TYR B 1 118 ? 10.172 -14.312 -14.164 1 93.75 118 TYR B O 1
ATOM 3330 N N . ALA B 1 119 ? 10.43 -13.5 -12.062 1 95.38 119 ALA B N 1
ATOM 3331 C CA . ALA B 1 119 ? 9.055 -13.805 -11.68 1 95.38 119 ALA B CA 1
ATOM 3332 C C . ALA B 1 119 ? 8.07 -12.953 -12.469 1 95.38 119 ALA B C 1
ATOM 3334 O O . ALA B 1 119 ? 6.992 -13.422 -12.852 1 95.38 119 ALA B O 1
ATOM 3335 N N . LEU B 1 120 ? 8.453 -11.773 -12.664 1 94.31 120 LEU B N 1
ATOM 3336 C CA . LEU B 1 120 ? 7.625 -10.828 -13.391 1 94.31 120 LEU B CA 1
ATOM 3337 C C . LEU B 1 120 ? 7.414 -11.289 -14.836 1 94.31 120 LEU B C 1
ATOM 3339 O O . LEU B 1 120 ? 6.285 -11.273 -15.336 1 94.31 120 LEU B O 1
ATOM 3343 N N . ILE B 1 121 ? 8.445 -11.68 -15.5 1 93.38 121 ILE B N 1
ATOM 3344 C CA . ILE B 1 121 ? 8.367 -12.156 -16.875 1 93.38 121 ILE B CA 1
ATOM 3345 C C . ILE B 1 121 ? 7.547 -13.445 -16.922 1 93.38 121 ILE B C 1
ATOM 3347 O O . ILE B 1 121 ? 6.684 -13.609 -17.797 1 93.38 121 ILE B O 1
ATOM 3351 N N . TYR B 1 122 ? 7.824 -14.336 -15.992 1 96.25 122 TYR B N 1
ATOM 3352 C CA . TYR B 1 122 ? 7.062 -15.57 -15.898 1 96.25 122 TYR B CA 1
ATOM 3353 C C . TYR B 1 122 ? 5.57 -15.289 -15.773 1 96.25 122 TYR B C 1
ATOM 3355 O O . TYR B 1 122 ? 4.754 -15.961 -16.406 1 96.25 122 TYR B O 1
ATOM 3363 N N . ASP B 1 123 ? 5.273 -14.336 -15 1 95 123 ASP B N 1
ATOM 3364 C CA . ASP B 1 123 ? 3.879 -14.031 -14.695 1 95 123 ASP B CA 1
ATOM 3365 C C . ASP B 1 123 ? 3.203 -13.336 -15.875 1 95 123 ASP B C 1
ATOM 3367 O O . ASP B 1 123 ? 2.148 -13.773 -16.344 1 95 123 ASP B O 1
ATOM 3371 N N . LEU B 1 124 ? 3.775 -12.289 -16.375 1 92.12 124 LEU B N 1
ATOM 3372 C CA . LEU B 1 124 ? 3.146 -11.438 -17.375 1 92.12 124 LEU B CA 1
ATOM 3373 C C . LEU B 1 124 ? 3.018 -12.172 -18.703 1 92.12 124 LEU B C 1
ATOM 3375 O O . LEU B 1 124 ? 1.958 -12.141 -19.344 1 92.12 124 LEU B O 1
ATOM 3379 N N . PHE B 1 125 ? 4.066 -12.852 -19.109 1 91.75 125 PHE B N 1
ATOM 3380 C CA . PHE B 1 125 ? 4.09 -13.422 -20.438 1 91.75 125 PHE B CA 1
ATOM 3381 C C . PHE B 1 125 ? 3.836 -14.922 -20.406 1 91.75 125 PHE B C 1
ATOM 3383 O O . PHE B 1 125 ? 3.805 -15.586 -21.438 1 91.75 125 PHE B O 1
ATOM 3390 N N . GLY B 1 126 ? 3.678 -15.422 -19.297 1 93.19 126 GLY B N 1
ATOM 3391 C CA . GLY B 1 126 ? 3.312 -16.812 -19.109 1 93.19 126 GLY B CA 1
ATOM 3392 C C . GLY B 1 126 ? 1.964 -17 -18.438 1 93.19 126 GLY B C 1
ATOM 3393 O O . GLY B 1 126 ? 0.933 -17.047 -19.109 1 93.19 126 GLY B O 1
ATOM 3394 N N . SER B 1 127 ? 2.018 -16.953 -17.203 1 92.62 127 SER B N 1
ATOM 3395 C CA . SER B 1 127 ? 0.882 -17.359 -16.391 1 92.62 127 SER B CA 1
ATOM 3396 C C . SER B 1 127 ? -0.339 -16.484 -16.656 1 92.62 127 SER B C 1
ATOM 3398 O O . SER B 1 127 ? -1.446 -17 -16.828 1 92.62 127 SER B O 1
ATOM 3400 N N . PHE B 1 128 ? -0.186 -15.227 -16.719 1 89.69 128 PHE B N 1
ATOM 3401 C CA . PHE B 1 128 ? -1.323 -14.328 -16.844 1 89.69 128 PHE B CA 1
ATOM 3402 C C . PHE B 1 128 ? -1.942 -14.422 -18.234 1 89.69 128 PHE B C 1
ATOM 3404 O O . PHE B 1 128 ? -3.164 -14.523 -18.375 1 89.69 128 PHE B O 1
ATOM 3411 N N . LEU B 1 129 ? -1.143 -14.352 -19.25 1 89.44 129 LEU B N 1
ATOM 3412 C CA . LEU B 1 129 ? -1.649 -14.43 -20.609 1 89.44 129 LEU B CA 1
ATOM 3413 C C . LEU B 1 129 ? -2.379 -15.75 -20.844 1 89.44 129 LEU B C 1
ATOM 3415 O O . LEU B 1 129 ? -3.455 -15.773 -21.453 1 89.44 129 LEU B O 1
ATOM 3419 N N . LEU B 1 130 ? -1.85 -16.734 -20.328 1 92.75 130 LEU B N 1
ATOM 3420 C CA . LEU B 1 130 ? -2.414 -18.062 -20.562 1 92.75 130 LEU B CA 1
ATOM 3421 C C . LEU B 1 130 ? -3.688 -18.266 -19.734 1 92.75 130 LEU B C 1
ATOM 3423 O O . LEU B 1 130 ? -4.621 -18.938 -20.188 1 92.75 130 LEU B O 1
ATOM 3427 N N . VAL B 1 131 ? -3.76 -17.703 -18.594 1 91.88 131 VAL B N 1
ATOM 3428 C CA . VAL B 1 131 ? -4.961 -17.906 -17.797 1 91.88 131 VAL B CA 1
ATOM 3429 C C . VAL B 1 131 ? -6.129 -17.141 -18.422 1 91.88 131 VAL B C 1
ATOM 3431 O O . VAL B 1 131 ? -7.262 -17.641 -18.422 1 91.88 131 VAL B O 1
ATOM 3434 N N . VAL B 1 132 ? -5.906 -16.047 -18.922 1 86.81 132 VAL B N 1
ATOM 3435 C CA . VAL B 1 132 ? -6.984 -15.234 -19.484 1 86.81 132 VAL B CA 1
ATOM 3436 C C . VAL B 1 132 ? -7.426 -15.844 -20.828 1 86.81 132 VAL B C 1
ATOM 3438 O O . VAL B 1 132 ? -8.586 -15.703 -21.219 1 86.81 132 VAL B O 1
ATOM 3441 N N . SER B 1 133 ? -6.551 -16.484 -21.469 1 89.12 133 SER B N 1
ATOM 3442 C CA . SER B 1 133 ? -6.891 -17.109 -22.734 1 89.12 133 SER B CA 1
ATOM 3443 C C . SER B 1 133 ? -7.305 -18.562 -22.547 1 89.12 133 SER B C 1
ATOM 3445 O O . SER B 1 133 ? -8.492 -18.875 -22.422 1 89.12 133 SER B O 1
ATOM 3447 N N . LEU B 1 134 ? -6.32 -19.359 -22.25 1 90.75 134 LEU B N 1
ATOM 3448 C CA . LEU B 1 134 ? -6.578 -20.797 -22.125 1 90.75 134 LEU B CA 1
ATOM 3449 C C . LEU B 1 134 ? -7.434 -21.078 -20.906 1 90.75 134 LEU B C 1
ATOM 3451 O O . LEU B 1 134 ? -8.273 -21.984 -20.922 1 90.75 134 LEU B O 1
ATOM 3455 N N . GLY B 1 135 ? -7.199 -20.375 -19.859 1 91.5 135 GLY B N 1
ATOM 3456 C CA . GLY B 1 135 ? -8.023 -20.531 -18.688 1 91.5 135 GLY B CA 1
ATOM 3457 C C . GLY B 1 135 ? -9.492 -20.266 -18.938 1 91.5 135 GLY B C 1
ATOM 3458 O O . GLY B 1 135 ? -10.359 -21.016 -18.469 1 91.5 135 GLY B O 1
ATOM 3459 N N . SER B 1 136 ? -9.734 -19.266 -19.719 1 88.06 136 SER B N 1
ATOM 3460 C CA . SER B 1 136 ? -11.109 -18.922 -20.047 1 88.06 136 SER B CA 1
ATOM 3461 C C . SER B 1 136 ? -11.742 -20 -20.922 1 88.06 136 SER B C 1
ATOM 3463 O O . SER B 1 136 ? -12.93 -20.312 -20.781 1 88.06 136 SER B O 1
ATOM 3465 N N . ILE B 1 137 ? -10.977 -20.516 -21.812 1 90.06 137 ILE B N 1
ATOM 3466 C CA . ILE B 1 137 ? -11.453 -21.594 -22.688 1 90.06 137 ILE B CA 1
ATOM 3467 C C . ILE B 1 137 ? -11.828 -22.812 -21.844 1 90.06 137 ILE B C 1
ATOM 3469 O O . ILE B 1 137 ? -12.875 -23.422 -22.047 1 90.06 137 ILE B O 1
ATOM 3473 N N . ILE B 1 138 ? -11.031 -23.125 -20.891 1 94 138 ILE B N 1
ATOM 3474 C CA . ILE B 1 138 ? -11.25 -24.266 -20 1 94 138 ILE B CA 1
ATOM 3475 C C . ILE B 1 138 ? -12.516 -24.047 -19.188 1 94 138 ILE B C 1
ATOM 3477 O O . ILE B 1 138 ? -13.336 -24.953 -19.047 1 94 138 ILE B O 1
ATOM 3481 N N . VAL B 1 139 ? -12.68 -22.891 -18.688 1 90.88 139 VAL B N 1
ATOM 3482 C CA . VAL B 1 139 ? -13.844 -22.578 -17.875 1 90.88 139 VAL B CA 1
ATOM 3483 C C . VAL B 1 139 ? -15.109 -22.672 -18.719 1 90.88 139 VAL B C 1
ATOM 3485 O O . VAL B 1 139 ? -16.125 -23.219 -18.266 1 90.88 139 VAL B O 1
ATOM 3488 N N . ASN B 1 140 ? -15.008 -22.125 -19.875 1 89.56 140 ASN B N 1
ATOM 3489 C CA . ASN B 1 140 ? -16.156 -22.203 -20.781 1 89.56 140 ASN B CA 1
ATOM 3490 C C . ASN B 1 140 ? -16.5 -23.656 -21.109 1 89.56 140 ASN B C 1
ATOM 3492 O O . ASN B 1 140 ? -17.672 -24.016 -21.156 1 89.56 140 ASN B O 1
ATOM 3496 N N . TRP B 1 141 ? -15.547 -24.359 -21.406 1 91.75 141 TRP B N 1
ATOM 3497 C CA . TRP B 1 141 ? -15.727 -25.766 -21.719 1 91.75 141 TRP B CA 1
ATOM 3498 C C . TRP B 1 141 ? -16.359 -26.516 -20.547 1 91.75 141 TRP B C 1
ATOM 3500 O O . TRP B 1 141 ? -17.266 -27.328 -20.734 1 91.75 141 TRP B O 1
ATOM 3510 N N . GLY B 1 142 ? -15.914 -26.25 -19.406 1 92.81 142 GLY B N 1
ATOM 3511 C CA . GLY B 1 142 ? -16.406 -26.906 -18.203 1 92.81 142 GLY B CA 1
ATOM 3512 C C . GLY B 1 142 ? -17.828 -26.531 -17.859 1 92.81 142 GLY B C 1
ATOM 3513 O O . GLY B 1 142 ? -18.609 -27.359 -17.375 1 92.81 142 GLY B O 1
ATOM 3514 N N . SER B 1 143 ? -18.125 -25.297 -18.016 1 87.19 143 SER B N 1
ATOM 3515 C CA . SER B 1 143 ? -19.438 -24.781 -17.625 1 87.19 143 SER B CA 1
ATOM 3516 C C . SER B 1 143 ? -20.469 -25.016 -18.734 1 87.19 143 SER B C 1
ATOM 3518 O O . SER B 1 143 ? -21.672 -25 -18.469 1 87.19 143 SER B O 1
ATOM 3520 N N . GLY B 1 144 ? -20.062 -25.172 -19.812 1 82.88 144 GLY B N 1
ATOM 3521 C CA . GLY B 1 144 ? -20.969 -25.297 -20.953 1 82.88 144 GLY B CA 1
ATOM 3522 C C . GLY B 1 144 ? -21.438 -23.953 -21.469 1 82.88 144 GLY B C 1
ATOM 3523 O O . GLY B 1 144 ? -22.312 -23.906 -22.359 1 82.88 144 GLY B O 1
ATOM 3524 N N . GLU B 1 145 ? -21 -22.828 -20.906 1 71.94 145 GLU B N 1
ATOM 3525 C CA . GLU B 1 145 ? -21.406 -21.5 -21.344 1 71.94 145 GLU B CA 1
ATOM 3526 C C . GLU B 1 145 ? -20.344 -20.859 -22.219 1 71.94 145 GLU B C 1
ATOM 3528 O O . GLU B 1 145 ? -19.141 -21.109 -22.031 1 71.94 145 GLU B O 1
ATOM 3533 N N . LEU B 1 146 ? -20.781 -20.25 -23.297 1 64.81 146 LEU B N 1
ATOM 3534 C CA . LEU B 1 146 ? -19.859 -19.594 -24.219 1 64.81 146 LEU B CA 1
ATOM 3535 C C . LEU B 1 146 ? -19.234 -18.359 -23.578 1 64.81 146 LEU B C 1
ATOM 3537 O O . LEU B 1 146 ? -19.938 -17.484 -23.078 1 64.81 146 LEU B O 1
ATOM 3541 N N . ILE B 1 147 ? -18.016 -18.516 -23.234 1 63.88 147 ILE B N 1
ATOM 3542 C CA . ILE B 1 147 ? -17.312 -17.344 -22.703 1 63.88 147 ILE B CA 1
ATOM 3543 C C . ILE B 1 147 ? -16.938 -16.406 -23.844 1 63.88 147 ILE B C 1
ATOM 3545 O O . ILE B 1 147 ? -16.531 -16.859 -24.922 1 63.88 147 ILE B O 1
ATOM 3549 N N . LYS B 1 148 ? -17.406 -15.125 -23.781 1 64.81 148 LYS B N 1
ATOM 3550 C CA . LYS B 1 148 ? -17.172 -14.086 -24.766 1 64.81 148 LYS B CA 1
ATOM 3551 C C . LYS B 1 148 ? -15.68 -13.797 -24.906 1 64.81 148 LYS B C 1
ATOM 3553 O O . LYS B 1 148 ? -15.109 -13.047 -24.109 1 64.81 148 LYS B O 1
ATOM 3558 N N . PHE B 1 149 ? -15.031 -14.547 -25.891 1 62.88 149 PHE B N 1
ATOM 3559 C CA . PHE B 1 149 ? -13.602 -14.438 -26.188 1 62.88 149 PHE B CA 1
ATOM 3560 C C . PHE B 1 149 ? -13.18 -12.977 -26.281 1 62.88 149 PHE B C 1
ATOM 3562 O O . PHE B 1 149 ? -12.102 -12.609 -25.812 1 62.88 149 PHE B O 1
ATOM 3569 N N . LYS B 1 150 ? -13.961 -12.234 -26.969 1 68.62 150 LYS B N 1
ATOM 3570 C CA . LYS B 1 150 ? -13.68 -10.812 -27.125 1 68.62 150 LYS B CA 1
ATOM 3571 C C . LYS B 1 150 ? -13.523 -10.141 -25.766 1 68.62 150 LYS B C 1
ATOM 3573 O O . LYS B 1 150 ? -12.633 -9.312 -25.562 1 68.62 150 LYS B O 1
ATOM 3578 N N . ALA B 1 151 ? -14.305 -10.547 -24.844 1 71.31 151 ALA B N 1
ATOM 3579 C CA . ALA B 1 151 ? -14.242 -9.977 -23.5 1 71.31 151 ALA B CA 1
ATOM 3580 C C . ALA B 1 151 ? -12.953 -10.383 -22.797 1 71.31 151 ALA B C 1
ATOM 3582 O O . ALA B 1 151 ? -12.367 -9.594 -22.062 1 71.31 151 ALA B O 1
ATOM 3583 N N . MET B 1 152 ? -12.492 -11.492 -23.172 1 71.31 152 MET B N 1
ATOM 3584 C CA . MET B 1 152 ? -11.273 -12 -22.531 1 71.31 152 MET B CA 1
ATOM 3585 C C . MET B 1 152 ? -10.039 -11.328 -23.125 1 71.31 152 MET B C 1
ATOM 3587 O O . MET B 1 152 ? -9.117 -10.977 -22.391 1 71.31 152 MET B O 1
ATOM 3591 N N . THR B 1 153 ? -10.062 -11.219 -24.375 1 71.31 153 THR B N 1
ATOM 3592 C CA . THR B 1 153 ? -8.953 -10.531 -25.031 1 71.31 153 THR B CA 1
ATOM 3593 C C . THR B 1 153 ? -8.836 -9.094 -24.547 1 71.31 153 THR B C 1
ATOM 3595 O O . THR B 1 153 ? -7.73 -8.586 -24.344 1 71.31 153 THR B O 1
ATOM 3598 N N . ARG B 1 154 ? -9.93 -8.484 -24.391 1 78.12 154 ARG B N 1
ATOM 3599 C CA . ARG B 1 154 ? -9.93 -7.113 -23.906 1 78.12 154 ARG B CA 1
ATOM 3600 C C . ARG B 1 154 ? -9.359 -7.039 -22.484 1 78.12 154 ARG B C 1
ATOM 3602 O O . ARG B 1 154 ? -8.656 -6.086 -22.141 1 78.12 154 ARG B O 1
ATOM 3609 N N . LYS B 1 155 ? -9.508 -8.07 -21.75 1 76.81 155 LYS B N 1
ATOM 3610 C CA . LYS B 1 155 ? -8.992 -8.109 -20.391 1 76.81 155 LYS B CA 1
ATOM 3611 C C . LYS B 1 155 ? -7.469 -8.164 -20.375 1 76.81 155 LYS B C 1
ATOM 3613 O O . LYS B 1 155 ? -6.828 -7.531 -19.531 1 76.81 155 LYS B O 1
ATOM 3618 N N . VAL B 1 156 ? -6.957 -8.867 -21.375 1 76.44 156 VAL B N 1
ATOM 3619 C CA . VAL B 1 156 ? -5.508 -9.008 -21.453 1 76.44 156 VAL B CA 1
ATOM 3620 C C . VAL B 1 156 ? -4.891 -7.703 -21.969 1 76.44 156 VAL B C 1
ATOM 3622 O O . VAL B 1 156 ? -3.947 -7.184 -21.359 1 76.44 156 VAL B O 1
ATOM 3625 N N . LEU B 1 157 ? -5.465 -7.18 -22.984 1 80.56 157 LEU B N 1
ATOM 3626 C CA . LEU B 1 157 ? -4.887 -6.012 -23.641 1 80.56 157 LEU B CA 1
ATOM 3627 C C . LEU B 1 157 ? -4.977 -4.785 -22.734 1 80.56 157 LEU B C 1
ATOM 3629 O O . LEU B 1 157 ? -4.121 -3.902 -22.797 1 80.56 157 LEU B O 1
ATOM 3633 N N . PHE B 1 158 ? -5.887 -4.777 -21.875 1 86.25 158 PHE B N 1
ATOM 3634 C CA . PHE B 1 158 ? -6.098 -3.584 -21.062 1 86.25 158 PHE B CA 1
ATOM 3635 C C . PHE B 1 158 ? -5.664 -3.822 -19.625 1 86.25 158 PHE B C 1
ATOM 3637 O O . PHE B 1 158 ? -6.012 -3.045 -18.734 1 86.25 158 PHE B O 1
ATOM 3644 N N . PHE B 1 159 ? -4.965 -4.961 -19.469 1 87.5 159 PHE B N 1
ATOM 3645 C CA . PHE B 1 159 ? -4.379 -5.203 -18.172 1 87.5 159 PHE B CA 1
ATOM 3646 C C . PHE B 1 159 ? -3.246 -4.223 -17.891 1 87.5 159 PHE B C 1
ATOM 3648 O O . PHE B 1 159 ? -2.25 -4.191 -18.609 1 87.5 159 PHE B O 1
ATOM 3655 N N . PRO B 1 160 ? -3.283 -3.439 -16.859 1 93.25 160 PRO B N 1
ATOM 3656 C CA . PRO B 1 160 ? -2.396 -2.289 -16.672 1 93.25 160 PRO B CA 1
ATOM 3657 C C . PRO B 1 160 ? -0.918 -2.676 -16.688 1 93.25 160 PRO B C 1
ATOM 3659 O O . PRO B 1 160 ? -0.109 -1.997 -17.328 1 93.25 160 PRO B O 1
ATOM 3662 N N . PRO B 1 161 ? -0.516 -3.721 -16.078 1 93 161 PRO B N 1
ATOM 3663 C CA . PRO B 1 161 ? 0.902 -4.082 -16.141 1 93 161 PRO B CA 1
ATOM 3664 C C . PRO B 1 161 ? 1.375 -4.387 -17.562 1 93 161 PRO B C 1
ATOM 3666 O O . PRO B 1 161 ? 2.521 -4.094 -17.906 1 93 161 PRO B O 1
ATOM 3669 N N . ILE B 1 162 ? 0.516 -4.984 -18.359 1 92.12 162 ILE B N 1
ATOM 3670 C CA . ILE B 1 162 ? 0.867 -5.285 -19.734 1 92.12 162 ILE B CA 1
ATOM 3671 C C . ILE B 1 162 ? 1.006 -3.986 -20.531 1 92.12 162 ILE B C 1
ATOM 3673 O O . ILE B 1 162 ? 1.958 -3.818 -21.297 1 92.12 162 ILE B O 1
ATOM 3677 N N . ILE B 1 163 ? 0.059 -3.123 -20.328 1 94.56 163 ILE B N 1
ATOM 3678 C CA . ILE B 1 163 ? 0.143 -1.814 -20.969 1 94.56 163 ILE B CA 1
ATOM 3679 C C . ILE B 1 163 ? 1.454 -1.135 -20.578 1 94.56 163 ILE B C 1
ATOM 3681 O O . ILE B 1 163 ? 2.156 -0.593 -21.438 1 94.56 163 ILE B O 1
ATOM 3685 N N . MET B 1 164 ? 1.794 -1.193 -19.328 1 96.06 164 MET B N 1
ATOM 3686 C CA . MET B 1 164 ? 3.012 -0.548 -18.844 1 96.06 164 MET B CA 1
ATOM 3687 C C . MET B 1 164 ? 4.25 -1.181 -19.484 1 96.06 164 MET B C 1
ATOM 3689 O O . MET B 1 164 ? 5.254 -0.504 -19.688 1 96.06 164 MET B O 1
ATOM 3693 N N . PHE B 1 165 ? 4.18 -2.459 -19.75 1 93.69 165 PHE B N 1
ATOM 3694 C CA . PHE B 1 165 ? 5.293 -3.121 -20.422 1 93.69 165 PHE B CA 1
ATOM 3695 C C . PHE B 1 165 ? 5.586 -2.461 -21.766 1 93.69 165 PHE B C 1
ATOM 3697 O O . PHE B 1 165 ? 6.727 -2.082 -22.047 1 93.69 165 PHE B O 1
ATOM 3704 N N . PHE B 1 166 ? 4.566 -2.287 -22.547 1 94.5 166 PHE B N 1
ATOM 3705 C CA . PHE B 1 166 ? 4.746 -1.708 -23.875 1 94.5 166 PHE B CA 1
ATOM 3706 C C . PHE B 1 166 ? 5.121 -0.233 -23.781 1 94.5 166 PHE B C 1
ATOM 3708 O O . PHE B 1 166 ? 5.945 0.257 -24.547 1 94.5 166 PHE B O 1
ATOM 3715 N N . VAL B 1 167 ? 4.539 0.464 -22.844 1 96.75 167 VAL B N 1
ATOM 3716 C CA . VAL B 1 167 ? 4.91 1.854 -22.609 1 96.75 167 VAL B CA 1
ATOM 3717 C C . VAL B 1 167 ? 6.391 1.938 -22.25 1 96.75 167 VAL B C 1
ATOM 3719 O O . VAL B 1 167 ? 7.102 2.83 -22.719 1 96.75 167 VAL B O 1
ATOM 3722 N N . THR B 1 168 ? 6.824 1.047 -21.422 1 96.81 168 THR B N 1
ATOM 3723 C CA . THR B 1 168 ? 8.211 1.033 -20.969 1 96.81 168 THR B CA 1
ATOM 3724 C C . THR B 1 168 ? 9.156 0.788 -22.141 1 96.81 168 THR B C 1
ATOM 3726 O O . THR B 1 168 ? 10.227 1.396 -22.219 1 96.81 168 THR B O 1
ATOM 3729 N N . ILE B 1 169 ? 8.812 -0.082 -23.094 1 94.56 169 ILE B N 1
ATOM 3730 C CA . ILE B 1 169 ? 9.633 -0.357 -24.266 1 94.56 169 ILE B CA 1
ATOM 3731 C C . ILE B 1 169 ? 9.828 0.926 -25.078 1 94.56 169 ILE B C 1
ATOM 3733 O O . ILE B 1 169 ? 10.93 1.214 -25.531 1 94.56 169 ILE B O 1
ATOM 3737 N N . ILE B 1 170 ? 8.742 1.651 -25.203 1 96.5 170 ILE B N 1
ATOM 3738 C CA . ILE B 1 170 ? 8.812 2.918 -25.922 1 96.5 170 ILE B CA 1
ATOM 3739 C C . ILE B 1 170 ? 9.688 3.902 -25.156 1 96.5 170 ILE B C 1
ATOM 3741 O O . ILE B 1 170 ? 10.523 4.598 -25.734 1 96.5 170 ILE B O 1
ATOM 3745 N N . LEU B 1 171 ? 9.57 3.961 -23.875 1 96.56 171 LEU B N 1
ATOM 3746 C CA . LEU B 1 171 ? 10.289 4.914 -23.047 1 96.56 171 LEU B CA 1
ATOM 3747 C C . LEU B 1 171 ? 11.781 4.59 -23.016 1 96.56 171 LEU B C 1
ATOM 3749 O O . LEU B 1 171 ? 12.602 5.438 -22.641 1 96.56 171 LEU B O 1
ATOM 3753 N N . LYS B 1 172 ? 12.133 3.355 -23.344 1 94.81 172 LYS B N 1
ATOM 3754 C CA . LYS B 1 172 ? 13.539 2.961 -23.359 1 94.81 172 LYS B CA 1
ATOM 3755 C C . LYS B 1 172 ? 14.344 3.795 -24.344 1 94.81 172 LYS B C 1
ATOM 3757 O O . LYS B 1 172 ? 15.57 3.887 -24.25 1 94.81 172 LYS B O 1
ATOM 3762 N N . PHE B 1 173 ? 13.617 4.352 -25.266 1 95.19 173 PHE B N 1
ATOM 3763 C CA . PHE B 1 173 ? 14.273 5.172 -26.281 1 95.19 173 PHE B CA 1
ATOM 3764 C C . PHE B 1 173 ? 14.547 6.574 -25.75 1 95.19 173 PHE B C 1
ATOM 3766 O O . PHE B 1 173 ? 15.195 7.383 -26.406 1 95.19 173 PHE B O 1
ATOM 3773 N N . PHE B 1 174 ? 14.133 6.844 -24.578 1 96.25 174 PHE B N 1
ATOM 3774 C CA . PHE B 1 174 ? 14.305 8.156 -23.969 1 96.25 174 PHE B CA 1
ATOM 3775 C C . PHE B 1 174 ? 14.945 8.031 -22.594 1 96.25 174 PHE B C 1
ATOM 3777 O O . PHE B 1 174 ? 14.945 6.949 -22 1 96.25 174 PHE B O 1
ATOM 3784 N N . THR B 1 175 ? 15.586 9.133 -22.188 1 96.12 175 THR B N 1
ATOM 3785 C CA . THR B 1 175 ? 16.062 9.195 -20.812 1 96.12 175 THR B CA 1
ATOM 3786 C C . THR B 1 175 ? 14.945 9.617 -19.875 1 96.12 175 THR B C 1
ATOM 3788 O O . THR B 1 1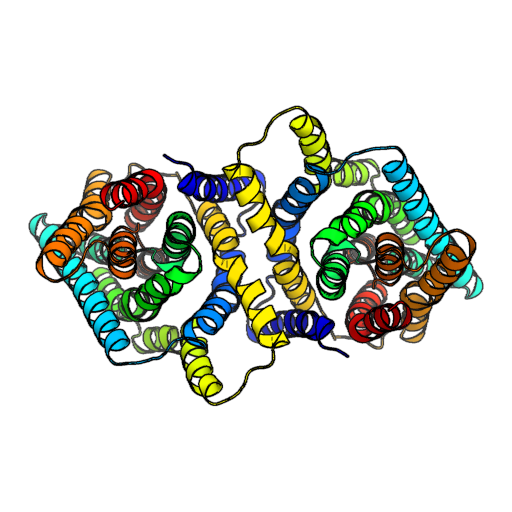75 ? 14.406 10.719 -20 1 96.12 175 THR B O 1
ATOM 3791 N N . VAL B 1 176 ? 14.617 8.781 -18.969 1 95.62 176 VAL B N 1
ATOM 3792 C CA . VAL B 1 176 ? 13.539 9.078 -18.031 1 95.62 176 VAL B CA 1
ATOM 3793 C C . VAL B 1 176 ? 14.102 9.844 -16.828 1 95.62 176 VAL B C 1
ATOM 3795 O O . VAL B 1 176 ? 15.117 9.461 -16.266 1 95.62 176 VAL B O 1
ATOM 3798 N N . PRO B 1 177 ? 13.422 10.922 -16.469 1 94.69 177 PRO B N 1
ATOM 3799 C CA . PRO B 1 177 ? 13.906 11.719 -15.336 1 94.69 177 PRO B CA 1
ATOM 3800 C C . PRO B 1 177 ? 13.969 10.922 -14.039 1 94.69 177 PRO B C 1
ATOM 3802 O O . PRO B 1 177 ? 13.156 10.023 -13.82 1 94.69 177 PRO B O 1
ATOM 3805 N N . THR B 1 178 ? 14.867 11.344 -13.203 1 92.62 178 THR B N 1
ATOM 3806 C CA . THR B 1 178 ? 15.148 10.633 -11.953 1 92.62 178 THR B CA 1
ATOM 3807 C C . THR B 1 178 ? 13.914 10.625 -11.055 1 92.62 178 THR B C 1
ATOM 3809 O O . THR B 1 178 ? 13.633 9.625 -10.391 1 92.62 178 THR B O 1
ATOM 3812 N N . PHE B 1 179 ? 13.156 11.68 -11.023 1 91.69 179 PHE B N 1
ATOM 3813 C CA . PHE B 1 179 ? 12 11.75 -10.133 1 91.69 179 PHE B CA 1
ATOM 3814 C C . PHE B 1 179 ? 10.93 10.758 -10.555 1 91.69 179 PHE B C 1
ATOM 3816 O O . PHE B 1 179 ? 10.195 10.234 -9.711 1 91.69 179 PHE B O 1
ATOM 3823 N N . VAL B 1 180 ? 10.852 10.453 -11.805 1 95.12 180 VAL B N 1
ATOM 3824 C CA . VAL B 1 180 ? 9.898 9.461 -12.305 1 95.12 180 VAL B CA 1
ATOM 3825 C C . VAL B 1 180 ? 10.344 8.062 -11.875 1 95.12 180 VAL B C 1
ATOM 3827 O O . VAL B 1 180 ? 9.531 7.273 -11.391 1 95.12 180 VAL B O 1
ATOM 3830 N N . MET B 1 181 ? 11.641 7.848 -11.977 1 94.06 181 MET B N 1
ATOM 3831 C CA . MET B 1 181 ? 12.195 6.551 -11.586 1 94.06 181 MET B CA 1
ATOM 3832 C C . MET B 1 181 ? 12.023 6.316 -10.086 1 94.06 181 MET B C 1
ATOM 3834 O O . MET B 1 181 ? 11.625 5.227 -9.672 1 94.06 181 MET B O 1
ATOM 3838 N N . ASN B 1 182 ? 12.25 7.316 -9.375 1 92 182 ASN B N 1
ATOM 3839 C CA . ASN B 1 182 ? 12.117 7.207 -7.926 1 92 182 ASN B CA 1
ATOM 3840 C C . ASN B 1 182 ? 10.672 6.984 -7.504 1 92 182 ASN B C 1
ATOM 3842 O O . ASN B 1 182 ? 10.398 6.207 -6.586 1 92 182 ASN B O 1
ATOM 3846 N N . THR B 1 183 ? 9.836 7.676 -8.156 1 94.69 183 THR B N 1
ATOM 3847 C CA . THR B 1 183 ? 8.414 7.508 -7.871 1 94.69 183 THR B CA 1
ATOM 3848 C C . THR B 1 183 ? 7.961 6.086 -8.188 1 94.69 183 THR B C 1
ATOM 3850 O O . THR B 1 183 ? 7.277 5.453 -7.379 1 94.69 183 THR B O 1
ATOM 3853 N N . ALA B 1 184 ? 8.375 5.629 -9.305 1 96.31 184 ALA B N 1
ATOM 3854 C CA . ALA B 1 184 ? 8.023 4.27 -9.711 1 96.31 184 ALA B CA 1
ATOM 3855 C C . ALA B 1 184 ? 8.625 3.24 -8.758 1 96.31 184 ALA B C 1
ATOM 3857 O O . ALA B 1 184 ? 7.98 2.238 -8.438 1 96.31 184 ALA B O 1
ATOM 3858 N N . SER B 1 185 ? 9.797 3.488 -8.32 1 94.69 185 SER B N 1
ATOM 3859 C CA . SER B 1 185 ? 10.461 2.58 -7.387 1 94.69 185 SER B CA 1
ATOM 3860 C C . SER B 1 185 ? 9.703 2.5 -6.066 1 94.69 185 SER B C 1
ATOM 3862 O O . SER B 1 185 ? 9.516 1.413 -5.516 1 94.69 185 SER B O 1
ATOM 3864 N N . ALA B 1 186 ? 9.297 3.625 -5.617 1 94.06 186 ALA B N 1
ATOM 3865 C CA . ALA B 1 186 ? 8.555 3.664 -4.359 1 94.06 186 ALA B CA 1
ATOM 3866 C C . ALA B 1 186 ? 7.215 2.949 -4.492 1 94.06 186 ALA B C 1
ATOM 3868 O O . ALA B 1 186 ? 6.816 2.189 -3.605 1 94.06 186 ALA B O 1
ATOM 3869 N N . ILE B 1 187 ? 6.555 3.162 -5.543 1 97.06 187 ILE B N 1
ATOM 3870 C CA . ILE B 1 187 ? 5.27 2.514 -5.777 1 97.06 187 ILE B CA 1
ATOM 3871 C C . ILE B 1 187 ? 5.477 1.015 -5.98 1 97.06 187 ILE B C 1
ATOM 3873 O O . ILE B 1 187 ? 4.719 0.2 -5.449 1 97.06 187 ILE B O 1
ATOM 3877 N N . GLY B 1 188 ? 6.484 0.661 -6.742 1 95.56 188 GLY B N 1
ATOM 3878 C CA . GLY B 1 188 ? 6.789 -0.742 -6.977 1 95.56 188 GLY B CA 1
ATOM 3879 C C . GLY B 1 188 ? 7.082 -1.512 -5.703 1 95.56 188 GLY B C 1
ATOM 3880 O O . GLY B 1 188 ? 6.719 -2.684 -5.586 1 95.56 188 GLY B O 1
ATOM 3881 N N . ALA B 1 189 ? 7.664 -0.859 -4.738 1 93.62 189 ALA B N 1
ATOM 3882 C CA . ALA B 1 189 ? 8.039 -1.491 -3.479 1 93.62 189 ALA B CA 1
ATOM 3883 C C . ALA B 1 189 ? 6.805 -1.873 -2.664 1 93.62 189 ALA B C 1
ATOM 3885 O O . ALA B 1 189 ? 6.898 -2.646 -1.709 1 93.62 189 ALA B O 1
ATOM 3886 N N . THR B 1 190 ? 5.684 -1.376 -3.074 1 96.12 190 THR B N 1
ATOM 3887 C CA . THR B 1 190 ? 4.469 -1.663 -2.326 1 96.12 190 THR B CA 1
ATOM 3888 C C . THR B 1 190 ? 3.863 -2.994 -2.764 1 96.12 190 THR B C 1
ATOM 3890 O O . THR B 1 190 ? 2.969 -3.525 -2.102 1 96.12 190 THR B O 1
ATOM 3893 N N . VAL B 1 191 ? 4.328 -3.584 -3.775 1 94.44 191 VAL B N 1
ATOM 3894 C CA . VAL B 1 191 ? 3.721 -4.781 -4.348 1 94.44 191 VAL B CA 1
ATOM 3895 C C . VAL B 1 191 ? 3.6 -5.863 -3.277 1 94.44 191 VAL B C 1
ATOM 3897 O O . VAL B 1 191 ? 2.502 -6.352 -3 1 94.44 191 VAL B O 1
ATOM 3900 N N . VAL B 1 192 ? 4.641 -6.16 -2.582 1 92.94 192 VAL B N 1
ATOM 3901 C CA . VAL B 1 192 ? 4.719 -7.332 -1.718 1 92.94 192 VAL B CA 1
ATOM 3902 C C . VAL B 1 192 ? 3.871 -7.113 -0.468 1 92.94 192 VAL B C 1
ATOM 3904 O O . VAL B 1 192 ? 2.93 -7.867 -0.208 1 92.94 192 VAL B O 1
ATOM 3907 N N . PRO B 1 193 ? 4.102 -6.059 0.258 1 95.81 193 PRO B N 1
ATOM 3908 C CA . PRO B 1 193 ? 3.326 -5.926 1.493 1 95.81 193 PRO B CA 1
ATOM 3909 C C . PRO B 1 193 ? 1.83 -5.758 1.235 1 95.81 193 PRO B C 1
ATOM 3911 O O . PRO B 1 193 ? 1.009 -6.371 1.922 1 95.81 193 PRO B O 1
ATOM 3914 N N . VAL B 1 194 ? 1.472 -4.984 0.237 1 96.81 194 VAL B N 1
ATOM 3915 C CA . VAL B 1 194 ? 0.056 -4.727 -0.005 1 96.81 194 VAL B CA 1
ATOM 3916 C C . VAL B 1 194 ? -0.609 -5.98 -0.564 1 96.81 194 VAL B C 1
ATOM 3918 O O . VAL B 1 194 ? -1.7 -6.359 -0.129 1 96.81 194 VAL B O 1
ATOM 3921 N N . ALA B 1 195 ? 0.055 -6.648 -1.478 1 94.19 195 ALA B N 1
ATOM 3922 C CA . ALA B 1 195 ? -0.504 -7.852 -2.094 1 94.19 195 ALA B CA 1
ATOM 3923 C C . ALA B 1 195 ? -0.686 -8.961 -1.063 1 94.19 195 ALA B C 1
ATOM 3925 O O . ALA B 1 195 ? -1.733 -9.609 -1.018 1 94.19 195 ALA B O 1
ATOM 3926 N N . MET B 1 196 ? 0.31 -9.18 -0.25 1 94.38 196 MET B N 1
ATOM 3927 C CA . MET B 1 196 ? 0.264 -10.289 0.696 1 94.38 196 MET B CA 1
ATOM 3928 C C . MET B 1 196 ? -0.776 -10.039 1.782 1 94.38 196 MET B C 1
ATOM 3930 O O . MET B 1 196 ? -1.454 -10.969 2.227 1 94.38 196 MET B O 1
ATOM 3934 N N . ILE B 1 197 ? -0.915 -8.828 2.189 1 96.88 197 ILE B N 1
ATOM 3935 C CA . ILE B 1 197 ? -1.945 -8.5 3.17 1 96.88 197 ILE B CA 1
ATOM 3936 C C . ILE B 1 197 ? -3.326 -8.672 2.543 1 96.88 197 ILE B C 1
ATOM 3938 O O . ILE B 1 197 ? -4.246 -9.188 3.184 1 96.88 197 ILE B O 1
ATOM 3942 N N . ALA B 1 198 ? -3.467 -8.25 1.28 1 95.12 198 ALA B N 1
ATOM 3943 C CA . ALA B 1 198 ? -4.727 -8.445 0.569 1 95.12 198 ALA B CA 1
ATOM 3944 C C . ALA B 1 198 ? -5.066 -9.93 0.46 1 95.12 198 ALA B C 1
ATOM 3946 O O . ALA B 1 198 ? -6.215 -10.328 0.657 1 95.12 198 ALA B O 1
ATOM 3947 N N . ILE B 1 199 ? -4.098 -10.766 0.141 1 92.62 199 ILE B N 1
ATOM 3948 C CA . ILE B 1 199 ? -4.293 -12.211 0.046 1 92.62 199 ILE B CA 1
ATOM 3949 C C . ILE B 1 199 ? -4.699 -12.766 1.408 1 92.62 199 ILE B C 1
ATOM 3951 O O . ILE B 1 199 ? -5.574 -13.633 1.496 1 92.62 199 ILE B O 1
ATOM 3955 N N . GLY B 1 200 ? -4.082 -12.289 2.449 1 94.69 200 GLY B N 1
ATOM 3956 C CA . GLY B 1 200 ? -4.492 -12.672 3.789 1 94.69 200 GLY B CA 1
ATOM 3957 C C . GLY B 1 200 ? -5.961 -12.406 4.066 1 94.69 200 GLY B C 1
ATOM 3958 O O . GLY B 1 200 ? -6.645 -13.242 4.66 1 94.69 200 GLY B O 1
ATOM 3959 N N . MET B 1 201 ? -6.398 -11.281 3.611 1 94.94 201 MET B N 1
ATOM 3960 C CA . MET B 1 201 ? -7.797 -10.914 3.811 1 94.94 201 MET B CA 1
ATOM 3961 C C . MET B 1 201 ? -8.719 -11.828 3 1 94.94 201 MET B C 1
ATOM 3963 O O . MET B 1 201 ? -9.875 -12.023 3.361 1 94.94 201 MET B O 1
ATOM 3967 N N . LYS B 1 202 ? -8.227 -12.352 1.914 1 89.38 202 LYS B N 1
ATOM 3968 C CA . LYS B 1 202 ? -9.047 -13.164 1.02 1 89.38 202 LYS B CA 1
ATOM 3969 C C . LYS B 1 202 ? -9.133 -14.602 1.509 1 89.38 202 LYS B C 1
ATOM 3971 O O . LYS B 1 202 ? -9.977 -15.375 1.05 1 89.38 202 LYS B O 1
ATOM 3976 N N . LEU B 1 203 ? -8.273 -15 2.43 1 90.88 203 LEU B N 1
ATOM 3977 C CA . LEU B 1 203 ? -8.266 -16.375 2.924 1 90.88 203 LEU B CA 1
ATOM 3978 C C . LEU B 1 203 ? -9.586 -16.703 3.613 1 90.88 203 LEU B C 1
ATOM 3980 O O . LEU B 1 203 ? -10.094 -15.906 4.406 1 90.88 203 LEU B O 1
ATOM 3984 N N . GLU B 1 204 ? -10.227 -17.734 3.152 1 88 204 GLU B N 1
ATOM 3985 C CA . GLU B 1 204 ? -11.445 -18.281 3.748 1 88 204 GLU B CA 1
ATOM 3986 C C . GLU B 1 204 ? -11.219 -19.672 4.301 1 88 204 GLU B C 1
ATOM 3988 O O . GLU B 1 204 ? -11.016 -20.625 3.539 1 88 204 GLU B O 1
ATOM 3993 N N . VAL B 1 205 ? -11.352 -19.797 5.539 1 84.19 205 VAL B N 1
ATOM 3994 C CA . VAL B 1 205 ? -11.047 -21.078 6.148 1 84.19 205 VAL B CA 1
ATOM 3995 C C . VAL B 1 205 ? -12.336 -21.891 6.328 1 84.19 205 VAL B C 1
ATOM 3997 O O . VAL B 1 205 ? -12.297 -23.047 6.746 1 84.19 205 VAL B O 1
ATOM 4000 N N . LYS B 1 206 ? -13.359 -21.359 5.668 1 83.12 206 LYS B N 1
ATOM 4001 C CA . LYS B 1 206 ? -14.609 -22.109 5.738 1 83.12 206 LYS B CA 1
ATOM 4002 C C . LYS B 1 206 ? -14.594 -23.281 4.762 1 83.12 206 LYS B C 1
ATOM 4004 O O . LYS B 1 206 ? -14.117 -23.156 3.631 1 83.12 206 LYS B O 1
ATOM 4009 N N . ASN B 1 207 ? -14.859 -24.531 5.059 1 82.94 207 ASN B N 1
ATOM 4010 C CA . ASN B 1 207 ? -15 -25.719 4.238 1 82.94 207 ASN B CA 1
ATOM 4011 C C . ASN B 1 207 ? -13.641 -26.234 3.75 1 82.94 207 ASN B C 1
ATOM 4013 O O . ASN B 1 207 ? -13.531 -26.734 2.629 1 82.94 207 ASN B O 1
ATOM 4017 N N . ILE B 1 208 ? -12.688 -26 4.43 1 87.12 208 ILE B N 1
ATOM 4018 C CA . ILE B 1 208 ? -11.32 -26.297 4.012 1 87.12 208 ILE B CA 1
ATOM 4019 C C . ILE B 1 208 ? -11.172 -27.797 3.76 1 87.12 208 ILE B C 1
ATOM 4021 O O . ILE B 1 208 ? -10.242 -28.234 3.082 1 87.12 208 ILE B O 1
ATOM 4025 N N . PHE B 1 209 ? -12.148 -28.609 4.051 1 88.5 209 PHE B N 1
ATOM 4026 C CA . PHE B 1 209 ? -12.023 -30.047 3.896 1 88.5 209 PHE B CA 1
ATOM 4027 C C . PHE B 1 209 ? -12.867 -30.547 2.727 1 88.5 209 PHE B C 1
ATOM 4029 O O . PHE B 1 209 ? -12.844 -31.734 2.398 1 88.5 209 PHE B O 1
ATOM 4036 N N . TYR B 1 210 ? -13.586 -29.641 2.127 1 88.69 210 TYR B N 1
ATOM 4037 C CA . TYR B 1 210 ? -14.367 -30.016 0.952 1 88.69 210 TYR B CA 1
ATOM 4038 C C . TYR B 1 210 ? -13.461 -30.562 -0.147 1 88.69 210 TYR B C 1
ATOM 4040 O O . TYR B 1 210 ? -12.484 -29.922 -0.539 1 88.69 210 TYR B O 1
ATOM 4048 N N . LYS B 1 211 ? -13.695 -31.797 -0.669 1 93.69 211 LYS B N 1
ATOM 4049 C CA . LYS B 1 211 ? -12.953 -32.5 -1.721 1 93.69 211 LYS B CA 1
ATOM 4050 C C . LYS B 1 211 ? -11.453 -32.469 -1.441 1 93.69 211 LYS B C 1
ATOM 4052 O O . LYS B 1 211 ? -10.656 -32.156 -2.33 1 93.69 211 LYS B O 1
ATOM 4057 N N . PHE B 1 212 ? -11.195 -32.75 -0.208 1 94.94 212 PHE B N 1
ATOM 4058 C CA . PHE B 1 212 ? -9.828 -32.688 0.279 1 94.94 212 PHE B CA 1
ATOM 4059 C C . PHE B 1 212 ? -8.898 -33.531 -0.57 1 94.94 212 PHE B C 1
ATOM 4061 O O . PHE B 1 212 ? -7.754 -33.156 -0.829 1 94.94 212 PHE B O 1
ATOM 4068 N N . LYS B 1 213 ? -9.367 -34.656 -0.986 1 95.62 213 LYS B N 1
ATOM 4069 C CA . LYS B 1 213 ? -8.539 -35.5 -1.815 1 95.62 213 LYS B CA 1
ATOM 4070 C C . LYS B 1 213 ? -8.227 -34.875 -3.158 1 95.62 213 LYS B C 1
ATOM 4072 O O . LYS B 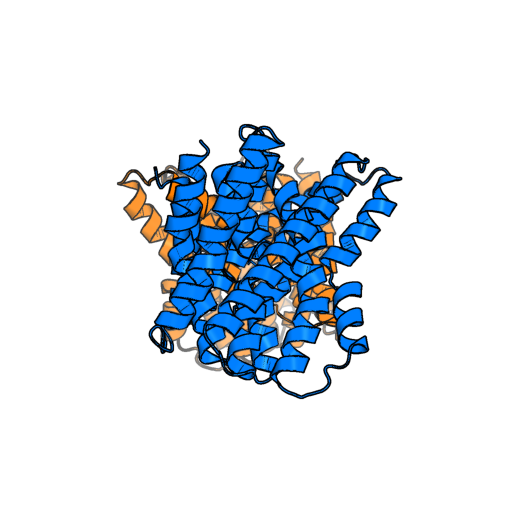1 213 ? -7.082 -34.875 -3.615 1 95.62 213 LYS B O 1
ATOM 4077 N N . THR B 1 214 ? -9.25 -34.344 -3.773 1 96.62 214 THR B N 1
ATOM 4078 C CA . THR B 1 214 ? -9.078 -33.656 -5.051 1 96.62 214 THR B CA 1
ATOM 4079 C C . THR B 1 214 ? -8.172 -32.469 -4.902 1 96.62 214 THR B C 1
ATOM 4081 O O . THR B 1 214 ? -7.301 -32.219 -5.742 1 96.62 214 THR B O 1
ATOM 4084 N N . VAL B 1 215 ? -8.383 -31.734 -3.812 1 97.31 215 VAL B N 1
ATOM 4085 C CA . VAL B 1 215 ? -7.562 -30.562 -3.531 1 97.31 215 VAL B CA 1
ATOM 4086 C C . VAL B 1 215 ? -6.109 -30.984 -3.324 1 97.31 215 VAL B C 1
ATOM 4088 O O . VAL B 1 215 ? -5.191 -30.359 -3.867 1 97.31 215 VAL B O 1
ATOM 4091 N N . SER B 1 216 ? -5.938 -32.031 -2.566 1 97.62 216 SER B N 1
ATOM 4092 C CA . SER B 1 216 ? -4.59 -32.531 -2.285 1 97.62 216 SER B CA 1
ATOM 4093 C C . SER B 1 216 ? -3.887 -32.969 -3.561 1 97.62 216 SER B C 1
ATOM 4095 O O . SER B 1 216 ? -2.686 -32.75 -3.727 1 97.62 216 SER B O 1
ATOM 4097 N N . LEU B 1 217 ? -4.59 -33.594 -4.387 1 97.56 217 LEU B N 1
ATOM 4098 C CA . LEU B 1 217 ? -4.031 -34.031 -5.66 1 97.56 217 LEU B CA 1
ATOM 4099 C C . LEU B 1 217 ? -3.666 -32.844 -6.535 1 97.56 217 LEU B C 1
ATOM 4101 O O . LEU B 1 217 ? -2.59 -32.812 -7.137 1 97.56 217 LEU B O 1
ATOM 4105 N N . LEU B 1 218 ? -4.574 -31.922 -6.625 1 98.12 218 LEU B N 1
ATOM 4106 C CA . LEU B 1 218 ? -4.352 -30.703 -7.387 1 98.12 218 LEU B CA 1
ATOM 4107 C C . LEU B 1 218 ? -3.096 -29.984 -6.91 1 98.12 218 LEU B C 1
ATOM 4109 O O . LEU B 1 218 ? -2.219 -29.656 -7.715 1 98.12 218 LEU B O 1
ATOM 4113 N N . LEU B 1 219 ? -3.016 -29.812 -5.645 1 98.44 219 LEU B N 1
ATOM 4114 C CA . LEU B 1 219 ? -1.871 -29.125 -5.059 1 98.44 219 LEU B CA 1
ATOM 4115 C C . LEU B 1 219 ? -0.601 -29.953 -5.203 1 98.44 219 LEU B C 1
ATOM 4117 O O . LEU B 1 219 ? 0.49 -29.406 -5.371 1 98.44 219 LEU B O 1
ATOM 4121 N N . GLY B 1 220 ? -0.78 -31.266 -5.066 1 98.38 220 GLY B N 1
ATOM 4122 C CA . GLY B 1 220 ? 0.353 -32.156 -5.273 1 98.38 220 GLY B CA 1
ATOM 4123 C C . GLY B 1 220 ? 0.973 -32 -6.652 1 98.38 220 GLY B C 1
ATOM 4124 O O . GLY B 1 220 ? 2.197 -32.031 -6.789 1 98.38 220 GLY B O 1
ATOM 4125 N N . ILE B 1 221 ? 0.196 -31.922 -7.633 1 97.94 221 ILE B N 1
ATOM 4126 C CA . ILE B 1 221 ? 0.668 -31.781 -9.008 1 97.94 221 ILE B CA 1
ATOM 4127 C C . ILE B 1 221 ? 1.289 -30.406 -9.203 1 97.94 221 ILE B C 1
ATOM 4129 O O . ILE B 1 221 ? 2.432 -30.297 -9.648 1 97.94 221 ILE B O 1
ATOM 4133 N N . LYS B 1 222 ? 0.598 -29.438 -8.766 1 97.69 222 LYS B N 1
ATOM 4134 C CA . LYS B 1 222 ? 0.947 -28.047 -9.07 1 97.69 222 LYS B CA 1
ATOM 4135 C C . LYS B 1 222 ? 2.145 -27.594 -8.242 1 97.69 222 LYS B C 1
ATOM 4137 O O . LYS B 1 222 ? 3.004 -26.859 -8.734 1 97.69 222 LYS B O 1
ATOM 4142 N N . MET B 1 223 ? 2.211 -27.969 -6.977 1 98.44 223 MET B N 1
ATOM 4143 C CA . MET B 1 223 ? 3.174 -27.375 -6.062 1 98.44 223 MET B CA 1
ATOM 4144 C C . MET B 1 223 ? 4.352 -28.312 -5.816 1 98.44 223 MET B C 1
ATOM 4146 O O . MET B 1 223 ? 5.375 -27.891 -5.266 1 98.44 223 MET B O 1
ATOM 4150 N N . PHE B 1 224 ? 4.207 -29.594 -6.246 1 98.38 224 PHE B N 1
ATOM 4151 C CA . PHE B 1 224 ? 5.289 -30.531 -5.973 1 98.38 224 PHE B CA 1
ATOM 4152 C C . PHE B 1 224 ? 5.723 -31.25 -7.25 1 98.38 224 PHE B C 1
ATOM 4154 O O . PHE B 1 224 ? 6.863 -31.094 -7.695 1 98.38 224 PHE B O 1
ATOM 4161 N N . LEU B 1 225 ? 4.816 -31.938 -7.883 1 98.25 225 LEU B N 1
ATOM 4162 C CA . LEU B 1 225 ? 5.184 -32.75 -9.031 1 98.25 225 LEU B CA 1
ATOM 4163 C C . LEU B 1 225 ? 5.773 -31.906 -10.148 1 98.25 225 LEU B C 1
ATOM 4165 O O . LEU B 1 225 ? 6.848 -32.219 -10.664 1 98.25 225 LEU B O 1
ATOM 4169 N N . MET B 1 226 ? 5.113 -30.938 -10.531 1 98.12 226 MET B N 1
ATOM 4170 C CA . MET B 1 226 ? 5.555 -30.125 -11.656 1 98.12 226 MET B CA 1
ATOM 4171 C C . MET B 1 226 ? 6.883 -29.438 -11.352 1 98.12 226 MET B C 1
ATOM 4173 O O . MET B 1 226 ? 7.809 -29.469 -12.164 1 98.12 226 MET B O 1
ATOM 4177 N N . PRO B 1 227 ? 7.043 -28.781 -10.188 1 98.25 227 PRO B N 1
ATOM 4178 C CA . PRO B 1 227 ? 8.352 -28.188 -9.898 1 98.25 227 PRO B CA 1
ATOM 4179 C C . PRO B 1 227 ? 9.477 -29.219 -9.844 1 98.25 227 PRO B C 1
ATOM 4181 O O . PRO B 1 227 ? 10.609 -28.922 -10.227 1 98.25 227 PRO B O 1
ATOM 4184 N N . ILE B 1 228 ? 9.188 -30.391 -9.391 1 98.12 228 ILE B N 1
ATOM 4185 C CA . ILE B 1 228 ? 10.195 -31.438 -9.352 1 98.12 228 ILE B CA 1
ATOM 4186 C C . ILE B 1 228 ? 10.578 -31.844 -10.781 1 98.12 228 ILE B C 1
ATOM 4188 O O . ILE B 1 228 ? 11.766 -32 -11.086 1 98.12 228 ILE B O 1
ATOM 4192 N N . LEU B 1 229 ? 9.609 -31.953 -11.648 1 97.94 229 LEU B N 1
ATOM 4193 C CA . LEU B 1 229 ? 9.883 -32.281 -13.047 1 97.94 229 LEU B CA 1
ATOM 4194 C C . LEU B 1 229 ? 10.719 -31.188 -13.703 1 97.94 229 LEU B C 1
ATOM 4196 O O . LEU B 1 229 ? 11.656 -31.484 -14.453 1 97.94 229 LEU B O 1
ATOM 4200 N N . VAL B 1 230 ? 10.391 -30 -13.445 1 97.88 230 VAL B N 1
ATOM 4201 C CA . VAL B 1 230 ? 11.141 -28.875 -14 1 97.88 230 VAL B CA 1
ATOM 4202 C C . VAL B 1 230 ? 12.562 -28.859 -13.445 1 97.88 230 VAL B C 1
ATOM 4204 O O . VAL B 1 230 ? 13.523 -28.625 -14.18 1 97.88 230 VAL B O 1
ATOM 4207 N N . MET B 1 231 ? 12.664 -29.141 -12.188 1 97.31 231 MET B N 1
ATOM 4208 C CA . MET B 1 231 ? 13.977 -29.203 -11.547 1 97.31 231 MET B CA 1
ATOM 4209 C C . MET B 1 231 ? 14.844 -30.266 -12.203 1 97.31 231 MET B C 1
ATOM 4211 O O . MET B 1 231 ? 16.031 -30.031 -12.469 1 97.31 231 MET B O 1
ATOM 4215 N N . ILE B 1 232 ? 14.32 -31.406 -12.438 1 96.75 232 ILE B N 1
ATOM 4216 C CA . ILE B 1 232 ? 15.031 -32.5 -13.094 1 96.75 232 ILE B CA 1
ATOM 4217 C C . ILE B 1 232 ? 15.43 -32.062 -14.5 1 96.75 232 ILE B C 1
ATOM 4219 O O . ILE B 1 232 ? 16.578 -32.25 -14.906 1 96.75 232 ILE B O 1
ATOM 4223 N N . GLY B 1 233 ? 14.5 -31.5 -15.234 1 96.5 233 GLY B N 1
ATOM 4224 C CA . GLY B 1 233 ? 14.82 -31 -16.562 1 96.5 233 GLY B CA 1
ATOM 4225 C C . GLY B 1 233 ? 15.93 -29.969 -16.562 1 96.5 233 GLY B C 1
ATOM 4226 O O . GLY B 1 233 ? 16.828 -30.016 -17.391 1 96.5 233 GLY B O 1
ATOM 4227 N N . PHE B 1 234 ? 15.812 -29.031 -15.609 1 96.5 234 PHE B N 1
ATOM 4228 C CA . PHE B 1 234 ? 16.812 -27.969 -15.531 1 96.5 234 PHE B CA 1
ATOM 4229 C C . PHE B 1 234 ? 18.172 -28.547 -15.156 1 96.5 234 PHE B C 1
ATOM 4231 O O . PHE B 1 234 ? 19.203 -28.016 -15.594 1 96.5 234 PHE B O 1
ATOM 4238 N N . SER B 1 235 ? 18.219 -29.594 -14.367 1 94.75 235 SER B N 1
ATOM 4239 C CA . SER B 1 235 ? 19.484 -30.219 -13.984 1 94.75 235 SER B CA 1
ATOM 4240 C C . SER B 1 235 ? 20.188 -30.844 -15.188 1 94.75 235 SER B C 1
ATOM 4242 O O . SER B 1 235 ? 21.406 -31 -15.195 1 94.75 235 SER B O 1
ATOM 4244 N N . ILE B 1 236 ? 19.438 -31.156 -16.203 1 95.06 236 ILE B N 1
ATOM 4245 C CA . ILE B 1 236 ? 19.984 -31.812 -17.391 1 95.06 236 ILE B CA 1
ATOM 4246 C C . ILE B 1 236 ? 20.344 -30.75 -18.438 1 95.06 236 ILE B C 1
ATOM 4248 O O . ILE B 1 236 ? 21.422 -30.828 -19.047 1 95.06 236 ILE B O 1
ATOM 4252 N N . PHE B 1 237 ? 19.5 -29.703 -18.547 1 93.44 237 PHE B N 1
ATOM 4253 C CA . PHE B 1 237 ? 19.625 -28.828 -19.703 1 93.44 237 PHE B CA 1
ATOM 4254 C C . PHE B 1 237 ? 20.188 -27.469 -19.297 1 93.44 237 PHE B C 1
ATOM 4256 O O . PHE B 1 237 ? 20.656 -26.703 -20.156 1 93.44 237 PHE B O 1
ATOM 4263 N N . TYR B 1 238 ? 20.109 -27.188 -18 1 92.94 238 TYR B N 1
ATOM 4264 C CA . TYR B 1 238 ? 20.562 -25.891 -17.516 1 92.94 238 TYR B CA 1
ATOM 4265 C C . TYR B 1 238 ? 21.359 -26.031 -16.219 1 92.94 238 TYR B C 1
ATOM 4267 O O . TYR B 1 238 ? 21.609 -27.156 -15.758 1 92.94 238 TYR B O 1
ATOM 4275 N N . ASN B 1 239 ? 21.906 -24.859 -15.719 1 93.19 239 ASN B N 1
ATOM 4276 C CA . ASN B 1 239 ? 22.609 -24.812 -14.438 1 93.19 239 ASN B CA 1
ATOM 4277 C C . ASN B 1 239 ? 21.656 -24.438 -13.305 1 93.19 239 ASN B C 1
ATOM 4279 O O . ASN B 1 239 ? 21.156 -23.312 -13.258 1 93.19 239 ASN B O 1
ATOM 4283 N N . LEU B 1 240 ? 21.484 -25.312 -12.398 1 93.88 240 LEU B N 1
ATOM 4284 C CA . LEU B 1 240 ? 20.562 -25.141 -11.281 1 93.88 240 LEU B CA 1
ATOM 4285 C C . LEU B 1 240 ? 21.062 -24.047 -10.328 1 93.88 240 LEU B C 1
ATOM 4287 O O . LEU B 1 240 ? 20.297 -23.516 -9.539 1 93.88 240 LEU B O 1
ATOM 4291 N N . ASP B 1 241 ? 22.328 -23.703 -10.469 1 93.62 241 ASP B N 1
ATOM 4292 C CA . ASP B 1 241 ? 22.922 -22.75 -9.531 1 93.62 241 ASP B CA 1
ATOM 4293 C C . ASP B 1 241 ? 22.594 -21.312 -9.938 1 93.62 241 ASP B C 1
ATOM 4295 O O . ASP B 1 241 ? 22.734 -20.391 -9.133 1 93.62 241 ASP B O 1
ATOM 4299 N N . ASP B 1 242 ? 22.188 -21.203 -11.172 1 94.25 242 ASP B N 1
ATOM 4300 C CA . ASP B 1 242 ? 21.812 -19.859 -11.617 1 94.25 242 ASP B CA 1
ATOM 4301 C C . ASP B 1 242 ? 20.547 -19.375 -10.898 1 94.25 242 ASP B C 1
ATOM 4303 O O . ASP B 1 242 ? 19.578 -20.125 -10.773 1 94.25 242 ASP B O 1
ATOM 4307 N N . THR B 1 243 ? 20.531 -18.156 -10.539 1 93.81 243 THR B N 1
ATOM 4308 C CA . THR B 1 243 ? 19.422 -17.625 -9.773 1 93.81 243 THR B CA 1
ATOM 4309 C C . THR B 1 243 ? 18.141 -17.594 -10.609 1 93.81 243 THR B C 1
ATOM 4311 O O . THR B 1 243 ? 17.047 -17.797 -10.094 1 93.81 243 THR B O 1
ATOM 4314 N N . TRP B 1 244 ? 18.312 -17.281 -11.93 1 94.06 244 TRP B N 1
ATOM 4315 C CA . TRP B 1 244 ? 17.125 -17.297 -12.773 1 94.06 244 TRP B CA 1
ATOM 4316 C C . TRP B 1 244 ? 16.484 -18.688 -12.797 1 94.06 244 TRP B C 1
ATOM 4318 O O . TRP B 1 244 ? 15.258 -18.812 -12.836 1 94.06 244 TRP B O 1
ATOM 4328 N N . SER B 1 245 ? 17.328 -19.781 -12.789 1 95.38 245 SER B N 1
ATOM 4329 C CA . SER B 1 245 ? 16.844 -21.156 -12.734 1 95.38 245 SER B CA 1
ATOM 4330 C C . SER B 1 245 ? 16.109 -21.438 -11.43 1 95.38 245 SER B C 1
ATOM 4332 O O . SER B 1 245 ? 15.008 -22 -11.445 1 95.38 245 SER B O 1
ATOM 4334 N N . LYS B 1 246 ? 16.641 -21 -10.359 1 96.69 246 LYS B N 1
ATOM 4335 C CA . LYS B 1 246 ? 16.031 -21.188 -9.047 1 96.69 246 LYS B CA 1
ATOM 4336 C C . LYS B 1 246 ? 14.711 -20.422 -8.938 1 96.69 246 LYS B C 1
ATOM 4338 O O . LYS B 1 246 ? 13.719 -20.953 -8.445 1 96.69 246 LYS B O 1
ATOM 4343 N N . ALA B 1 247 ? 14.758 -19.203 -9.445 1 96.44 247 ALA B N 1
ATOM 4344 C CA . ALA B 1 247 ? 13.555 -18.375 -9.438 1 96.44 247 ALA B CA 1
ATOM 4345 C C . ALA B 1 247 ? 12.438 -19.031 -10.242 1 96.44 247 ALA B C 1
ATOM 4347 O O . ALA B 1 247 ? 11.273 -19.016 -9.836 1 96.44 247 ALA B O 1
ATOM 4348 N N . THR B 1 248 ? 12.781 -19.625 -11.352 1 96.88 248 THR B N 1
ATOM 4349 C CA . THR B 1 248 ? 11.805 -20.281 -12.211 1 96.88 248 THR B CA 1
ATOM 4350 C C . THR B 1 248 ? 11.164 -21.469 -11.477 1 96.88 248 THR B C 1
ATOM 4352 O O . THR B 1 248 ? 9.945 -21.625 -11.484 1 96.88 248 THR B O 1
ATOM 4355 N N . ILE B 1 249 ? 11.977 -22.234 -10.844 1 97.88 249 ILE B N 1
ATOM 4356 C CA . ILE B 1 249 ? 11.492 -23.422 -10.133 1 97.88 249 ILE B CA 1
ATOM 4357 C C . ILE B 1 249 ? 10.547 -22.984 -9.008 1 97.88 249 ILE B C 1
ATOM 4359 O O . ILE B 1 249 ? 9.5 -23.609 -8.797 1 97.88 249 ILE B O 1
ATOM 4363 N N . LEU B 1 250 ? 10.867 -21.938 -8.328 1 97.81 250 LEU B N 1
ATOM 4364 C CA . LEU B 1 250 ? 10 -21.422 -7.266 1 97.81 250 LEU B CA 1
ATOM 4365 C C . LEU B 1 250 ? 8.688 -20.906 -7.84 1 97.81 250 LEU B C 1
ATOM 4367 O O . LEU B 1 250 ? 7.629 -21.078 -7.242 1 97.81 250 LEU B O 1
ATOM 4371 N N . GLU B 1 251 ? 8.75 -20.25 -8.992 1 98 251 GLU B N 1
ATOM 4372 C CA . GLU B 1 251 ? 7.527 -19.766 -9.641 1 98 251 GLU B CA 1
ATOM 4373 C C . GLU B 1 251 ? 6.621 -20.922 -10.039 1 98 251 GLU B C 1
ATOM 4375 O O . GLU B 1 251 ? 5.398 -20.844 -9.898 1 98 251 GLU B O 1
ATOM 4380 N N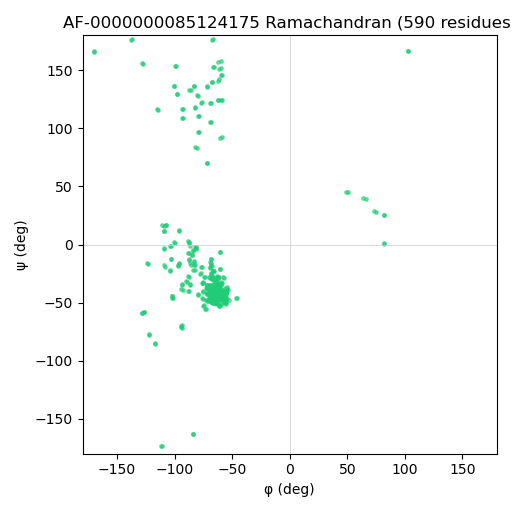 . VAL B 1 252 ? 7.219 -21.969 -10.492 1 98.12 252 VAL B N 1
ATOM 4381 C CA . VAL B 1 252 ? 6.465 -23.156 -10.875 1 98.12 252 VAL B CA 1
ATOM 4382 C C . VAL B 1 252 ? 5.793 -23.766 -9.641 1 98.12 252 VAL B C 1
ATOM 4384 O O . VAL B 1 252 ? 4.688 -24.297 -9.734 1 98.12 252 VAL B O 1
ATOM 4387 N N . ALA B 1 253 ? 6.383 -23.594 -8.508 1 98.25 253 ALA B N 1
ATOM 4388 C CA . ALA B 1 253 ? 5.945 -24.25 -7.27 1 98.25 253 ALA B CA 1
ATOM 4389 C C . ALA B 1 253 ? 4.883 -23.406 -6.559 1 98.25 253 ALA B C 1
ATOM 4391 O O . ALA B 1 253 ? 4.438 -23.75 -5.465 1 98.25 253 ALA B O 1
ATOM 4392 N N . MET B 1 254 ? 4.48 -22.312 -7.133 1 98.19 254 MET B N 1
ATOM 4393 C CA . MET B 1 254 ? 3.537 -21.406 -6.477 1 98.19 254 MET B CA 1
ATOM 4394 C C . MET B 1 254 ? 2.176 -22.062 -6.316 1 98.19 254 MET B C 1
ATOM 4396 O O . MET B 1 254 ? 1.815 -22.953 -7.09 1 98.19 254 MET B O 1
ATOM 4400 N N . PRO B 1 255 ? 1.368 -21.672 -5.301 1 97.94 255 PRO B N 1
ATOM 4401 C CA . PRO B 1 255 ? -0.011 -22.141 -5.16 1 97.94 255 PRO B CA 1
ATOM 4402 C C . PRO B 1 255 ? -0.924 -21.641 -6.273 1 97.94 255 PRO B C 1
ATOM 4404 O O . PRO B 1 255 ? -0.486 -20.875 -7.137 1 97.94 255 PRO B O 1
ATOM 4407 N N . PRO B 1 256 ? -2.154 -22.062 -6.266 1 97.56 256 PRO B N 1
ATOM 4408 C CA . PRO B 1 256 ? -3.07 -21.688 -7.344 1 97.56 256 PRO B CA 1
ATOM 4409 C C . PRO B 1 256 ? -3.246 -20.172 -7.465 1 97.56 256 PRO B C 1
ATOM 4411 O O . PRO B 1 256 ? -3.266 -19.469 -6.453 1 97.56 256 PRO B O 1
ATOM 4414 N N . MET B 1 257 ? -3.416 -19.781 -8.672 1 95.75 257 MET B N 1
ATOM 4415 C CA . MET B 1 257 ? -3.598 -18.375 -9.023 1 95.75 257 MET B CA 1
ATOM 4416 C C . MET B 1 257 ? -4.973 -17.875 -8.594 1 95.75 257 MET B C 1
ATOM 4418 O O . MET B 1 257 ? -5.984 -18.531 -8.859 1 95.75 257 MET B O 1
ATOM 4422 N N . THR B 1 258 ? -4.969 -16.703 -8.016 1 91.06 258 THR B N 1
ATOM 4423 C CA . THR B 1 258 ? -6.219 -16.094 -7.574 1 91.06 258 THR B CA 1
ATOM 4424 C C . THR B 1 258 ? -7.145 -15.836 -8.766 1 91.06 258 THR B C 1
ATOM 4426 O O . THR B 1 258 ? -8.344 -16.109 -8.695 1 91.06 258 THR B O 1
ATOM 4429 N N . MET B 1 259 ? -6.629 -15.328 -9.82 1 88.75 259 MET B N 1
ATOM 4430 C CA . MET B 1 259 ? -7.43 -15.023 -11 1 88.75 259 MET B CA 1
ATOM 4431 C C . MET B 1 259 ? -8.055 -16.297 -11.57 1 88.75 259 MET B C 1
ATOM 4433 O O . MET B 1 259 ? -9.188 -16.266 -12.07 1 88.75 259 MET B O 1
ATOM 4437 N N . ALA B 1 260 ? -7.359 -17.328 -11.539 1 93.69 260 ALA B N 1
ATOM 4438 C CA . ALA B 1 260 ? -7.906 -18.594 -12.008 1 93.69 260 ALA B CA 1
ATOM 4439 C C . ALA B 1 260 ? -9.117 -19.016 -11.18 1 93.69 260 ALA B C 1
ATOM 4441 O O . ALA B 1 260 ? -10.109 -19.5 -11.719 1 93.69 260 ALA B O 1
ATOM 4442 N N . VAL B 1 261 ? -9.055 -18.812 -9.93 1 93.19 261 VAL B N 1
ATOM 4443 C CA . VAL B 1 261 ? -10.141 -19.141 -9.016 1 93.19 261 VAL B CA 1
ATOM 4444 C C . VAL B 1 261 ? -11.352 -18.25 -9.312 1 93.19 261 VAL B C 1
ATOM 4446 O O . VAL B 1 261 ? -12.484 -18.719 -9.367 1 93.19 261 VAL B O 1
ATOM 4449 N N . ILE B 1 262 ? -11.07 -17.062 -9.562 1 87.06 262 ILE B N 1
ATOM 4450 C CA . ILE B 1 262 ? -12.133 -16.109 -9.867 1 87.06 262 ILE B CA 1
ATOM 4451 C C . ILE B 1 262 ? -12.828 -16.5 -11.164 1 87.06 262 ILE B C 1
ATOM 4453 O O . ILE B 1 262 ? -14.062 -16.531 -11.234 1 87.06 262 ILE B O 1
ATOM 4457 N N . LEU B 1 263 ? -12.078 -16.844 -12.125 1 87.81 263 LEU B N 1
ATOM 4458 C CA . LEU B 1 263 ? -12.633 -17.266 -13.414 1 87.81 263 LEU B CA 1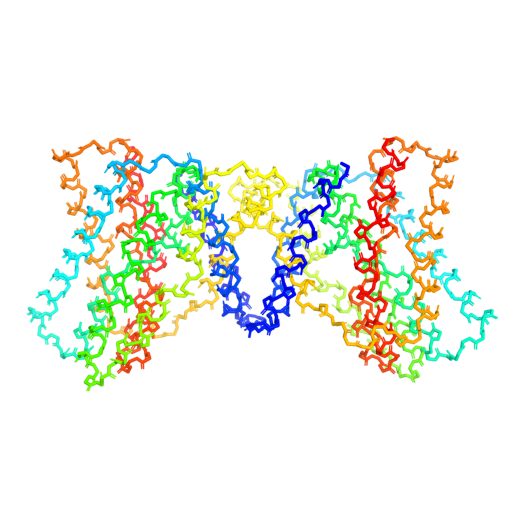
ATOM 4459 C C . LEU B 1 263 ? -13.484 -18.516 -13.25 1 87.81 263 LEU B C 1
ATOM 4461 O O . LEU B 1 263 ? -14.555 -18.625 -13.852 1 87.81 263 LEU B O 1
ATOM 4465 N N . ALA B 1 264 ? -13.016 -19.375 -12.469 1 92.25 264 ALA B N 1
ATOM 4466 C CA . ALA B 1 264 ? -13.758 -20.594 -12.227 1 92.25 264 ALA B CA 1
ATOM 4467 C C . ALA B 1 264 ? -15.109 -20.312 -11.578 1 92.25 264 ALA B C 1
ATOM 4469 O O . ALA B 1 264 ? -16.125 -20.875 -11.977 1 92.25 264 ALA B O 1
ATOM 4470 N N . ILE B 1 265 ? -15.086 -19.484 -10.688 1 89.19 265 ILE B N 1
ATOM 4471 C CA . ILE B 1 265 ? -16.297 -19.125 -9.969 1 89.19 265 ILE B CA 1
ATOM 4472 C C . ILE B 1 265 ? -17.266 -18.406 -10.914 1 89.19 265 ILE B C 1
ATOM 4474 O O . ILE B 1 265 ? -18.438 -18.75 -10.984 1 89.19 265 ILE B O 1
ATOM 4478 N N . GLN B 1 266 ? -16.797 -17.516 -11.594 1 84.38 266 GLN B N 1
ATOM 4479 C CA . GLN B 1 266 ? -17.625 -16.719 -12.508 1 84.38 266 GLN B CA 1
ATOM 4480 C C . GLN B 1 266 ? -18.203 -17.594 -13.617 1 84.38 266 GLN B C 1
ATOM 4482 O O . GLN B 1 266 ? -19.297 -17.344 -14.109 1 84.38 266 GLN B O 1
ATOM 4487 N N . GLY B 1 267 ? -17.469 -18.531 -13.96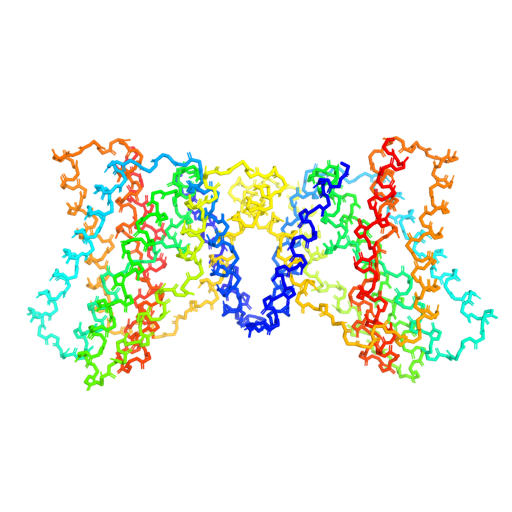1 1 87.81 267 GLY B N 1
ATOM 4488 C CA . GLY B 1 267 ? -17.906 -19.438 -15.008 1 87.81 267 GLY B CA 1
ATOM 4489 C C . GLY B 1 267 ? -18.844 -20.516 -14.516 1 87.81 267 GLY B C 1
ATOM 4490 O O . GLY B 1 267 ? -19.281 -21.375 -15.289 1 87.81 267 GLY B O 1
ATOM 4491 N N . GLY B 1 268 ? -19.078 -20.5 -13.227 1 89.81 268 GLY B N 1
ATOM 4492 C CA . GLY B 1 268 ? -20.031 -21.438 -12.664 1 89.81 268 GLY B CA 1
ATOM 4493 C C . GLY B 1 268 ? -19.438 -22.812 -12.422 1 89.81 268 GLY B C 1
ATOM 4494 O O . GLY B 1 268 ? -20.141 -23.812 -12.406 1 89.81 268 GLY B O 1
ATOM 4495 N N . LEU B 1 269 ? -18.188 -22.859 -12.242 1 94.69 269 LEU B N 1
ATOM 4496 C CA . LEU B 1 269 ? -17.547 -24.125 -11.922 1 94.69 269 LEU B CA 1
ATOM 4497 C C . LEU B 1 269 ? -17.625 -24.406 -10.422 1 94.69 269 LEU B C 1
ATOM 4499 O O . LEU B 1 269 ? -18.531 -23.922 -9.742 1 94.69 269 LEU B O 1
ATOM 4503 N N . ASP B 1 270 ? -16.797 -25.328 -9.93 1 94.75 270 ASP B N 1
ATOM 4504 C CA . ASP B 1 270 ? -16.859 -25.734 -8.523 1 94.75 270 ASP B CA 1
ATOM 4505 C C . ASP B 1 270 ? -16.156 -24.703 -7.633 1 94.75 270 ASP B C 1
ATOM 4507 O O . ASP B 1 270 ? -14.953 -24.797 -7.406 1 94.75 270 ASP B O 1
ATOM 4511 N N . GLU B 1 271 ? -16.938 -23.859 -7.109 1 92.88 271 GLU B N 1
ATOM 4512 C CA . GLU B 1 271 ? -16.438 -22.734 -6.328 1 92.88 271 GLU B CA 1
ATOM 4513 C C . GLU B 1 271 ? -15.695 -23.219 -5.082 1 92.88 271 GLU B C 1
ATOM 4515 O O . GLU B 1 271 ? -14.609 -22.734 -4.766 1 92.88 271 GLU B O 1
ATOM 4520 N N . ARG B 1 272 ? -16.297 -24.141 -4.418 1 93.81 272 ARG B N 1
ATOM 4521 C CA . ARG B 1 272 ? -15.727 -24.609 -3.162 1 93.81 272 ARG B CA 1
ATOM 4522 C C . ARG B 1 272 ? -14.375 -25.281 -3.393 1 93.81 272 ARG B C 1
ATOM 4524 O O . ARG B 1 272 ? -13.43 -25.062 -2.633 1 93.81 272 ARG B O 1
ATOM 4531 N N . LEU B 1 273 ? -14.273 -26 -4.402 1 95.31 273 LEU B N 1
ATOM 4532 C CA . LEU B 1 273 ? -13.023 -26.656 -4.758 1 95.31 273 LEU B CA 1
ATOM 4533 C C . LEU B 1 273 ? -11.945 -25.625 -5.117 1 95.31 273 LEU B C 1
ATOM 4535 O O . LEU B 1 273 ? -10.805 -25.734 -4.664 1 95.31 273 LEU B O 1
ATOM 4539 N N . ALA B 1 274 ? -12.328 -24.719 -5.898 1 95.06 274 ALA B N 1
ATOM 4540 C CA . ALA B 1 274 ? -11.398 -23.688 -6.352 1 95.06 274 ALA B CA 1
ATOM 4541 C C . ALA B 1 274 ? -10.867 -22.875 -5.172 1 95.06 274 ALA B C 1
ATOM 4543 O O . ALA B 1 274 ? -9.656 -22.688 -5.039 1 95.06 274 ALA B O 1
ATOM 4544 N N . VAL B 1 275 ? -11.75 -22.469 -4.328 1 93.12 275 VAL B N 1
ATOM 4545 C CA . VAL B 1 275 ? -11.398 -21.625 -3.193 1 93.12 275 VAL B CA 1
ATOM 4546 C C . VAL B 1 275 ? -10.547 -22.422 -2.203 1 93.12 275 VAL B C 1
ATOM 4548 O O . VAL B 1 275 ? -9.547 -21.922 -1.698 1 93.12 275 VAL B O 1
ATOM 4551 N N . ASN B 1 276 ? -10.867 -23.562 -1.955 1 94.94 276 ASN B N 1
ATOM 4552 C CA . ASN B 1 276 ? -10.117 -24.406 -1.032 1 94.94 276 ASN B CA 1
ATOM 4553 C C . ASN B 1 276 ? -8.695 -24.641 -1.526 1 94.94 276 ASN B C 1
ATOM 4555 O O . ASN B 1 276 ? -7.742 -24.625 -0.74 1 94.94 276 ASN B O 1
ATOM 4559 N N . ALA B 1 277 ? -8.609 -24.922 -2.793 1 96.38 277 ALA B N 1
ATOM 4560 C CA . ALA B 1 277 ? -7.285 -25.141 -3.371 1 96.38 277 ALA B CA 1
ATOM 4561 C C . ALA B 1 277 ? -6.398 -23.906 -3.197 1 96.38 277 ALA B C 1
ATOM 4563 O O . ALA B 1 277 ? -5.211 -24.031 -2.883 1 96.38 277 ALA B O 1
ATOM 4564 N N . LEU B 1 278 ? -6.957 -22.812 -3.404 1 95 278 LEU B N 1
ATOM 4565 C CA . LEU B 1 278 ? -6.207 -21.578 -3.258 1 95 278 LEU B CA 1
ATOM 4566 C C . LEU B 1 278 ? -5.77 -21.375 -1.811 1 95 278 LEU B C 1
ATOM 4568 O O . LEU B 1 278 ? -4.594 -21.094 -1.546 1 95 278 LEU B O 1
ATOM 4572 N N . VAL B 1 279 ? -6.684 -21.547 -0.872 1 94.38 279 VAL B N 1
ATOM 4573 C CA . VAL B 1 279 ? -6.43 -21.266 0.537 1 94.38 279 VAL B CA 1
ATOM 4574 C C . VAL B 1 279 ? -5.398 -22.25 1.083 1 94.38 279 VAL B C 1
ATOM 4576 O O . VAL B 1 279 ? -4.383 -21.844 1.653 1 94.38 279 VAL B O 1
ATOM 4579 N N . ILE B 1 280 ? -5.637 -23.469 0.854 1 96 280 ILE B N 1
ATOM 4580 C CA . ILE B 1 280 ? -4.723 -24.484 1.353 1 96 280 ILE B CA 1
ATOM 4581 C C . ILE B 1 280 ? -3.369 -24.344 0.656 1 96 280 ILE B C 1
ATOM 4583 O O . ILE B 1 280 ? -2.322 -24.531 1.281 1 96 280 ILE B O 1
ATOM 4587 N N . GLY B 1 281 ? -3.396 -24.047 -0.571 1 97 281 GLY B N 1
ATOM 4588 C CA . GLY B 1 281 ? -2.164 -23.844 -1.318 1 97 281 GLY B CA 1
ATOM 4589 C C . GLY B 1 281 ? -1.309 -22.719 -0.773 1 97 281 GLY B C 1
ATOM 4590 O O . GLY B 1 281 ? -0.094 -22.875 -0.625 1 97 281 GLY B O 1
ATOM 4591 N N . VAL B 1 282 ? -1.945 -21.625 -0.521 1 95.12 282 VAL B N 1
ATOM 4592 C CA . VAL B 1 282 ? -1.224 -20.469 0.005 1 95.12 282 VAL B CA 1
ATOM 4593 C C . VAL B 1 282 ? -0.613 -20.812 1.361 1 95.12 282 VAL B C 1
ATOM 4595 O O . VAL B 1 282 ? 0.562 -20.531 1.608 1 95.12 282 VAL B O 1
ATOM 4598 N N . LEU B 1 283 ? -1.313 -21.469 2.186 1 94.69 283 LEU B N 1
ATOM 4599 C CA . LEU B 1 283 ? -0.814 -21.844 3.502 1 94.69 283 LEU B CA 1
ATOM 4600 C C . LEU B 1 283 ? 0.288 -22.891 3.381 1 94.69 283 LEU B C 1
ATOM 4602 O O . LEU B 1 283 ? 1.312 -22.797 4.062 1 94.69 283 LEU B O 1
ATOM 4606 N N . LEU B 1 284 ? 0.071 -23.781 2.492 1 96.44 284 LEU B N 1
ATOM 4607 C CA . LEU B 1 284 ? 1.049 -24.844 2.271 1 96.44 284 LEU B CA 1
ATOM 4608 C C . LEU B 1 284 ? 2.334 -24.281 1.673 1 96.44 284 LEU B C 1
ATOM 4610 O O . LEU B 1 284 ? 3.416 -24.828 1.884 1 96.44 284 LEU B O 1
ATOM 4614 N N . SER B 1 285 ? 2.248 -23.25 0.947 1 96.69 285 SER B N 1
ATOM 4615 C CA . SER B 1 285 ? 3.402 -22.672 0.266 1 96.69 285 SER B CA 1
ATOM 4616 C C . SER B 1 285 ? 4.453 -22.188 1.265 1 96.69 285 SER B C 1
ATOM 4618 O O . SER B 1 285 ? 5.645 -22.172 0.958 1 96.69 285 SER B O 1
ATOM 4620 N N . LEU B 1 286 ? 4.059 -21.812 2.451 1 94.94 286 LEU B N 1
ATOM 4621 C CA . LEU B 1 286 ? 4.988 -21.391 3.486 1 94.94 286 LEU B CA 1
ATOM 4622 C C . LEU B 1 286 ? 6.008 -22.469 3.791 1 94.94 286 LEU B C 1
ATOM 4624 O O . LEU B 1 286 ? 7.164 -22.188 4.098 1 94.94 286 LEU B O 1
ATOM 4628 N N . LEU B 1 287 ? 5.594 -23.656 3.588 1 94.69 287 LEU B N 1
ATOM 4629 C CA . LEU B 1 287 ? 6.48 -24.797 3.828 1 94.69 287 LEU B CA 1
ATOM 4630 C C . LEU B 1 287 ? 7.043 -25.328 2.516 1 94.69 287 LEU B C 1
ATOM 4632 O O . LEU B 1 287 ? 8.25 -25.547 2.395 1 94.69 287 LEU B O 1
ATOM 4636 N N . SER B 1 288 ? 6.188 -25.5 1.516 1 95.75 288 SER B N 1
ATOM 4637 C CA . SER B 1 288 ? 6.586 -26.156 0.274 1 95.75 288 SER B CA 1
ATOM 4638 C C . SER B 1 288 ? 7.582 -25.297 -0.505 1 95.75 288 SER B C 1
ATOM 4640 O O . SER B 1 288 ? 8.648 -25.781 -0.895 1 95.75 288 SER B O 1
ATOM 4642 N N . VAL B 1 289 ? 7.266 -24.078 -0.687 1 96.56 289 VAL B N 1
ATOM 4643 C CA . VAL B 1 289 ? 8.148 -23.188 -1.447 1 96.56 289 VAL B CA 1
ATOM 4644 C C . VAL B 1 289 ? 9.461 -23 -0.692 1 96.56 289 VAL B C 1
ATOM 4646 O O . VAL B 1 289 ? 10.531 -22.984 -1.296 1 96.56 289 VAL B O 1
ATOM 4649 N N . THR B 1 290 ? 9.359 -22.859 0.601 1 94.81 290 THR B N 1
ATOM 4650 C CA . THR B 1 290 ? 10.547 -22.75 1.441 1 94.81 290 THR B CA 1
ATOM 4651 C C . THR B 1 290 ? 11.406 -24 1.327 1 94.81 290 THR B C 1
ATOM 4653 O O . THR B 1 290 ? 12.641 -23.922 1.292 1 94.81 290 THR B O 1
ATOM 4656 N N . GLY B 1 291 ? 10.781 -25.125 1.306 1 95.31 291 GLY B N 1
ATOM 4657 C CA . GLY B 1 291 ? 11.5 -26.375 1.105 1 95.31 291 GLY B CA 1
ATOM 4658 C C . GLY B 1 291 ? 12.266 -26.422 -0.2 1 95.31 291 GLY B C 1
ATOM 4659 O O . GLY B 1 291 ? 13.43 -26.844 -0.229 1 95.31 291 GLY B O 1
ATOM 4660 N N . PHE B 1 292 ? 11.648 -25.984 -1.281 1 96.5 292 PHE B N 1
ATOM 4661 C CA . PHE B 1 292 ? 12.328 -25.938 -2.57 1 96.5 292 PHE B CA 1
ATOM 4662 C C . PHE B 1 292 ? 13.516 -24.984 -2.525 1 96.5 292 PHE B C 1
ATOM 4664 O O . PHE B 1 292 ? 14.57 -25.266 -3.102 1 96.5 292 PHE B O 1
ATOM 4671 N N . TYR B 1 293 ? 13.312 -23.844 -1.851 1 95.31 293 TYR B N 1
ATOM 4672 C CA . TYR B 1 293 ? 14.391 -22.875 -1.72 1 95.31 293 TYR B CA 1
ATOM 4673 C C . TYR B 1 293 ? 15.602 -23.484 -1.037 1 95.31 293 TYR B C 1
ATOM 4675 O O . TYR B 1 293 ? 16.734 -23.344 -1.504 1 95.31 293 TYR B O 1
ATOM 4683 N N . TYR B 1 294 ? 15.375 -24.266 0.008 1 94 294 TYR B N 1
ATOM 4684 C CA . TYR B 1 294 ? 16.469 -24.844 0.766 1 94 294 TYR B CA 1
ATOM 4685 C C . TYR B 1 294 ? 17.109 -26.016 0.01 1 94 294 TYR B C 1
ATOM 4687 O O . TYR B 1 294 ? 18.312 -26.234 0.093 1 94 294 TYR B O 1
ATOM 4695 N N . PHE B 1 295 ? 16.312 -26.656 -0.698 1 94 295 PHE B N 1
ATOM 4696 C CA . PHE B 1 295 ? 16.828 -27.766 -1.498 1 94 295 PHE B CA 1
ATOM 4697 C C . PHE B 1 295 ? 17.75 -27.25 -2.598 1 94 295 PHE B C 1
ATOM 4699 O O . PHE B 1 295 ? 18.75 -27.891 -2.934 1 94 295 PHE B O 1
ATOM 4706 N N . LEU B 1 296 ? 17.422 -26.109 -3.115 1 93.44 296 LEU B N 1
ATOM 4707 C CA . LEU B 1 296 ? 18.172 -25.531 -4.23 1 93.44 296 LEU B CA 1
ATOM 4708 C C . LEU B 1 296 ? 19.375 -24.734 -3.729 1 93.44 296 LEU B C 1
ATOM 4710 O O . LEU B 1 296 ? 20.219 -24.312 -4.523 1 93.44 296 LEU B O 1
ATOM 4714 N N . ALA B 1 297 ? 19.375 -24.359 -2.389 1 85.31 297 ALA B N 1
ATOM 4715 C CA . ALA B 1 297 ? 20.453 -23.562 -1.815 1 85.31 297 ALA B CA 1
ATOM 4716 C C . ALA B 1 297 ? 21.766 -24.359 -1.783 1 85.31 297 ALA B C 1
ATOM 4718 O O . ALA B 1 297 ? 21.734 -25.594 -1.661 1 85.31 297 ALA B O 1
#

Organism: Arcobacter nitrofigilis (strain ATCC 33309 / DSM 7299 / CCUG 15893 / LMG 7604 / NCTC 12251 / CI) (NCBI:txid572480)

pLDDT: mean 92.91, std 6.36, range [58.47, 98.44]

Solvent-accessible surface area (backbone atoms only — not comparable to full-atom values): 28862 Å² total; per-residue (Å²): 136,59,56,57,51,47,35,58,55,48,33,26,48,55,20,32,50,40,26,75,75,72,51,75,50,30,68,51,40,46,48,46,32,47,68,42,12,42,21,21,37,42,35,64,52,48,51,79,48,82,89,47,68,70,53,55,52,47,41,52,50,43,39,49,52,42,50,50,38,35,52,50,39,46,52,52,31,54,72,68,61,47,53,60,38,54,31,24,37,45,28,37,32,32,34,35,36,22,21,53,56,57,28,36,38,50,37,31,48,75,69,28,70,84,54,27,50,57,36,48,47,42,22,60,66,18,44,50,52,41,41,50,47,56,32,41,52,39,30,20,64,30,45,71,45,88,62,60,60,69,61,35,52,50,51,56,66,65,29,49,38,57,45,32,46,57,51,31,60,60,46,58,80,48,88,74,58,66,46,59,52,51,40,27,45,52,34,22,61,33,34,43,54,47,35,33,21,22,51,15,32,63,55,59,79,73,65,60,64,57,60,42,66,60,38,49,48,34,46,42,42,26,41,41,49,47,23,50,52,49,47,56,50,34,61,73,78,45,62,59,82,41,63,67,48,47,49,49,40,50,36,49,22,22,28,34,17,64,67,37,33,51,49,29,42,76,42,62,36,48,46,66,50,35,51,32,34,32,38,53,24,54,61,45,32,69,52,51,44,50,48,52,52,58,68,66,99,137,58,55,56,50,45,36,56,54,48,33,27,49,55,18,33,49,39,28,75,74,70,50,75,50,28,67,52,41,46,48,45,32,47,68,44,13,43,20,21,35,40,34,65,50,50,51,80,49,82,88,47,68,68,54,55,51,46,41,53,50,43,36,50,53,43,50,49,38,34,52,50,39,45,52,53,32,54,74,69,61,47,52,58,37,55,33,24,38,44,28,36,33,33,34,35,37,22,21,54,56,56,26,37,38,51,37,32,49,74,70,27,70,85,53,28,50,58,36,47,47,41,22,59,65,19,44,50,52,41,41,51,46,56,32,42,53,39,27,20,63,31,45,71,47,87,61,62,60,71,61,34,52,50,50,56,67,66,28,48,37,56,45,33,45,57,52,31,61,60,47,58,80,49,88,74,58,67,46,58,53,52,40,29,48,52,33,22,61,32,34,43,55,48,35,32,21,24,50,14,31,63,54,60,79,73,63,61,65,56,60,42,65,58,35,49,50,36,46,42,43,25,40,42,49,49,23,50,51,49,48,54,50,34,61,73,77,46,62,59,82,40,62,69,48,46,48,49,39,52,36,48,21,23,28,35,17,66,67,39,34,50,48,28,42,75,40,62,35,49,46,67,52,36,51,32,35,32,38,52,26,54,62,46,33,68,52,52,44,49,48,53,51,58,69,67,99

Radius of gyration: 26.35 Å; Cα contacts (8 Å, |Δi|>4): 911; chains: 2; bounding box: 48×80×55 Å